Protein AF-0000000082933865 (afdb_homodimer)

Organism: NCBI:txid1450156

Sequence (504 aa):
MKDSITRNKKAYLLISIFIFIIIWQTLSSIVGSLIMPSPVETVKTLVDLAVQPEFWKDIVISIIRGLLGFLLAILIGTPLGFWMGLREEIEAFFYPFLILTQTTPTVSWLILGWLWFGTGDGAAAIFIIWIIVIPFIIVNVMEGTKQLDKQLMEMAKVYKISFKKRILHFYFPQIFPYWLAGCSIGSGLTWKGVAMAELLTARTGIGAAMGVARINLEIAEVIVWSGILVLLGYGSSALIKRLEAAYTKKWRMKDSITRNKKAYLLISIFIFIIIWQTLSSIVGSLIMPSPVETVKTLVDLAVQPEFWKDIVISIIRGLLGFLLAILIGTPLGFWMGLREEIEAFFYPFLILTQTTPTVSWLILGWLWFGTGDGAAAIFIIWIIVIPFIIVNVMEGTKQLDKQLMEMAKVYKISFKKRILHFYFPQIFPYWLAGCSIGSGLTWKGVAMAELLTARTGIGAAMGVARINLEIAEVIVWSGILVLLGYGSSALIKRLEAAYTKKWR

pLDDT: mean 88.25, std 12.57, range [36.59, 98.44]

InterPro domains:
  IPR000515 ABC transporter type 1, transmembrane domain MetI-like [PF00528] (77-231)
  IPR000515 ABC transporter type 1, transmembrane domain MetI-like [PS50928] (59-240)
  IPR000515 ABC transporter type 1, transmembrane domain MetI-like [cd06261] (59-216)
  IPR035906 MetI-like superfamily [G3DSA:1.10.3720.10] (50-247)
  IPR035906 MetI-like superfamily [SSF161098] (53-233)

Secondary structure (DSSP, 8-state):
-HHHHHHHHHHHHHHHHHHHHHHHHHHHHHH-TTTS--HHHHHHHHHHHHTSHHHHHHHHHHHHHHHHHHHHHHHHHHHHHHHHHH-HHHHHHHHHHHHHHHHS-HHHHHHHHHHHH-SSSSHHHHHHHHHHHHHHHHHHHHHHHHHHHHHHHHHHTT----HHHHIIIIIHHHHHHHHHHHHHHHHHHHHHHHHHHHHHH-SSSHHHHHHHHHHTT-HHHHHHHHHHHHHHHHHHHHHHHHHHHHHHHHH-/-HHHHHHHHHHHHHHHHHHHHHHHHHHHHHH-TTTS--HHHHHHHHHHHHTSHHHHHHHHHHHHHHHHHHHHHHHHHHHHHHHHHH-HHHHHHHHHHHHHHHHS-HHHHHHHHHHHH-SSSSHHHHHHHHHHHHHHHHHHHHHHHHHHHHHHHHHHTT----HHHHIIIIIHHHHHHHHHHHHHHHHHHHHHHHHHHHHHH-SSSHHHHHHHHHHTT-HHHHHHHHHHHHHHHHHHHHHHHHHHHHHHHHH-

Foldseek 3Di:
DVVVVVVVVVVVVVVVVVVVLVVLQVVCVVPHCLVGNHPVVLVVVLVVLVVDPQSVVQAVVLVVLLVLLLVLLLVPLQVLLLVVLVDVVSVVVCVVVLVCLAPDDLVVLLVVLCVPPNEADSSSLSPSLNSNLNSLLSNLLSVQNNVQCVVVVVCCVPPVDDPVCCCVVPSCLSSVVSNLVSSLVSLLVSLVSSLVSCLRGYCGHLNNVLNVCVVVSVVSSNVNSVVSSVVSSVVSNVVSVVVVVVSVVVVD/DVVVVVVVVVVVVVVVVVVVLVVLQVVCVVPHCLVRNHPVVLVVVLVVLVVDPQSVVQAVVLVVLLVLLLVLLLVPLQVLLLVVLVDVVSVVVCVVVLVCLAPDDLVVLLVVLCVPPNEADSSSLSPSLNSNLNSLLSNLLSVQNNVQCVVVVVVCVPPVDDPVCCCVVPSCLSSVVSNLVSSLVSLLVSLVSSLVSCLRGYCGHLNNVLNVCVVVSVVSSVVNSVVSSVVSSVVSNVVSVVVVVVSVVVVD

Solvent-accessible surface area (backbone atoms only — not comparable to full-atom values): 23884 Å² total; per-residue (Å²): 116,71,62,58,53,54,54,47,29,53,51,29,34,51,48,31,53,51,49,50,50,50,50,43,40,49,48,12,68,72,67,30,53,70,77,30,43,31,67,66,54,25,52,50,44,43,56,62,41,67,73,36,68,65,48,55,50,18,49,50,48,40,50,52,38,37,49,51,8,47,48,50,14,47,68,53,16,41,59,51,9,39,48,31,26,73,32,66,59,49,29,30,34,47,42,64,59,44,50,46,52,70,50,45,34,62,56,54,51,46,55,51,26,30,69,75,57,34,68,56,81,43,58,25,30,20,51,48,25,19,53,66,26,20,50,43,26,18,51,26,22,17,52,25,33,39,55,44,49,55,50,42,55,61,42,45,76,73,41,92,69,58,70,68,62,42,40,67,68,46,40,47,69,61,21,41,64,28,41,50,52,15,49,44,55,27,48,52,47,25,49,37,37,36,32,46,31,15,44,76,25,28,74,54,19,49,20,16,50,36,42,52,23,56,76,69,57,35,46,31,53,35,52,40,49,38,50,51,42,32,49,51,31,51,51,51,44,52,52,48,50,50,50,50,50,56,48,50,59,68,73,96,115,70,62,59,52,55,55,48,31,52,51,30,34,53,50,31,54,51,49,51,51,50,50,44,39,50,48,13,68,71,68,30,51,69,78,32,43,30,66,65,54,25,52,51,45,43,57,61,41,68,74,36,69,66,49,56,50,19,49,50,49,38,48,51,38,36,49,50,8,46,48,51,14,47,67,54,15,41,60,51,9,39,46,31,24,73,32,66,59,50,28,30,34,48,40,62,60,44,49,48,51,69,51,46,36,62,54,54,49,46,55,49,26,29,69,75,58,34,68,54,81,42,58,25,29,21,50,48,24,19,54,66,27,19,49,42,24,18,52,28,21,15,50,25,35,38,56,42,49,54,52,42,56,61,41,46,78,71,43,92,69,58,70,67,62,41,39,67,68,45,41,47,69,60,22,41,64,27,39,48,50,15,49,44,55,28,47,52,49,26,46,36,37,36,34,46,29,14,43,76,26,26,71,54,20,49,18,16,50,34,44,52,24,57,75,70,56,34,47,29,53,35,52,41,52,41,50,52,43,32,48,52,31,49,51,51,45,52,51,50,50,50,51,50,51,55,49,48,58,67,73,95

Nearest PDB structures (foldseek):
  8wm7-assembly1_B  TM=8.693E-01  e=1.576E-07  Nostoc sp. PCC 7120 = FACHB-418
  8wm8-assembly1_A  TM=8.784E-01  e=2.973E-07  Nostoc sp. PCC 7120 = FACHB-418
  7ahd-assembly1_A  TM=8.610E-01  e=4.274E-07  Lactococcus lactis subsp. lactis
  8w9m-assembly1_B  TM=7.814E-01  e=7.625E-08  Nostoc sp. PCC 7120 = FACHB-418
  7ahd-assembly1_B  TM=8.258E-01  e=2.265E-07  Lactococcus lactis subsp. lactis

Structure (mmCIF, N/CA/C/O backbone):
data_AF-0000000082933865-model_v1
#
loop_
_entity.id
_entity.type
_entity.pdbx_description
1 polymer 'ABC transporter permease subunit'
#
loop_
_atom_site.group_PDB
_atom_site.id
_atom_site.type_symbol
_atom_site.label_atom_id
_atom_site.label_alt_id
_atom_site.label_comp_id
_atom_site.label_asym_id
_atom_site.label_entity_id
_atom_site.label_seq_id
_atom_site.pdbx_PDB_ins_code
_atom_site.Cartn_x
_atom_site.Cartn_y
_atom_site.Cartn_z
_atom_site.occupancy
_atom_site.B_iso_or_equiv
_atom_site.auth_seq_id
_atom_site.auth_comp_id
_atom_site.auth_asym_id
_atom_site.auth_atom_id
_atom_site.pdbx_PDB_model_num
ATOM 1 N N . MET A 1 1 ? -16.25 12.375 35.875 1 36.59 1 MET A N 1
ATOM 2 C CA . MET A 1 1 ? -17.031 12.297 34.656 1 36.59 1 MET A CA 1
ATOM 3 C C . MET A 1 1 ? -16.172 11.805 33.5 1 36.59 1 MET A C 1
ATOM 5 O O . MET A 1 1 ? -16.688 11.219 32.531 1 36.59 1 MET A O 1
ATOM 9 N N . LYS A 1 2 ? -14.828 12.289 33.5 1 48.62 2 LYS A N 1
ATOM 10 C CA . LYS A 1 2 ? -13.844 11.906 32.5 1 48.62 2 LYS A CA 1
ATOM 11 C C . LYS A 1 2 ? -13.484 10.422 32.625 1 48.62 2 LYS A C 1
ATOM 13 O O . LYS A 1 2 ? -13.273 9.75 31.609 1 48.62 2 LYS A O 1
ATOM 18 N N . ASP A 1 3 ? -13.5 9.961 33.781 1 51.06 3 ASP A N 1
ATOM 19 C CA . ASP A 1 3 ? -13.07 8.609 34.094 1 51.06 3 ASP A CA 1
ATOM 20 C C . ASP A 1 3 ? -14.07 7.578 33.594 1 51.06 3 ASP A C 1
ATOM 22 O O . ASP A 1 3 ? -13.68 6.496 33.125 1 51.06 3 ASP A O 1
ATOM 26 N N . SER A 1 4 ? -15.375 7.91 33.75 1 50.78 4 SER A N 1
ATOM 27 C CA . SER A 1 4 ? -16.438 7.039 33.25 1 50.78 4 SER A CA 1
ATOM 28 C C . SER A 1 4 ? -16.422 6.914 31.734 1 50.78 4 SER A C 1
ATOM 30 O O . SER A 1 4 ? -16.734 5.852 31.203 1 50.78 4 SER A O 1
ATOM 32 N N . ILE A 1 5 ? -15.984 7.941 31.141 1 53.88 5 ILE A N 1
ATOM 33 C CA . ILE A 1 5 ? -15.922 7.961 29.688 1 53.88 5 ILE A CA 1
ATOM 34 C C . ILE A 1 5 ? -14.82 7.027 29.203 1 53.88 5 ILE A C 1
ATOM 36 O O . ILE A 1 5 ? -15 6.285 28.234 1 53.88 5 ILE A O 1
ATOM 40 N N . THR A 1 6 ? -13.711 7.133 29.969 1 58.5 6 THR A N 1
ATOM 41 C CA . THR A 1 6 ? -12.586 6.273 29.625 1 58.5 6 THR A CA 1
ATOM 42 C C . THR A 1 6 ? -12.938 4.805 29.844 1 58.5 6 THR A C 1
ATOM 44 O O . THR A 1 6 ? -12.523 3.936 29.078 1 58.5 6 THR A O 1
ATOM 47 N N . ARG A 1 7 ? -13.641 4.59 31.047 1 59.94 7 ARG A N 1
ATOM 48 C CA . ARG A 1 7 ? -14.055 3.234 31.391 1 59.94 7 ARG A CA 1
ATOM 49 C C . ARG A 1 7 ? -15.023 2.674 30.344 1 59.94 7 ARG A C 1
ATOM 51 O O . ARG A 1 7 ? -14.953 1.494 30 1 59.94 7 ARG A O 1
ATOM 58 N N . ASN A 1 8 ? -15.695 3.502 29.781 1 78.88 8 ASN A N 1
ATOM 59 C CA . ASN A 1 8 ? -16.703 3.127 28.797 1 78.88 8 ASN A CA 1
ATOM 60 C C . ASN A 1 8 ? -16.078 2.793 27.438 1 78.88 8 ASN A C 1
ATOM 62 O O . ASN A 1 8 ? -16.484 1.825 26.797 1 78.88 8 ASN A O 1
ATOM 66 N N . LYS A 1 9 ? -14.93 3.328 27.359 1 82.62 9 LYS A N 1
ATOM 67 C CA . LYS A 1 9 ? -14.242 3.059 26.109 1 82.62 9 LYS A CA 1
ATOM 68 C C . LYS A 1 9 ? -13.594 1.679 26.109 1 82.62 9 LYS A C 1
ATOM 70 O O . LYS A 1 9 ? -13.641 0.96 25.109 1 82.62 9 LYS A O 1
ATOM 75 N N . LYS A 1 10 ? -13.086 1.356 27.234 1 86.06 10 LYS A N 1
ATOM 76 C CA . LYS A 1 10 ? -12.461 0.045 27.375 1 86.06 10 LYS A CA 1
ATOM 77 C C . LYS A 1 10 ? -13.492 -1.073 27.266 1 86.06 10 LYS A C 1
ATOM 79 O O . LYS A 1 10 ? -13.219 -2.125 26.672 1 86.06 10 LYS A O 1
ATOM 84 N N . ALA A 1 11 ? -14.57 -0.803 27.797 1 88.94 11 ALA A N 1
ATOM 85 C CA . ALA A 1 11 ? -15.633 -1.799 27.734 1 88.94 11 ALA A CA 1
ATOM 86 C C . ALA A 1 11 ? -16.094 -2.025 26.297 1 88.94 11 ALA A C 1
ATOM 88 O O . ALA A 1 11 ? -16.297 -3.166 25.875 1 88.94 11 ALA A O 1
ATOM 89 N N . TYR A 1 12 ? -16.219 -0.977 25.594 1 88.06 12 TYR A N 1
ATOM 90 C CA . TYR A 1 12 ? -16.641 -1.09 24.203 1 88.06 12 TYR A CA 1
ATOM 91 C C . TYR A 1 12 ? -15.578 -1.805 23.359 1 88.06 12 TYR A C 1
ATOM 93 O O . TYR A 1 12 ? -15.914 -2.57 22.453 1 88.06 12 TYR A O 1
ATOM 101 N N . LEU A 1 13 ? -14.375 -1.559 23.688 1 87.12 13 LEU A N 1
ATOM 102 C CA . LEU A 1 13 ? -13.281 -2.24 23.016 1 87.12 13 LEU A CA 1
ATOM 103 C C . LEU A 1 13 ? -13.32 -3.738 23.281 1 87.12 13 LEU A C 1
ATOM 105 O O . LEU A 1 13 ? -13.195 -4.547 22.359 1 87.12 13 LEU A O 1
ATOM 109 N N . LEU A 1 14 ? -13.5 -4.07 24.531 1 89.19 14 LEU A N 1
ATOM 110 C CA . LEU A 1 14 ? -13.555 -5.477 24.922 1 89.19 14 LEU A CA 1
ATOM 111 C C . LEU A 1 14 ? -14.766 -6.168 24.297 1 89.19 14 LEU A C 1
ATOM 113 O O . LEU A 1 14 ? -14.664 -7.309 23.844 1 89.19 14 LEU A O 1
ATOM 117 N N . ILE A 1 15 ? -15.82 -5.477 24.234 1 90.94 15 ILE A N 1
ATOM 118 C CA . ILE A 1 15 ? -17.031 -6.012 23.625 1 90.94 15 ILE A CA 1
ATOM 119 C C . ILE A 1 15 ? -16.797 -6.246 22.141 1 90.94 15 ILE A C 1
ATOM 121 O O . ILE A 1 15 ? -17.234 -7.254 21.578 1 90.94 15 ILE A O 1
ATOM 125 N N . SER A 1 16 ? -16.125 -5.285 21.562 1 89.5 16 SER A N 1
ATOM 126 C CA . SER A 1 16 ? -15.82 -5.398 20.141 1 89.5 16 SER A CA 1
ATOM 127 C C . SER A 1 16 ? -14.961 -6.629 19.859 1 89.5 16 SER A C 1
ATOM 129 O O . SER A 1 16 ? -15.242 -7.383 18.922 1 89.5 16 SER A O 1
ATOM 131 N N . ILE A 1 17 ? -13.969 -6.832 20.625 1 88.44 17 ILE A N 1
ATOM 132 C CA . ILE A 1 17 ? -13.07 -7.965 20.453 1 88.44 17 ILE A CA 1
ATOM 133 C C . ILE A 1 17 ? -13.836 -9.266 20.641 1 88.44 17 ILE A C 1
ATOM 135 O O . ILE A 1 17 ? -13.672 -10.219 19.859 1 88.44 17 ILE A O 1
ATOM 139 N N . PHE A 1 18 ? -14.648 -9.266 21.641 1 90.62 18 PHE A N 1
ATOM 140 C CA . PHE A 1 18 ? -15.453 -10.438 21.938 1 90.62 18 PHE A CA 1
ATOM 141 C C . PHE A 1 18 ? -16.406 -10.734 20.781 1 90.62 18 PHE A C 1
ATOM 143 O O . PHE A 1 18 ? -16.547 -11.883 20.359 1 90.62 18 PHE A O 1
ATOM 150 N N . ILE A 1 19 ? -17.016 -9.719 20.312 1 90.31 19 ILE A N 1
ATOM 151 C CA . ILE A 1 19 ? -17.953 -9.875 19.203 1 90.31 19 ILE A CA 1
ATOM 152 C C . ILE A 1 19 ? -17.188 -10.367 17.969 1 90.31 19 ILE A C 1
ATOM 154 O O . ILE A 1 19 ? -17.703 -11.211 17.219 1 90.31 19 ILE A O 1
ATOM 158 N N . PHE A 1 20 ? -16.031 -9.859 17.703 1 88.56 20 PHE A N 1
ATOM 159 C CA . PHE A 1 20 ? -15.219 -10.273 16.578 1 88.56 20 PHE A CA 1
ATOM 160 C C . PHE A 1 20 ? -14.898 -11.766 16.641 1 88.56 20 PHE A C 1
ATOM 162 O O . PHE A 1 20 ? -14.992 -12.477 15.648 1 88.56 20 PHE A O 1
ATOM 169 N N . ILE A 1 21 ? -14.57 -12.203 17.859 1 88.94 21 ILE A N 1
ATOM 170 C CA . ILE A 1 21 ? -14.211 -13.602 18.047 1 88.94 21 ILE A CA 1
ATOM 171 C C . ILE A 1 21 ? -15.438 -14.484 17.844 1 88.94 21 ILE A C 1
ATOM 173 O O . ILE A 1 21 ? -15.344 -15.555 17.234 1 88.94 21 ILE A O 1
ATOM 177 N N . ILE A 1 22 ? -16.547 -14.016 18.281 1 90.81 22 ILE A N 1
ATOM 178 C CA . ILE A 1 22 ? -17.781 -14.766 18.125 1 90.81 22 ILE A CA 1
ATOM 179 C C . ILE A 1 22 ? -18.172 -14.844 16.656 1 90.81 22 ILE A C 1
ATOM 181 O O . ILE A 1 22 ? -18.562 -15.906 16.156 1 90.81 22 ILE A O 1
ATOM 185 N N . ILE A 1 23 ? -18.016 -13.766 16.016 1 89.06 23 ILE A N 1
ATOM 186 C CA . ILE A 1 23 ? -18.312 -13.734 14.586 1 89.06 23 ILE A CA 1
ATOM 187 C C . ILE A 1 23 ? -17.359 -14.648 13.828 1 89.06 23 ILE A C 1
ATOM 189 O O . ILE A 1 23 ? -17.781 -15.398 12.945 1 89.06 23 ILE A O 1
ATOM 193 N N . TRP A 1 24 ? -16.141 -14.586 14.203 1 89.44 24 TRP A N 1
ATOM 194 C CA . TRP A 1 24 ? -15.117 -15.43 13.594 1 89.44 24 TRP A CA 1
ATOM 195 C C . TRP A 1 24 ? -15.445 -16.906 13.797 1 89.44 24 TRP A C 1
ATOM 197 O O . TRP A 1 24 ? -15.477 -17.688 12.836 1 89.44 24 TRP A O 1
ATOM 207 N N . GLN A 1 25 ? -15.781 -17.219 14.953 1 91 25 GLN A N 1
ATOM 208 C CA . GLN A 1 25 ? -16.109 -18.594 15.281 1 91 25 GLN A CA 1
ATOM 209 C C . GLN A 1 25 ? -17.375 -19.047 14.555 1 91 25 GLN A C 1
ATOM 211 O O . GLN A 1 25 ? -17.438 -20.172 14.047 1 91 25 GLN A O 1
ATOM 216 N N . THR A 1 26 ? -18.328 -18.219 14.547 1 91.81 26 THR A N 1
ATOM 217 C CA . THR A 1 26 ? -19.594 -18.547 13.891 1 91.81 26 THR A CA 1
ATOM 218 C C . THR A 1 26 ? -19.391 -18.719 12.391 1 91.81 26 THR A C 1
ATOM 220 O O . THR A 1 26 ? -19.906 -19.656 11.789 1 91.81 26 THR A O 1
ATOM 223 N N . LEU A 1 27 ? -18.656 -17.844 11.844 1 88.56 27 LEU A N 1
ATOM 224 C CA . LEU A 1 27 ? -18.375 -17.938 10.414 1 88.56 27 LEU A CA 1
ATOM 225 C C . LEU A 1 27 ? -17.625 -19.219 10.086 1 88.56 27 LEU A C 1
ATOM 227 O O . LEU A 1 27 ? -17.906 -19.875 9.078 1 88.56 27 LEU A O 1
ATOM 231 N N . SER A 1 28 ? -16.641 -19.5 10.883 1 90.44 28 SER A N 1
ATOM 232 C CA . SER A 1 28 ? -15.875 -20.719 10.703 1 90.44 28 SER A CA 1
ATOM 233 C C . SER A 1 28 ? -16.781 -21.953 10.742 1 90.44 28 SER A C 1
ATOM 235 O O . SER A 1 28 ? -16.625 -22.875 9.945 1 90.44 28 SER A O 1
ATOM 237 N N . SER A 1 29 ? -17.781 -21.891 11.633 1 91.12 29 SER A N 1
ATOM 238 C CA . SER A 1 29 ? -18.672 -23.016 11.789 1 91.12 29 SER A CA 1
ATOM 239 C C . SER A 1 29 ? -19.625 -23.141 10.609 1 91.12 29 SER A C 1
ATOM 241 O O . SER A 1 29 ? -20.031 -24.25 10.234 1 91.12 29 SER A O 1
ATOM 243 N N . ILE A 1 30 ? -19.922 -22.078 10 1 90.44 30 ILE A N 1
ATOM 244 C CA . ILE A 1 30 ? -20.906 -22.062 8.922 1 90.44 30 ILE A CA 1
ATOM 245 C C . ILE A 1 30 ? -20.25 -22.469 7.609 1 90.44 30 ILE A C 1
ATOM 247 O O . ILE A 1 30 ? -20.781 -23.297 6.871 1 90.44 30 ILE A O 1
ATOM 251 N N . VAL A 1 31 ? -19.078 -21.984 7.359 1 89.19 31 VAL A N 1
ATOM 252 C CA . VAL A 1 31 ? -18.469 -22.141 6.039 1 89.19 31 VAL A CA 1
ATOM 253 C C . VAL A 1 31 ? -17.469 -23.297 6.066 1 89.19 31 VAL A C 1
ATOM 255 O O . VAL A 1 31 ? -17.062 -23.812 5.016 1 89.19 31 VAL A O 1
ATOM 258 N N . GLY A 1 32 ? -17.031 -23.703 7.234 1 88.94 32 GLY A N 1
ATOM 259 C CA . GLY A 1 32 ? -16.078 -24.797 7.348 1 88.94 32 GLY A CA 1
ATOM 260 C C . GLY A 1 32 ? -14.648 -24.344 7.539 1 88.94 32 GLY A C 1
ATOM 261 O O . GLY A 1 32 ? -14.297 -23.219 7.18 1 88.94 32 GLY A O 1
ATOM 262 N N . SER A 1 33 ? -13.844 -25.188 7.996 1 86.69 33 SER A N 1
ATOM 263 C CA . SER A 1 33 ? -12.477 -24.875 8.383 1 86.69 33 SER A CA 1
ATOM 264 C C . SER A 1 33 ? -11.586 -24.656 7.164 1 86.69 33 SER A C 1
ATOM 266 O O . SER A 1 33 ? -10.57 -23.969 7.246 1 86.69 33 SER A O 1
ATOM 268 N N . LEU A 1 34 ? -12.016 -25.172 6.094 1 85.25 34 LEU A N 1
ATOM 269 C CA . LEU A 1 34 ? -11.219 -25.031 4.879 1 85.25 34 LEU A CA 1
ATOM 270 C C . LEU A 1 34 ? -11.297 -23.609 4.352 1 85.25 34 LEU A C 1
ATOM 272 O O . LEU A 1 34 ? -10.305 -23.078 3.842 1 85.25 34 LEU A O 1
ATOM 276 N N . ILE A 1 35 ? -12.383 -23.078 4.574 1 87.31 35 ILE A N 1
ATOM 277 C CA . ILE A 1 35 ? -12.609 -21.734 4.055 1 87.31 35 ILE A CA 1
ATOM 278 C C . ILE A 1 35 ? -12.234 -20.703 5.113 1 87.31 35 ILE A C 1
ATOM 280 O O . ILE A 1 35 ? -11.594 -19.688 4.809 1 87.31 35 ILE A O 1
ATOM 284 N N . MET A 1 36 ? -12.609 -21.047 6.324 1 91.56 36 MET A N 1
ATOM 285 C CA . MET A 1 36 ? -12.305 -20.156 7.438 1 91.56 36 MET A CA 1
ATOM 286 C C . MET A 1 36 ? -12.023 -20.953 8.711 1 91.56 36 MET A C 1
ATOM 288 O O . MET A 1 36 ? -12.938 -21.297 9.445 1 91.56 36 MET A O 1
ATOM 292 N N . PRO A 1 37 ? -10.758 -21.062 8.914 1 93.38 37 PRO A N 1
ATOM 293 C CA . PRO A 1 37 ? -10.43 -21.781 10.141 1 93.38 37 PRO A CA 1
ATOM 294 C C . PRO A 1 37 ? -10.867 -21.047 11.398 1 93.38 37 PRO A C 1
ATOM 296 O O . PRO A 1 37 ? -10.914 -19.812 11.406 1 93.38 37 PRO A O 1
ATOM 299 N N . SER A 1 38 ? -11.148 -21.844 12.406 1 93.88 38 SER A N 1
ATOM 300 C CA . SER A 1 38 ? -11.57 -21.266 13.688 1 93.88 38 SER A CA 1
ATOM 301 C C . SER A 1 38 ? -10.391 -20.672 14.445 1 93.88 38 SER A C 1
ATOM 303 O O . SER A 1 38 ? -9.234 -20.953 14.117 1 93.88 38 SER A O 1
ATOM 305 N N . PRO A 1 39 ? -10.75 -19.844 15.383 1 94 39 PRO A N 1
ATOM 306 C CA . PRO A 1 39 ? -9.672 -19.328 16.219 1 94 39 PRO A CA 1
ATOM 307 C C . PRO A 1 39 ? -8.867 -20.422 16.906 1 94 39 PRO A C 1
ATOM 309 O O . PRO A 1 39 ? -7.641 -20.344 17 1 94 39 PRO A O 1
ATOM 312 N N . VAL A 1 40 ? -9.531 -21.453 17.297 1 93.38 40 VAL A N 1
ATOM 313 C CA . VAL A 1 40 ? -8.875 -22.562 17.984 1 93.38 40 VAL A CA 1
ATOM 314 C C . VAL A 1 40 ? -7.945 -23.297 17.031 1 93.38 40 VAL A C 1
ATOM 316 O O . VAL A 1 40 ? -6.805 -23.609 17.375 1 93.38 40 VAL A O 1
ATOM 319 N N . GLU A 1 41 ? -8.391 -23.547 15.867 1 95.06 41 GLU A N 1
ATOM 320 C CA . GLU A 1 41 ? -7.566 -24.219 14.859 1 95.06 41 GLU A CA 1
ATOM 321 C C . GLU A 1 41 ? -6.348 -23.359 14.5 1 95.06 41 GLU A C 1
ATOM 323 O O . GLU A 1 41 ? -5.266 -23.906 14.25 1 95.06 41 GLU A O 1
ATOM 328 N N . THR A 1 42 ? -6.555 -22.125 14.43 1 96.12 42 THR A N 1
ATOM 329 C CA . THR A 1 42 ? -5.469 -21.203 14.109 1 96.12 42 THR A CA 1
ATOM 330 C C . THR A 1 42 ? -4.391 -21.25 15.195 1 96.12 42 THR A C 1
ATOM 332 O O . THR A 1 42 ? -3.199 -21.297 14.883 1 96.12 42 THR A O 1
ATOM 335 N N . VAL A 1 43 ? -4.832 -21.266 16.453 1 96.12 43 VAL A N 1
ATOM 336 C CA . VAL A 1 43 ? -3.889 -21.312 17.562 1 96.12 43 VAL A CA 1
ATOM 337 C C . VAL A 1 43 ? -3.158 -22.656 17.562 1 96.12 43 VAL A C 1
ATOM 339 O O . VAL A 1 43 ? -1.954 -22.719 17.828 1 96.12 43 VAL A O 1
ATOM 342 N N . LYS A 1 44 ? -3.859 -23.688 17.297 1 97 44 LYS A N 1
ATOM 343 C CA . LYS A 1 44 ? -3.236 -25.016 17.234 1 97 44 LYS A CA 1
ATOM 344 C C . LYS A 1 44 ? -2.186 -25.062 16.125 1 97 44 LYS A C 1
ATOM 346 O O . LYS A 1 44 ? -1.101 -25.609 16.312 1 97 44 LYS A O 1
ATOM 351 N N . THR A 1 45 ? -2.553 -24.5 14.984 1 97.5 45 THR A N 1
ATOM 352 C CA . THR A 1 45 ? -1.616 -24.453 13.867 1 97.5 45 THR A CA 1
ATOM 353 C C . THR A 1 45 ? -0.38 -23.641 14.234 1 97.5 45 THR A C 1
ATOM 355 O O . THR A 1 45 ? 0.74 -24 13.875 1 97.5 45 THR A O 1
ATOM 358 N N . LEU A 1 46 ? -0.583 -22.547 14.922 1 98 46 LEU A N 1
ATOM 359 C CA . LEU A 1 46 ? 0.537 -21.734 15.383 1 98 46 LEU A CA 1
ATOM 360 C C . LEU A 1 46 ? 1.468 -22.547 16.281 1 98 46 LEU A C 1
ATOM 362 O O . LEU A 1 46 ? 2.689 -22.484 16.125 1 98 46 LEU A O 1
ATOM 366 N N . VAL A 1 47 ? 0.88 -23.297 17.203 1 97.62 47 VAL A N 1
ATOM 367 C CA . VAL A 1 47 ? 1.662 -24.094 18.141 1 97.62 47 VAL A CA 1
ATOM 368 C C . VAL A 1 47 ? 2.426 -25.172 17.375 1 97.62 47 VAL A C 1
ATOM 370 O O . VAL A 1 47 ? 3.605 -25.422 17.641 1 97.62 47 VAL A O 1
ATOM 373 N N . ASP A 1 48 ? 1.777 -25.797 16.438 1 97.69 48 ASP A N 1
ATOM 374 C CA . ASP A 1 48 ? 2.4 -26.844 15.633 1 97.69 48 ASP A CA 1
ATOM 375 C C . ASP A 1 48 ? 3.561 -26.281 14.812 1 97.69 48 ASP A C 1
ATOM 377 O O . ASP A 1 48 ? 4.598 -26.938 14.672 1 97.69 48 ASP A O 1
ATOM 381 N N . LEU A 1 49 ? 3.381 -25.078 14.25 1 97.69 49 LEU A N 1
ATOM 382 C CA . LEU A 1 49 ? 4.414 -24.453 13.438 1 97.69 49 LEU A CA 1
ATOM 383 C C . LEU A 1 49 ? 5.574 -23.969 14.305 1 97.69 49 LEU A C 1
ATOM 385 O O . LEU A 1 49 ? 6.734 -24.047 13.898 1 97.69 49 LEU A O 1
ATOM 389 N N . ALA A 1 50 ? 5.258 -23.531 15.508 1 97.5 50 ALA A N 1
ATOM 390 C CA . ALA A 1 50 ? 6.242 -22.906 16.391 1 97.5 50 ALA A CA 1
ATOM 391 C C . ALA A 1 50 ? 7.293 -23.922 16.844 1 97.5 50 ALA A C 1
ATOM 393 O O . ALA A 1 50 ? 8.391 -23.531 17.25 1 97.5 50 ALA A O 1
ATOM 394 N N . VAL A 1 51 ? 6.977 -25.172 16.766 1 97.12 51 VAL A N 1
ATOM 395 C CA . VAL A 1 51 ? 7.926 -26.188 17.219 1 97.12 51 VAL A CA 1
ATOM 396 C C . VAL A 1 51 ? 8.852 -26.562 16.062 1 97.12 51 VAL A C 1
ATOM 398 O O . VAL A 1 51 ? 9.867 -27.234 16.266 1 97.12 51 VAL A O 1
ATOM 401 N N . GLN A 1 52 ? 8.578 -26.109 14.883 1 97.31 52 GLN A N 1
ATOM 402 C CA . GLN A 1 52 ? 9.391 -26.391 13.703 1 97.31 52 GLN A CA 1
ATOM 403 C C . GLN A 1 52 ? 10.445 -25.312 13.492 1 97.31 52 GLN A C 1
ATOM 405 O O . GLN A 1 52 ? 10.133 -24.125 13.484 1 97.31 52 GLN A O 1
ATOM 410 N N . PRO A 1 53 ? 11.648 -25.734 13.352 1 97.19 53 PRO A N 1
ATOM 411 C CA . PRO A 1 53 ? 12.727 -24.75 13.133 1 97.19 53 PRO A CA 1
ATOM 412 C C . PRO A 1 53 ? 12.516 -23.922 11.883 1 97.19 53 PRO A C 1
ATOM 414 O O . PRO A 1 53 ? 12.93 -22.75 11.828 1 97.19 53 PRO A O 1
ATOM 417 N N . GLU A 1 54 ? 11.898 -24.5 10.922 1 97.12 54 GLU A N 1
ATOM 418 C CA . GLU A 1 54 ? 11.664 -23.812 9.656 1 97.12 54 GLU A CA 1
ATOM 419 C C . GLU A 1 54 ? 10.773 -22.578 9.859 1 97.12 54 GLU A C 1
ATOM 421 O O . GLU A 1 54 ? 10.914 -21.594 9.148 1 97.12 54 GLU A O 1
ATOM 426 N N . PHE A 1 55 ? 9.938 -22.688 10.852 1 98.12 55 PHE A N 1
ATOM 427 C CA . PHE A 1 55 ? 9.039 -21.594 11.18 1 98.12 55 PHE A CA 1
ATOM 428 C C . PHE A 1 55 ? 9.836 -20.344 11.578 1 98.12 55 PHE A C 1
ATOM 430 O O . PHE A 1 55 ? 9.609 -19.266 11.055 1 98.12 55 PHE A O 1
ATOM 437 N N . TRP A 1 56 ? 10.75 -20.484 12.375 1 98.12 56 TRP A N 1
ATOM 438 C CA . TRP A 1 56 ? 11.562 -19.375 12.883 1 98.12 56 TRP A CA 1
ATOM 439 C C . TRP A 1 56 ? 12.555 -18.906 11.828 1 98.12 56 TRP A C 1
ATOM 441 O O . TRP A 1 56 ? 12.867 -17.719 11.742 1 98.12 56 TRP A O 1
ATOM 451 N N . LYS A 1 57 ? 13.047 -19.844 11.062 1 97.81 57 LYS A N 1
ATOM 452 C CA . LYS A 1 57 ? 13.945 -19.484 9.977 1 97.81 57 LYS A CA 1
ATOM 453 C C . LYS A 1 57 ? 13.258 -18.547 8.984 1 97.81 57 LYS A C 1
ATOM 455 O O . LYS A 1 57 ? 13.844 -17.547 8.555 1 97.81 57 LYS A O 1
ATOM 460 N N . ASP A 1 58 ? 12.016 -18.859 8.625 1 98.12 58 ASP A N 1
ATOM 461 C CA . ASP A 1 58 ? 11.25 -18.031 7.691 1 98.12 58 ASP A CA 1
ATOM 462 C C . ASP A 1 58 ? 11.008 -16.641 8.273 1 98.12 58 ASP A C 1
ATOM 464 O O . ASP A 1 58 ? 11.078 -15.648 7.555 1 98.12 58 ASP A O 1
ATOM 468 N N . ILE A 1 59 ? 10.789 -16.578 9.57 1 98.31 59 ILE A N 1
ATOM 469 C CA . ILE A 1 59 ? 10.555 -15.305 10.234 1 98.31 59 ILE A CA 1
ATOM 470 C C . ILE A 1 59 ? 11.828 -14.461 10.203 1 98.31 59 ILE A C 1
ATOM 472 O O . ILE A 1 59 ? 11.797 -13.289 9.82 1 98.31 59 ILE A O 1
ATOM 476 N N . VAL A 1 60 ? 12.906 -15.062 10.492 1 98.06 60 VAL A N 1
ATOM 477 C CA . VAL A 1 60 ? 14.18 -14.359 10.57 1 98.06 60 VAL A CA 1
ATOM 478 C C . VAL A 1 60 ? 14.578 -13.867 9.18 1 98.06 60 VAL A C 1
ATOM 480 O O . VAL A 1 60 ? 15.047 -12.734 9.023 1 98.06 60 VAL A O 1
ATOM 483 N N . ILE A 1 61 ? 14.406 -14.688 8.227 1 97.62 61 ILE A N 1
ATOM 484 C CA . ILE A 1 61 ? 14.758 -14.344 6.852 1 97.62 61 ILE A CA 1
ATOM 485 C C . ILE A 1 61 ? 13.945 -13.133 6.398 1 97.62 61 ILE A C 1
ATOM 487 O O . ILE A 1 61 ? 14.5 -12.188 5.816 1 97.62 61 ILE A O 1
ATOM 491 N N . SER A 1 62 ? 12.672 -13.164 6.637 1 97.88 62 SER A N 1
ATOM 492 C CA . SER A 1 62 ? 11.82 -12.047 6.262 1 97.88 62 SER A CA 1
ATOM 493 C C . SER A 1 62 ? 12.211 -10.781 7.02 1 97.88 62 SER A C 1
ATOM 495 O O . SER A 1 62 ? 12.18 -9.68 6.461 1 97.88 62 SER A O 1
ATOM 497 N N . ILE A 1 63 ? 12.578 -10.938 8.305 1 97.81 63 ILE A N 1
ATOM 498 C CA . ILE A 1 63 ? 13 -9.789 9.102 1 97.81 63 ILE A CA 1
ATOM 499 C C . ILE A 1 63 ? 14.266 -9.18 8.508 1 97.81 63 ILE A C 1
ATOM 501 O O . ILE A 1 63 ? 14.352 -7.957 8.352 1 97.81 63 ILE A O 1
ATOM 505 N N . ILE A 1 64 ? 15.18 -9.977 8.141 1 97.75 64 ILE A N 1
ATOM 506 C CA . ILE A 1 64 ? 16.453 -9.508 7.582 1 97.75 64 ILE A CA 1
ATOM 507 C C . ILE A 1 64 ? 16.188 -8.797 6.258 1 97.75 64 ILE A C 1
ATOM 509 O O . ILE A 1 64 ? 16.703 -7.695 6.031 1 97.75 64 ILE A O 1
ATOM 513 N N . ARG A 1 65 ? 15.445 -9.391 5.406 1 97.88 65 ARG A N 1
ATOM 514 C CA . ARG A 1 65 ? 15.141 -8.789 4.109 1 97.88 65 ARG A CA 1
ATOM 515 C C . ARG A 1 65 ? 14.406 -7.465 4.281 1 97.88 65 ARG A C 1
ATOM 517 O O . ARG A 1 65 ? 14.734 -6.48 3.615 1 97.88 65 ARG A O 1
ATOM 524 N N . GLY A 1 66 ? 13.422 -7.477 5.172 1 97.56 66 GLY A N 1
ATOM 525 C CA . GLY A 1 66 ? 12.688 -6.25 5.453 1 97.56 66 GLY A CA 1
ATOM 526 C C . GLY A 1 66 ? 13.578 -5.133 5.969 1 97.56 66 GLY A C 1
ATOM 527 O O . GLY A 1 66 ? 13.484 -3.994 5.5 1 97.56 66 GLY A O 1
ATOM 528 N N . LEU A 1 67 ? 14.445 -5.461 6.891 1 97.44 67 LEU A N 1
ATOM 529 C CA . LEU A 1 67 ? 15.336 -4.469 7.48 1 97.44 67 LEU A CA 1
ATOM 530 C C . LEU A 1 67 ? 16.344 -3.957 6.453 1 97.44 67 LEU A C 1
ATOM 532 O O . LEU A 1 67 ? 16.656 -2.766 6.422 1 97.44 67 LEU A O 1
ATOM 536 N N . LEU A 1 68 ? 16.828 -4.828 5.652 1 97.88 68 LEU A N 1
ATOM 537 C CA . LEU A 1 68 ? 17.797 -4.426 4.645 1 97.88 68 LEU A CA 1
ATOM 538 C C . LEU A 1 68 ? 17.172 -3.479 3.629 1 97.88 68 LEU A C 1
ATOM 540 O O . LEU A 1 68 ? 17.75 -2.445 3.293 1 97.88 68 LEU A O 1
ATOM 544 N N . GLY A 1 69 ? 16.031 -3.867 3.113 1 98.12 69 GLY A N 1
ATOM 545 C CA . GLY A 1 69 ? 15.344 -2.973 2.203 1 98.12 69 GLY A CA 1
ATOM 546 C C . GLY A 1 69 ? 15.008 -1.63 2.826 1 98.12 69 GLY A C 1
ATOM 547 O O . GLY A 1 69 ? 15.18 -0.585 2.195 1 98.12 69 GLY A O 1
ATOM 548 N N . PHE A 1 70 ? 14.578 -1.685 4.07 1 97.88 70 PHE A N 1
ATOM 549 C CA . PHE A 1 70 ? 14.227 -0.484 4.816 1 97.88 70 PHE A CA 1
ATOM 550 C C . PHE A 1 70 ? 15.445 0.397 5.039 1 97.88 70 PHE A C 1
ATOM 552 O O . PHE A 1 70 ? 15.398 1.608 4.812 1 97.88 70 PHE A O 1
ATOM 559 N N . LEU A 1 71 ? 16.469 -0.18 5.438 1 97.94 71 LEU A N 1
ATOM 560 C CA . LEU A 1 71 ? 17.703 0.556 5.711 1 97.94 71 LEU A CA 1
ATOM 561 C C . LEU A 1 71 ? 18.266 1.166 4.43 1 97.94 71 LEU A C 1
ATOM 563 O O . LEU A 1 71 ? 18.781 2.285 4.445 1 97.94 71 LEU A O 1
ATOM 567 N N . LEU A 1 72 ? 18.203 0.439 3.379 1 98.31 72 LEU A N 1
ATOM 568 C CA . LEU A 1 72 ? 18.641 0.972 2.096 1 98.31 72 LEU A CA 1
ATOM 569 C C . LEU A 1 72 ? 17.812 2.184 1.691 1 98.31 72 LEU A C 1
ATOM 571 O O . LEU A 1 72 ? 18.344 3.16 1.159 1 98.31 72 LEU A O 1
ATOM 575 N N . ALA A 1 73 ? 16.516 2.104 1.924 1 98.44 73 ALA A N 1
ATOM 576 C CA . ALA A 1 73 ? 15.633 3.227 1.626 1 98.44 73 ALA A CA 1
ATOM 577 C C . ALA A 1 73 ? 16.016 4.453 2.451 1 98.44 73 ALA A C 1
ATOM 579 O O . ALA A 1 73 ? 16.016 5.578 1.939 1 98.44 73 ALA A O 1
ATOM 580 N N . ILE A 1 74 ? 16.344 4.199 3.686 1 97.5 74 ILE A N 1
ATOM 581 C CA . ILE A 1 74 ? 16.734 5.285 4.582 1 97.5 74 ILE A CA 1
ATOM 582 C C . ILE A 1 74 ? 18.062 5.875 4.133 1 97.5 74 ILE A C 1
ATOM 584 O O . ILE A 1 74 ? 18.219 7.094 4.043 1 97.5 74 ILE A O 1
ATOM 588 N N . LEU A 1 75 ? 19 5.02 3.875 1 97.94 75 LEU A N 1
ATOM 589 C CA . LEU A 1 75 ? 20.359 5.426 3.547 1 97.94 75 LEU A CA 1
ATOM 590 C C . LEU A 1 75 ? 20.391 6.258 2.268 1 97.94 75 LEU A C 1
ATOM 592 O O . LEU A 1 75 ? 21.156 7.215 2.16 1 97.94 75 LEU A O 1
ATOM 596 N N . ILE A 1 76 ? 19.594 5.93 1.313 1 98.06 76 ILE A N 1
ATOM 597 C CA . ILE A 1 76 ? 19.594 6.617 0.026 1 98.06 76 ILE A CA 1
ATOM 598 C C . ILE A 1 76 ? 18.562 7.734 0.037 1 98.06 76 ILE A C 1
ATOM 600 O O . ILE A 1 76 ? 18.812 8.836 -0.458 1 98.06 76 ILE A O 1
ATOM 604 N N . GLY A 1 77 ? 17.406 7.445 0.61 1 98.06 77 GLY A N 1
ATOM 605 C CA . GLY A 1 77 ? 16.297 8.391 0.592 1 98.06 77 GLY A CA 1
ATOM 606 C C . GLY A 1 77 ? 16.562 9.625 1.436 1 98.06 77 GLY A C 1
ATOM 607 O O . GLY A 1 77 ? 16.109 10.719 1.1 1 98.06 77 GLY A O 1
ATOM 608 N N . THR A 1 78 ? 17.266 9.445 2.52 1 96.88 78 THR A N 1
ATOM 609 C CA . THR A 1 78 ? 17.5 10.547 3.447 1 96.88 78 THR A CA 1
ATOM 610 C C . THR A 1 78 ? 18.375 11.617 2.809 1 96.88 78 THR A C 1
ATOM 612 O O . THR A 1 78 ? 18 12.789 2.744 1 96.88 78 THR A O 1
ATOM 615 N N . PRO A 1 79 ? 19.562 11.281 2.314 1 96.44 79 PRO A N 1
ATOM 616 C CA . PRO A 1 79 ? 20.375 12.32 1.676 1 96.44 79 PRO A CA 1
ATOM 617 C C . PRO A 1 79 ? 19.703 12.93 0.452 1 96.44 79 PRO A C 1
ATOM 619 O O . PRO A 1 79 ? 19.797 14.141 0.231 1 96.44 79 PRO A O 1
ATOM 622 N N . LEU A 1 80 ? 19.047 12.141 -0.357 1 97.38 80 LEU A N 1
ATOM 623 C CA . LEU A 1 80 ? 18.375 12.656 -1.545 1 97.38 80 LEU A CA 1
ATOM 624 C C . LEU A 1 80 ? 17.25 13.617 -1.162 1 97.38 80 LEU A C 1
ATOM 626 O O . LEU A 1 80 ? 17.109 14.68 -1.771 1 97.38 80 LEU A O 1
ATOM 630 N N . GLY A 1 81 ? 16.422 13.18 -0.177 1 96.69 81 GLY A N 1
ATOM 631 C CA . GLY A 1 81 ? 15.375 14.07 0.309 1 96.69 81 GLY A CA 1
ATOM 632 C C . GLY A 1 81 ? 15.914 15.375 0.856 1 96.69 81 GLY A C 1
ATOM 633 O O . GLY A 1 81 ? 15.328 16.438 0.63 1 96.69 81 GLY A O 1
ATOM 634 N N . PHE A 1 82 ? 17 15.281 1.524 1 93.56 82 PHE A N 1
ATOM 635 C CA . PHE A 1 82 ? 17.641 16.469 2.086 1 93.56 82 PHE A CA 1
ATOM 636 C C . PHE A 1 82 ? 18.062 17.422 0.98 1 93.56 82 PHE A C 1
ATOM 638 O O . PHE A 1 82 ? 17.75 18.609 1.029 1 93.56 82 PHE A O 1
ATOM 645 N N . TRP A 1 83 ? 18.703 16.906 0.021 1 93.81 83 TRP A N 1
ATOM 646 C CA . TRP A 1 83 ? 19.219 17.75 -1.058 1 93.81 83 TRP A CA 1
ATOM 647 C C . TRP A 1 83 ? 18.062 18.297 -1.907 1 93.81 83 TRP A C 1
ATOM 649 O O . TRP A 1 83 ? 18.141 19.422 -2.41 1 93.81 83 TRP A O 1
ATOM 659 N N . MET A 1 84 ? 17.031 17.531 -2.098 1 94.69 84 MET A N 1
ATOM 660 C CA . MET A 1 84 ? 15.859 17.984 -2.842 1 94.69 84 MET A CA 1
ATOM 661 C C . MET A 1 84 ? 15.141 19.094 -2.098 1 94.69 84 MET A C 1
ATOM 663 O O . MET A 1 84 ? 14.508 19.953 -2.719 1 94.69 84 MET A O 1
ATOM 667 N N . GLY A 1 85 ? 15.227 19.047 -0.813 1 92.06 85 GLY A N 1
ATOM 668 C CA . GLY A 1 85 ? 14.609 20.094 -0.011 1 92.06 85 GLY A CA 1
ATOM 669 C C . GLY A 1 85 ? 15.422 21.375 0.041 1 92.06 85 GLY A C 1
ATOM 670 O O . GLY A 1 85 ? 14.883 22.453 0.268 1 92.06 85 GLY A O 1
ATOM 671 N N . LEU A 1 86 ? 16.688 21.297 -0.161 1 88.62 86 LEU A N 1
ATOM 672 C CA . LEU A 1 86 ? 17.594 22.438 -0.047 1 88.62 86 LEU A CA 1
ATOM 673 C C . LEU A 1 86 ? 17.625 23.25 -1.34 1 88.62 86 LEU A C 1
ATOM 675 O O . LEU A 1 86 ? 17.766 24.469 -1.31 1 88.62 86 LEU A O 1
ATOM 679 N N . ARG A 1 87 ? 17.594 22.547 -2.447 1 90.56 87 ARG A N 1
ATOM 680 C CA . ARG A 1 87 ? 17.734 23.203 -3.736 1 90.56 87 ARG A CA 1
ATOM 681 C C . ARG A 1 87 ? 16.594 22.859 -4.672 1 90.56 87 ARG A C 1
ATOM 683 O O . ARG A 1 87 ? 16.344 21.672 -4.945 1 90.56 87 ARG A O 1
ATOM 690 N N . GLU A 1 88 ? 16.031 23.766 -5.246 1 90.44 88 GLU A N 1
ATOM 691 C CA . GLU A 1 88 ? 14.898 23.594 -6.145 1 90.44 88 GLU A CA 1
ATOM 692 C C . GLU A 1 88 ? 15.32 22.891 -7.43 1 90.44 88 GLU A C 1
ATOM 694 O O . GLU A 1 88 ? 14.547 22.125 -8.016 1 90.44 88 GLU A O 1
ATOM 699 N N . GLU A 1 89 ? 16.578 23.125 -7.816 1 90.31 89 GLU A N 1
ATOM 700 C CA . GLU A 1 89 ? 17.094 22.5 -9.023 1 90.31 89 GLU A CA 1
ATOM 701 C C . GLU A 1 89 ? 17.188 20.984 -8.852 1 90.31 89 GLU A C 1
ATOM 703 O O . GLU A 1 89 ? 16.875 20.219 -9.766 1 90.31 89 GLU A O 1
ATOM 708 N N . ILE A 1 90 ? 17.594 20.594 -7.691 1 9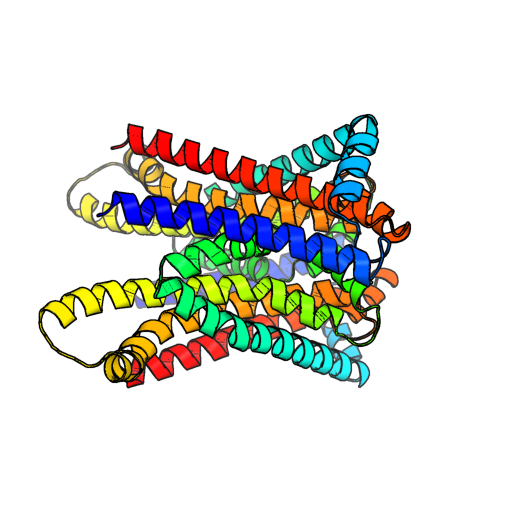3.62 90 ILE A N 1
ATOM 709 C CA . ILE A 1 90 ? 17.734 19.172 -7.414 1 93.62 90 ILE A CA 1
ATOM 710 C C . ILE A 1 90 ? 16.344 18.531 -7.301 1 93.62 90 ILE A C 1
ATOM 712 O O . ILE A 1 90 ? 16.125 17.422 -7.789 1 93.62 90 ILE A O 1
ATOM 716 N N . GLU A 1 91 ? 15.469 19.203 -6.672 1 94.62 91 GLU A N 1
ATOM 717 C CA . GLU A 1 91 ? 14.094 18.734 -6.598 1 94.62 91 GLU A CA 1
ATOM 718 C C . GLU A 1 91 ? 13.508 18.516 -7.992 1 94.62 91 GLU A C 1
ATOM 720 O O . GLU A 1 91 ? 12.938 17.453 -8.273 1 94.62 91 GLU A O 1
ATOM 725 N N . ALA A 1 92 ? 13.711 19.531 -8.828 1 91.56 92 ALA A N 1
ATOM 726 C CA . ALA A 1 92 ? 13.164 19.484 -10.18 1 91.56 92 ALA A CA 1
ATOM 727 C C . ALA A 1 92 ? 13.766 18.312 -10.969 1 91.56 92 ALA A C 1
ATOM 729 O O . ALA A 1 92 ? 13.07 17.656 -11.742 1 91.56 92 ALA A O 1
ATOM 730 N N . PHE A 1 93 ? 14.992 18.078 -10.742 1 91.62 93 PHE A N 1
ATOM 731 C CA . PHE A 1 93 ? 15.703 17.031 -11.461 1 91.62 93 PHE A CA 1
ATOM 732 C C . PHE A 1 93 ? 15.219 15.648 -11.031 1 91.62 93 PHE A C 1
ATOM 734 O O . PHE A 1 93 ? 15.008 14.766 -11.867 1 91.62 93 PHE A O 1
ATOM 741 N N . PHE A 1 94 ? 14.992 15.422 -9.758 1 95 94 PHE A N 1
ATOM 742 C CA . PHE A 1 94 ? 14.688 14.086 -9.25 1 95 94 PHE A CA 1
ATOM 743 C C . PHE A 1 94 ? 13.188 13.891 -9.109 1 95 94 PHE A C 1
ATOM 745 O O . PHE A 1 94 ? 12.727 12.773 -8.836 1 95 94 PHE A O 1
ATOM 752 N N . TYR A 1 95 ? 12.406 14.867 -9.32 1 90.88 95 TYR A N 1
ATOM 753 C CA . TYR A 1 95 ? 10.961 14.836 -9.117 1 90.88 95 TYR A CA 1
ATOM 754 C C . TYR A 1 95 ? 10.305 13.789 -10 1 90.88 95 TYR A C 1
ATOM 756 O O . TYR A 1 95 ? 9.461 13.016 -9.531 1 90.88 95 TYR A O 1
ATOM 764 N N . PRO A 1 96 ? 10.688 13.695 -11.242 1 86.69 96 PRO A N 1
ATOM 765 C CA . PRO A 1 96 ? 10.078 12.656 -12.07 1 86.69 96 PRO A CA 1
ATOM 766 C C . PRO A 1 96 ? 10.32 11.25 -11.531 1 86.69 96 PRO A C 1
ATOM 768 O O . PRO A 1 96 ? 9.445 10.383 -11.625 1 86.69 96 PRO A O 1
ATOM 771 N N . PHE A 1 97 ? 11.445 10.984 -11.008 1 89.69 97 PHE A N 1
ATOM 772 C CA . PHE A 1 97 ? 11.766 9.68 -10.43 1 89.69 97 PHE A CA 1
ATOM 773 C C . PHE A 1 97 ? 10.93 9.414 -9.188 1 89.69 97 PHE A C 1
ATOM 775 O O . PHE A 1 97 ? 10.477 8.289 -8.961 1 89.69 97 PHE A O 1
ATOM 782 N N . LEU A 1 98 ? 10.773 10.461 -8.461 1 92.06 98 LEU A N 1
ATOM 783 C CA . LEU A 1 98 ? 9.961 10.359 -7.254 1 92.06 98 LEU A CA 1
ATOM 784 C C . LEU A 1 98 ? 8.516 10.016 -7.602 1 92.06 98 LEU A C 1
ATOM 786 O O . LEU A 1 98 ? 7.93 9.102 -7.012 1 92.06 98 LEU A O 1
ATOM 790 N N . ILE A 1 99 ? 8.047 10.625 -8.594 1 87.06 99 ILE A N 1
ATOM 791 C CA . ILE A 1 99 ? 6.664 10.414 -9 1 87.06 99 ILE A CA 1
ATOM 792 C C . ILE A 1 99 ? 6.508 9.016 -9.594 1 87.06 99 ILE A C 1
ATOM 794 O O . ILE A 1 99 ? 5.504 8.336 -9.352 1 87.06 99 ILE A O 1
ATOM 798 N N . LEU A 1 100 ? 7.453 8.609 -10.336 1 86.44 100 LEU A N 1
ATOM 799 C CA . LEU A 1 100 ? 7.422 7.277 -10.93 1 86.44 100 LEU A CA 1
ATOM 800 C C . LEU A 1 100 ? 7.355 6.203 -9.844 1 86.44 100 LEU A C 1
ATOM 802 O O . LEU A 1 100 ? 6.578 5.254 -9.953 1 86.44 100 LEU A O 1
ATOM 806 N N . THR A 1 101 ? 8.203 6.336 -8.867 1 90.56 101 THR A N 1
ATOM 807 C CA . THR A 1 101 ? 8.242 5.34 -7.809 1 90.56 101 THR A CA 1
ATOM 808 C C . THR A 1 101 ? 6.938 5.34 -7.016 1 90.56 101 THR A C 1
ATOM 810 O O . THR A 1 101 ? 6.488 4.289 -6.555 1 90.56 101 THR A O 1
ATOM 813 N N . GLN A 1 102 ? 6.32 6.422 -6.93 1 89.25 102 GLN A N 1
ATOM 814 C CA . GLN A 1 102 ? 5.109 6.551 -6.129 1 89.25 102 GLN A CA 1
ATOM 815 C C . GLN A 1 102 ? 3.889 6.039 -6.891 1 89.25 102 GLN A C 1
ATOM 817 O O . GLN A 1 102 ? 2.947 5.523 -6.289 1 89.25 102 GLN A O 1
ATOM 822 N N . THR A 1 103 ? 3.998 6.176 -8.211 1 87.19 103 THR A N 1
ATOM 823 C CA . THR A 1 103 ? 2.779 5.934 -8.977 1 87.19 103 THR A CA 1
ATOM 824 C C . THR A 1 103 ? 2.779 4.527 -9.562 1 87.19 103 THR A C 1
ATOM 826 O O . THR A 1 103 ? 1.719 3.967 -9.844 1 87.19 103 THR A O 1
ATOM 829 N N . THR A 1 104 ? 3.914 4.023 -9.781 1 91.69 104 THR A N 1
ATOM 830 C CA . THR A 1 104 ? 4 2.688 -10.359 1 91.69 104 THR A CA 1
ATOM 831 C C . THR A 1 104 ? 3.484 1.637 -9.383 1 91.69 104 THR A C 1
ATOM 833 O O . THR A 1 104 ? 3.912 1.593 -8.227 1 91.69 104 THR A O 1
ATOM 836 N N . PRO A 1 105 ? 2.6 0.834 -9.875 1 92.31 105 PRO A N 1
ATOM 837 C CA . PRO A 1 105 ? 2.08 -0.223 -9.008 1 92.31 105 PRO A CA 1
ATOM 838 C C . PRO A 1 105 ? 3.166 -1.19 -8.539 1 92.31 105 PRO A C 1
ATOM 840 O O . PRO A 1 105 ? 4.082 -1.511 -9.305 1 92.31 105 PRO A O 1
ATOM 843 N N . THR A 1 106 ? 2.988 -1.648 -7.383 1 92.38 106 THR A N 1
ATOM 844 C CA . THR A 1 106 ? 3.957 -2.551 -6.77 1 92.38 106 THR A CA 1
ATOM 845 C C . THR A 1 106 ? 4.117 -3.82 -7.605 1 92.38 106 THR A C 1
ATOM 847 O O . THR A 1 106 ? 5.215 -4.367 -7.707 1 92.38 106 THR A O 1
ATOM 850 N N . VAL A 1 107 ? 3.059 -4.27 -8.18 1 93.75 107 VAL A N 1
ATOM 851 C CA . VAL A 1 107 ? 3.082 -5.488 -8.984 1 93.75 107 VAL A CA 1
ATOM 852 C C . VAL A 1 107 ? 4.078 -5.332 -10.125 1 93.75 107 VAL A C 1
ATOM 854 O O . VAL A 1 107 ? 4.773 -6.289 -10.492 1 93.75 107 VAL A O 1
ATOM 857 N N . SER A 1 108 ? 4.082 -4.152 -10.695 1 94.56 108 SER A N 1
ATOM 858 C CA . SER A 1 108 ? 5.027 -3.887 -11.773 1 94.56 108 SER A CA 1
ATOM 859 C C . SER A 1 108 ? 6.469 -4.066 -11.305 1 94.56 108 SER A C 1
ATOM 861 O O . SER A 1 108 ? 7.27 -4.719 -11.977 1 94.56 108 SER A O 1
ATOM 863 N N . TRP A 1 109 ? 6.746 -3.561 -10.188 1 94.69 109 TRP A N 1
ATOM 864 C CA . TRP A 1 109 ? 8.086 -3.693 -9.617 1 94.69 109 TRP A CA 1
ATOM 865 C C . TRP A 1 109 ? 8.375 -5.145 -9.25 1 94.69 109 TRP A C 1
ATOM 867 O O . TRP A 1 109 ? 9.516 -5.598 -9.359 1 94.69 109 TRP A O 1
ATOM 877 N N . LEU A 1 110 ? 7.367 -5.801 -8.836 1 94.81 110 LEU A N 1
ATOM 878 C CA . LEU A 1 110 ? 7.512 -7.203 -8.453 1 94.81 110 LEU A CA 1
ATOM 879 C C . LEU A 1 110 ? 7.914 -8.055 -9.648 1 94.81 110 LEU A C 1
ATOM 881 O O . LEU A 1 110 ? 8.836 -8.867 -9.555 1 94.81 110 LEU A O 1
ATOM 885 N N . ILE A 1 111 ? 7.211 -7.852 -10.703 1 93.56 111 ILE A N 1
ATOM 886 C CA . ILE A 1 111 ? 7.488 -8.633 -11.906 1 93.56 111 ILE A CA 1
ATOM 887 C C . ILE A 1 111 ? 8.883 -8.297 -12.422 1 93.56 111 ILE A C 1
ATOM 889 O O . ILE A 1 111 ? 9.664 -9.203 -12.742 1 93.56 111 ILE A O 1
ATOM 893 N N . LEU A 1 112 ? 9.211 -7.051 -12.461 1 93.06 112 LEU A N 1
ATOM 894 C CA . LEU A 1 112 ? 10.539 -6.629 -12.914 1 93.06 112 LEU A CA 1
ATOM 895 C C . LEU A 1 112 ? 11.617 -7.133 -11.961 1 93.06 112 LEU A C 1
ATOM 897 O O . LEU A 1 112 ? 12.68 -7.586 -12.406 1 93.06 112 LEU A O 1
ATOM 901 N N . GLY A 1 113 ? 11.352 -7.039 -10.68 1 93.38 113 GLY A N 1
ATOM 902 C CA . GLY A 1 113 ? 12.289 -7.547 -9.695 1 93.38 113 GLY A CA 1
ATOM 903 C C . GLY A 1 113 ? 12.547 -9.039 -9.836 1 93.38 113 GLY A C 1
ATOM 904 O O . GLY A 1 113 ? 13.695 -9.484 -9.734 1 93.38 113 GLY A O 1
ATOM 905 N N . TRP A 1 114 ? 11.398 -9.703 -9.992 1 92.44 114 TRP A N 1
ATOM 906 C CA . TRP A 1 114 ? 11.516 -11.141 -10.227 1 92.44 114 TRP A CA 1
ATOM 907 C C . TRP A 1 114 ? 12.398 -11.43 -11.43 1 92.44 114 TRP A C 1
ATOM 909 O O . TRP A 1 114 ? 13.258 -12.32 -11.383 1 92.44 114 TRP A O 1
ATOM 919 N N . LEU A 1 115 ? 12.273 -10.672 -12.438 1 90.12 115 LEU A N 1
ATOM 920 C CA . LEU A 1 115 ? 13.031 -10.875 -13.664 1 90.12 115 LEU A CA 1
ATOM 921 C C . LEU A 1 115 ? 14.492 -10.492 -13.477 1 90.12 115 LEU A C 1
ATOM 923 O O . LEU A 1 115 ? 15.391 -11.172 -13.984 1 90.12 115 LEU A O 1
ATOM 927 N N . TRP A 1 116 ? 14.766 -9.438 -12.773 1 90.88 116 TRP A N 1
ATOM 928 C CA . TRP A 1 116 ? 16.109 -8.875 -12.648 1 90.88 116 TRP A CA 1
ATOM 929 C C . TRP A 1 116 ? 16.953 -9.68 -11.664 1 90.88 116 TRP A C 1
ATOM 931 O O . TRP A 1 116 ? 18.156 -9.844 -11.852 1 90.88 116 TRP A O 1
ATOM 941 N N . PHE A 1 117 ? 16.328 -10.219 -10.672 1 92.62 117 PHE A N 1
ATOM 942 C CA . PHE A 1 117 ? 17.109 -10.789 -9.578 1 92.62 117 PHE A CA 1
ATOM 943 C C . PHE A 1 117 ? 16.859 -12.289 -9.461 1 92.62 117 PHE A C 1
ATOM 945 O O . PHE A 1 117 ? 17.609 -12.992 -8.781 1 92.62 117 PHE A O 1
ATOM 952 N N . GLY A 1 118 ? 15.859 -12.742 -10.148 1 87.69 118 GLY A N 1
ATOM 953 C CA . GLY A 1 118 ? 15.531 -14.156 -10.062 1 87.69 118 GLY A CA 1
ATOM 954 C C . GLY A 1 118 ? 14.82 -14.531 -8.781 1 87.69 118 GLY A C 1
ATOM 955 O O . GLY A 1 118 ? 14.258 -13.664 -8.102 1 87.69 118 GLY A O 1
ATOM 956 N N . THR A 1 119 ? 14.727 -15.859 -8.664 1 84.75 119 THR A N 1
ATOM 957 C CA . THR A 1 119 ? 14.055 -16.375 -7.484 1 84.75 119 THR A CA 1
ATOM 958 C C . THR A 1 119 ? 15.062 -17 -6.516 1 84.75 119 THR A C 1
ATOM 960 O O . THR A 1 119 ? 16.156 -17.391 -6.922 1 84.75 119 THR A O 1
ATOM 963 N N . GLY A 1 120 ? 14.914 -16.797 -5.168 1 75.88 120 GLY A N 1
ATOM 964 C CA . GLY A 1 120 ? 15.695 -17.641 -4.281 1 75.88 120 GLY A CA 1
ATOM 965 C C . GLY A 1 120 ? 16.484 -16.859 -3.248 1 75.88 120 GLY A C 1
ATOM 966 O O . GLY A 1 120 ? 16.469 -17.188 -2.062 1 75.88 120 GLY A O 1
ATOM 967 N N . ASP A 1 121 ? 17.188 -15.844 -3.68 1 79.75 121 ASP A N 1
ATOM 968 C CA . ASP A 1 121 ? 18.141 -15.281 -2.736 1 79.75 121 ASP A CA 1
ATOM 969 C C . ASP A 1 121 ? 17.562 -14.07 -2.008 1 79.75 121 ASP A C 1
ATOM 971 O O . ASP A 1 121 ? 18.203 -13.5 -1.125 1 79.75 121 ASP A O 1
ATOM 975 N N . GLY A 1 122 ? 16.484 -13.734 -2.303 1 90.88 122 GLY A N 1
ATOM 976 C CA . GLY A 1 122 ? 15.82 -12.68 -1.554 1 90.88 122 GLY A CA 1
ATOM 977 C C . GLY A 1 122 ? 16.156 -11.289 -2.064 1 90.88 122 GLY A C 1
ATOM 978 O O . GLY A 1 122 ? 15.602 -10.297 -1.575 1 90.88 122 GLY A O 1
ATOM 979 N N . ALA A 1 123 ? 17 -11.18 -3.08 1 95 123 ALA A N 1
ATOM 980 C CA . ALA A 1 123 ? 17.406 -9.883 -3.615 1 95 123 ALA A CA 1
ATOM 981 C C . ALA A 1 123 ? 16.219 -9.117 -4.176 1 95 123 ALA A C 1
ATOM 983 O O . ALA A 1 123 ? 16.094 -7.906 -3.984 1 95 123 ALA A O 1
ATOM 984 N N . ALA A 1 124 ? 15.344 -9.852 -4.816 1 95.88 124 ALA A N 1
ATOM 985 C CA . ALA A 1 124 ? 14.141 -9.219 -5.359 1 95.88 124 ALA A CA 1
ATOM 986 C C . ALA A 1 124 ? 13.289 -8.617 -4.25 1 95.88 124 ALA A C 1
ATOM 988 O O . ALA A 1 124 ? 12.773 -7.5 -4.391 1 95.88 124 ALA A O 1
ATOM 989 N N . ALA A 1 125 ? 13.219 -9.32 -3.172 1 96.81 125 ALA A N 1
ATOM 990 C CA . ALA A 1 125 ? 12.422 -8.828 -2.049 1 96.81 125 ALA A CA 1
ATOM 991 C C . ALA A 1 125 ? 13.023 -7.562 -1.455 1 96.81 125 ALA A C 1
ATOM 993 O O . ALA A 1 125 ? 12.305 -6.605 -1.157 1 96.81 125 ALA A O 1
ATOM 994 N N . ILE A 1 126 ? 14.266 -7.488 -1.281 1 97.62 126 ILE A N 1
ATOM 995 C CA . ILE A 1 126 ? 14.961 -6.328 -0.74 1 97.62 126 ILE A CA 1
ATOM 996 C C . ILE A 1 126 ? 14.75 -5.125 -1.657 1 97.62 126 ILE A C 1
ATOM 998 O O . ILE A 1 126 ? 14.453 -4.023 -1.189 1 97.62 126 ILE A O 1
ATOM 1002 N N . PHE A 1 127 ? 14.891 -5.379 -2.934 1 97.5 127 PHE A N 1
ATOM 1003 C CA . PHE A 1 127 ? 14.688 -4.336 -3.93 1 97.5 127 PHE A CA 1
ATOM 1004 C C . PHE A 1 127 ? 13.273 -3.77 -3.842 1 97.5 127 PHE A C 1
ATOM 1006 O O . PHE A 1 127 ? 13.086 -2.553 -3.867 1 97.5 127 PHE A O 1
ATOM 1013 N N . ILE A 1 128 ? 12.297 -4.613 -3.727 1 96.56 128 ILE A N 1
ATOM 1014 C CA . ILE A 1 128 ? 10.898 -4.207 -3.709 1 96.56 128 ILE A CA 1
ATOM 1015 C C . ILE A 1 128 ? 10.625 -3.357 -2.473 1 96.56 128 ILE A C 1
ATOM 1017 O O . ILE A 1 128 ? 9.984 -2.307 -2.562 1 96.56 128 ILE A O 1
ATOM 1021 N N . ILE A 1 129 ? 11.086 -3.789 -1.311 1 97.31 129 ILE A N 1
ATOM 1022 C CA . ILE A 1 129 ? 10.891 -3.021 -0.084 1 97.31 129 ILE A CA 1
ATOM 1023 C C . ILE A 1 129 ? 11.547 -1.648 -0.226 1 97.31 129 ILE A C 1
ATOM 1025 O O . ILE A 1 129 ? 10.945 -0.629 0.12 1 97.31 129 ILE A O 1
ATOM 1029 N N . TRP A 1 130 ? 12.719 -1.678 -0.805 1 97.88 130 TRP A N 1
ATOM 1030 C CA . TRP A 1 130 ? 13.453 -0.432 -1.006 1 97.88 130 TRP A CA 1
ATOM 1031 C C . TRP A 1 130 ? 12.656 0.53 -1.885 1 97.88 130 TRP A C 1
ATOM 1033 O O . TRP A 1 130 ? 12.469 1.694 -1.527 1 97.88 130 TRP A O 1
ATOM 1043 N N . ILE A 1 131 ? 12.188 0.043 -2.975 1 96.69 131 ILE A N 1
ATOM 1044 C CA . ILE A 1 131 ? 11.578 0.904 -3.982 1 96.69 131 ILE A CA 1
ATOM 1045 C C . ILE A 1 131 ? 10.242 1.433 -3.469 1 96.69 131 ILE A C 1
ATOM 1047 O O . ILE A 1 131 ? 9.828 2.543 -3.814 1 96.69 131 ILE A O 1
ATOM 1051 N N . ILE A 1 132 ? 9.57 0.689 -2.635 1 94.69 132 ILE A N 1
ATOM 1052 C CA . ILE A 1 132 ? 8.25 1.116 -2.166 1 94.69 132 ILE A CA 1
ATOM 1053 C C . ILE A 1 132 ? 8.414 2.096 -1.007 1 94.69 132 ILE A C 1
ATOM 1055 O O . ILE A 1 132 ? 7.578 2.984 -0.817 1 94.69 132 ILE A O 1
ATOM 1059 N N . VAL A 1 133 ? 9.445 2.016 -0.26 1 97.06 133 VAL A N 1
ATOM 1060 C CA . VAL A 1 133 ? 9.617 2.791 0.965 1 97.06 133 VAL A CA 1
ATOM 1061 C C . VAL A 1 133 ? 10.336 4.102 0.653 1 97.06 133 VAL A C 1
ATOM 1063 O O . VAL A 1 133 ? 10.047 5.133 1.26 1 97.06 133 VAL A O 1
ATOM 1066 N N . ILE A 1 134 ? 11.219 4.121 -0.284 1 98 134 ILE A N 1
ATOM 1067 C CA . ILE A 1 134 ? 12.172 5.207 -0.497 1 98 134 ILE A CA 1
ATOM 1068 C C . ILE A 1 134 ? 11.422 6.504 -0.781 1 98 134 ILE A C 1
ATOM 1070 O O . ILE A 1 134 ? 11.812 7.57 -0.307 1 98 134 ILE A O 1
ATOM 1074 N N . PRO A 1 135 ? 10.359 6.523 -1.58 1 96.69 135 PRO A N 1
ATOM 1075 C CA . PRO A 1 135 ? 9.711 7.809 -1.853 1 96.69 135 PRO A CA 1
ATOM 1076 C C . PRO A 1 135 ? 9.148 8.469 -0.593 1 96.69 135 PRO A C 1
ATOM 1078 O O . PRO A 1 135 ? 9.125 9.695 -0.495 1 96.69 135 PRO A O 1
ATOM 1081 N N . PHE A 1 136 ? 8.789 7.695 0.358 1 95.56 136 PHE A N 1
ATOM 1082 C CA . PHE A 1 136 ? 8.211 8.25 1.58 1 95.56 136 PHE A CA 1
ATOM 1083 C C . PHE A 1 136 ? 9.297 8.867 2.451 1 95.56 136 PHE A C 1
ATOM 1085 O O . PHE A 1 136 ? 9.07 9.891 3.104 1 95.56 136 PHE A O 1
ATOM 1092 N N . ILE A 1 137 ? 10.414 8.234 2.426 1 97.44 137 ILE A N 1
ATOM 1093 C CA . ILE A 1 137 ? 11.547 8.828 3.129 1 97.44 137 ILE A CA 1
ATOM 1094 C C . ILE A 1 137 ? 11.93 10.148 2.461 1 97.44 137 ILE A C 1
ATOM 1096 O O . ILE A 1 137 ? 12.102 11.164 3.135 1 97.44 137 ILE A O 1
ATOM 1100 N N . ILE A 1 138 ? 12.023 10.156 1.149 1 97.81 138 ILE A N 1
ATOM 1101 C CA . ILE A 1 138 ? 12.43 11.328 0.378 1 97.81 138 ILE A CA 1
ATOM 1102 C C . ILE A 1 138 ? 11.453 12.477 0.625 1 97.81 138 ILE A C 1
ATOM 1104 O O . ILE A 1 138 ? 11.867 13.586 0.958 1 97.81 138 ILE A O 1
ATOM 1108 N N . VAL A 1 139 ? 10.219 12.211 0.511 1 96.44 139 VAL A N 1
ATOM 1109 C CA . VAL A 1 139 ? 9.203 13.25 0.588 1 96.44 139 VAL A CA 1
ATOM 1110 C C . VAL A 1 139 ? 9.195 13.859 1.985 1 96.44 139 VAL A C 1
ATOM 1112 O O . VAL A 1 139 ? 9.148 15.086 2.131 1 96.44 139 VAL A O 1
ATOM 1115 N N . ASN A 1 140 ? 9.242 13.008 3.021 1 95.88 140 ASN A N 1
ATOM 1116 C CA . ASN A 1 140 ? 9.18 13.523 4.387 1 95.88 140 ASN A CA 1
ATOM 1117 C C . ASN A 1 140 ? 10.43 14.328 4.742 1 95.88 140 ASN A C 1
ATOM 1119 O O . ASN A 1 140 ? 10.328 15.406 5.328 1 95.88 140 ASN A O 1
ATOM 1123 N N . VAL A 1 141 ? 11.531 13.828 4.359 1 95.69 141 VAL A N 1
ATOM 1124 C CA . VAL A 1 141 ? 12.773 14.547 4.633 1 95.69 141 VAL A CA 1
ATOM 1125 C C . VAL A 1 141 ? 12.805 15.844 3.832 1 95.69 141 VAL A C 1
ATOM 1127 O O . VAL A 1 141 ? 13.227 16.891 4.344 1 95.69 141 VAL A O 1
ATOM 1130 N N . MET A 1 142 ? 12.422 15.789 2.572 1 95.88 142 MET A N 1
ATOM 1131 C CA . MET A 1 142 ? 12.367 16.984 1.724 1 95.88 142 MET A CA 1
ATOM 1132 C C . MET A 1 142 ? 11.469 18.047 2.338 1 95.88 142 MET A C 1
ATOM 1134 O O . MET A 1 142 ? 11.844 19.219 2.416 1 95.88 142 MET A O 1
ATOM 1138 N N . GLU A 1 143 ? 10.289 17.625 2.793 1 93.38 143 GLU A N 1
ATOM 1139 C CA . GLU A 1 143 ? 9.352 18.547 3.416 1 93.38 143 GLU A CA 1
ATOM 1140 C C . GLU A 1 143 ? 9.93 19.141 4.691 1 93.38 143 GLU A C 1
ATOM 1142 O O . GLU A 1 143 ? 9.781 20.344 4.941 1 93.38 143 GLU A O 1
ATOM 1147 N N . GLY A 1 144 ? 10.477 18.312 5.484 1 91.25 144 GLY A N 1
ATOM 1148 C CA . GLY A 1 144 ? 11.125 18.812 6.68 1 91.25 144 GLY A CA 1
ATOM 1149 C C . GLY A 1 144 ? 12.227 19.828 6.387 1 91.25 144 GLY A C 1
ATOM 1150 O O . GLY A 1 144 ? 12.352 20.828 7.078 1 91.25 144 GLY A O 1
ATOM 1151 N N . THR A 1 145 ? 13 19.578 5.406 1 90.75 145 THR A N 1
ATOM 1152 C CA . THR A 1 145 ? 14.086 20.469 5.012 1 90.75 145 THR A CA 1
ATOM 1153 C C . THR A 1 145 ? 13.547 21.797 4.504 1 90.75 145 THR A C 1
ATOM 1155 O O . THR A 1 145 ? 14.086 22.859 4.832 1 90.75 145 THR A O 1
ATOM 1158 N N . LYS A 1 146 ? 12.539 21.719 3.713 1 90.38 146 LYS A N 1
ATOM 1159 C CA . LYS A 1 146 ? 11.93 22.922 3.182 1 90.38 146 LYS A CA 1
ATOM 1160 C C . LYS A 1 146 ? 11.367 23.797 4.301 1 90.38 146 LYS A C 1
ATOM 1162 O O . LYS A 1 146 ? 11.438 25.016 4.242 1 90.38 146 LYS A O 1
ATOM 1167 N N . GLN A 1 147 ? 10.812 23.156 5.215 1 85.69 147 GLN A N 1
ATOM 1168 C CA . GLN A 1 147 ? 10.258 23.891 6.344 1 85.69 147 GLN A CA 1
ATOM 1169 C C . GLN A 1 147 ? 11.352 24.594 7.133 1 85.69 147 GLN A C 1
ATOM 1171 O O . GLN A 1 147 ? 11.156 25.703 7.633 1 85.69 147 GLN A O 1
ATOM 1176 N N . LEU A 1 148 ? 12.383 24 7.238 1 77.56 148 LEU A N 1
ATOM 1177 C CA . LEU A 1 148 ? 13.516 24.562 7.969 1 77.56 148 LEU A CA 1
ATOM 1178 C C . LEU A 1 148 ? 14.148 25.719 7.195 1 77.56 148 LEU A C 1
ATOM 1180 O O . LEU A 1 148 ? 14.562 26.703 7.789 1 77.56 148 LEU A O 1
ATOM 1184 N N . ASP A 1 149 ? 14.375 25.531 5.969 1 72.19 149 ASP A N 1
ATOM 1185 C CA . ASP A 1 149 ? 14.953 26.578 5.137 1 72.19 149 ASP A CA 1
ATOM 1186 C C . ASP A 1 149 ? 14.133 27.875 5.234 1 72.19 149 ASP A C 1
ATOM 1188 O O . ASP A 1 149 ? 14.695 28.969 5.336 1 72.19 149 ASP A O 1
ATOM 1192 N N . LYS A 1 150 ? 13.008 27.672 5.277 1 72.5 150 LYS A N 1
ATOM 1193 C CA . LYS A 1 150 ? 12.133 28.828 5.406 1 72.5 150 LYS A CA 1
ATOM 1194 C C . LYS A 1 150 ? 12.328 29.516 6.758 1 72.5 150 LYS A C 1
ATOM 1196 O O . LYS A 1 150 ? 12.391 30.75 6.828 1 72.5 150 LYS A O 1
ATOM 1201 N N . GLN A 1 151 ? 12.484 28.703 7.727 1 68.94 151 GLN A N 1
ATOM 1202 C CA . GLN A 1 151 ? 12.664 29.25 9.07 1 68.94 151 GLN A CA 1
ATOM 1203 C C . GLN A 1 151 ? 14.031 29.922 9.219 1 68.94 151 GLN A C 1
ATOM 1205 O O . GLN A 1 151 ? 14.148 30.984 9.828 1 68.94 151 GLN A O 1
ATOM 1210 N N . LEU A 1 152 ? 14.992 29.203 8.695 1 65.62 152 LEU A N 1
ATOM 1211 C CA . LEU A 1 152 ? 16.359 29.719 8.812 1 65.62 152 LEU A CA 1
ATOM 1212 C C . LEU A 1 152 ? 16.547 30.953 7.949 1 65.62 152 LEU A C 1
ATOM 1214 O O . LEU A 1 152 ? 17.266 31.891 8.328 1 65.62 152 LEU A O 1
ATOM 1218 N N . MET A 1 153 ? 16.062 30.828 6.781 1 62.94 153 MET A N 1
ATOM 1219 C CA . MET A 1 153 ? 16.125 32.031 5.934 1 62.94 153 MET A CA 1
ATOM 1220 C C . MET A 1 153 ? 15.5 33.219 6.633 1 62.94 153 MET A C 1
ATOM 1222 O O . MET A 1 153 ? 16 34.344 6.516 1 62.94 153 MET A O 1
ATOM 1226 N N . GLU A 1 154 ? 14.547 32.844 7.375 1 61.75 154 GLU A N 1
ATOM 1227 C CA . GLU A 1 154 ? 13.914 33.938 8.133 1 61.75 154 GLU A CA 1
ATOM 1228 C C . GLU A 1 154 ? 14.812 34.406 9.266 1 61.75 154 GLU A C 1
ATOM 1230 O O . GLU A 1 154 ? 14.859 35.594 9.562 1 61.75 154 GLU A O 1
ATOM 1235 N N . MET A 1 155 ? 15.523 33.438 9.797 1 59.72 155 MET A N 1
ATOM 1236 C CA . MET A 1 155 ? 16.422 33.781 10.898 1 59.72 155 MET A CA 1
ATOM 1237 C C . MET A 1 155 ? 17.734 34.375 10.359 1 59.72 155 MET A C 1
ATOM 1239 O O . MET A 1 155 ? 18.328 35.219 11.008 1 59.72 155 MET A O 1
ATOM 1243 N N . ALA A 1 156 ? 18.297 33.719 9.352 1 58.41 156 ALA A N 1
ATOM 1244 C CA . ALA A 1 156 ? 19.562 34.125 8.773 1 58.41 156 ALA A CA 1
ATOM 1245 C C . ALA A 1 156 ? 19.5 35.594 8.359 1 58.41 156 ALA A C 1
ATOM 1247 O O . ALA A 1 156 ? 20.531 36.281 8.344 1 58.41 156 ALA A O 1
ATOM 1248 N N . LYS A 1 157 ? 18.359 35.938 7.91 1 54.69 157 LYS A N 1
ATOM 1249 C CA . LYS A 1 157 ? 18.234 37.375 7.676 1 54.69 157 LYS A CA 1
ATOM 1250 C C . LYS A 1 157 ? 18.656 38.188 8.906 1 54.69 157 LYS A C 1
ATOM 1252 O O . LYS A 1 157 ? 19.078 39.344 8.797 1 54.69 157 LYS A O 1
ATOM 1257 N N . VAL A 1 158 ? 18.656 37.438 10.039 1 55.62 158 VAL A N 1
ATOM 1258 C CA . VAL A 1 158 ? 18.969 38.156 11.273 1 55.62 158 VAL A CA 1
ATOM 1259 C C . VAL A 1 158 ? 20.359 37.781 11.766 1 55.62 158 VAL A C 1
ATOM 1261 O O . VAL A 1 158 ? 21.094 38.625 12.273 1 55.62 158 VAL A O 1
ATOM 1264 N N . TYR A 1 159 ? 20.656 36.469 11.656 1 58 159 TYR A N 1
ATOM 1265 C CA . TYR A 1 159 ? 21.906 36.031 12.281 1 58 159 TYR A CA 1
ATOM 1266 C C . TYR A 1 159 ? 22.859 35.469 11.242 1 58 159 TYR A C 1
ATOM 1268 O O . TYR A 1 159 ? 22.438 34.844 10.273 1 58 159 TYR A O 1
ATOM 1276 N N . LYS A 1 160 ? 24.031 35.969 11.023 1 59.22 160 LYS A N 1
ATOM 1277 C CA . LYS A 1 160 ? 25.094 35.531 10.133 1 59.22 160 LYS A CA 1
ATOM 1278 C C . LYS A 1 160 ? 25.562 34.125 10.508 1 59.22 160 LYS A C 1
ATOM 1280 O O . LYS A 1 160 ? 26.562 33.969 11.219 1 59.22 160 LYS A O 1
ATOM 1285 N N . ILE A 1 161 ? 24.844 33.125 10.688 1 58.59 161 ILE A N 1
ATOM 1286 C CA . ILE A 1 161 ? 25.297 31.797 11.109 1 58.59 161 ILE A CA 1
ATOM 1287 C C . ILE A 1 161 ? 25.734 30.984 9.898 1 58.59 161 ILE A C 1
ATOM 1289 O O . ILE A 1 161 ? 25.109 31.078 8.828 1 58.59 161 ILE A O 1
ATOM 1293 N N . SER A 1 162 ? 26.984 30.406 9.93 1 61.66 162 SER A N 1
ATOM 1294 C CA . SER A 1 162 ? 27.578 29.594 8.867 1 61.66 162 SER A CA 1
ATOM 1295 C C . SER A 1 162 ? 26.688 28.422 8.484 1 61.66 162 SER A C 1
ATOM 1297 O O . SER A 1 162 ? 25.906 27.938 9.305 1 61.66 162 SER A O 1
ATOM 1299 N N . PHE A 1 163 ? 26.734 27.984 7.223 1 60.69 163 PHE A N 1
ATOM 1300 C CA . PHE A 1 163 ? 25.859 26.984 6.621 1 60.69 163 PHE A CA 1
ATOM 1301 C C . PHE A 1 163 ? 26 25.641 7.332 1 60.69 163 PHE A C 1
ATOM 1303 O O . PHE A 1 163 ? 25 24.969 7.602 1 60.69 163 PHE A O 1
ATOM 1310 N N . LYS A 1 164 ? 27.219 25.234 7.562 1 60.66 164 LYS A N 1
ATOM 1311 C CA . LYS A 1 164 ? 27.469 23.938 8.188 1 60.66 164 LYS A CA 1
ATOM 1312 C C . LYS A 1 164 ? 26.922 23.906 9.617 1 60.66 164 LYS A C 1
ATOM 1314 O O . LYS A 1 164 ? 26.344 22.891 10.039 1 60.66 164 LYS A O 1
ATOM 1319 N N . LYS A 1 165 ? 27.219 24.922 10.398 1 59.59 165 LYS A N 1
ATOM 1320 C CA . LYS A 1 165 ? 26.719 25 11.773 1 59.59 165 LYS A CA 1
ATOM 1321 C C . LYS A 1 165 ? 25.203 25.047 11.805 1 59.59 165 LYS A C 1
ATOM 1323 O O . LYS A 1 165 ? 24.578 24.5 12.711 1 59.59 165 LYS A O 1
ATOM 1328 N N . ARG A 1 166 ? 24.719 25.578 10.766 1 59.94 166 ARG A N 1
ATOM 1329 C CA . ARG A 1 166 ? 23.266 25.688 10.617 1 59.94 166 ARG A CA 1
ATOM 1330 C C . ARG A 1 166 ? 22.641 24.328 10.367 1 59.94 166 ARG A C 1
ATOM 1332 O O . ARG A 1 166 ? 21.609 24 10.945 1 59.94 166 ARG A O 1
ATOM 1339 N N . ILE A 1 167 ? 23.328 23.562 9.594 1 60.66 167 ILE A N 1
ATOM 1340 C CA . ILE A 1 167 ? 22.781 22.266 9.188 1 60.66 167 ILE A CA 1
ATOM 1341 C C . ILE A 1 167 ? 22.734 21.312 10.383 1 60.66 167 ILE A C 1
ATOM 1343 O O . ILE A 1 167 ? 21.719 20.672 10.641 1 60.66 167 ILE A O 1
ATOM 1347 N N . LEU A 1 168 ? 23.875 21.172 11 1 60.62 168 LEU A N 1
ATOM 1348 C CA . LEU A 1 168 ? 23.984 20.172 12.055 1 60.62 168 LEU A CA 1
ATOM 1349 C C . LEU A 1 168 ? 23.234 20.609 13.305 1 60.62 168 LEU A C 1
ATOM 1351 O O . LEU A 1 168 ? 22.656 19.766 14.008 1 60.62 168 LEU A O 1
ATOM 1355 N N . HIS A 1 169 ? 23.219 21.922 13.531 1 60.25 169 HIS A N 1
ATOM 1356 C CA . HIS A 1 169 ? 22.656 22.359 14.797 1 60.25 169 HIS A CA 1
ATOM 1357 C C . HIS A 1 169 ? 21.188 22.719 14.641 1 60.25 169 HIS A C 1
ATOM 1359 O O . HIS A 1 169 ? 20.406 22.625 15.602 1 60.25 169 HIS A O 1
ATOM 1365 N N . PHE A 1 170 ? 20.891 22.984 13.469 1 60.62 170 PHE A N 1
ATOM 1366 C CA . PHE A 1 170 ? 19.516 23.453 13.336 1 60.62 170 PHE A CA 1
ATOM 1367 C C . PHE A 1 170 ? 18.719 22.531 12.438 1 60.62 170 PHE A C 1
ATOM 1369 O O . PHE A 1 170 ? 17.578 22.156 12.773 1 60.62 170 PHE A O 1
ATOM 1376 N N . TYR A 1 171 ? 19.328 22.016 11.445 1 63.62 171 TYR A N 1
ATOM 1377 C CA . TYR A 1 171 ? 18.578 21.281 10.438 1 63.62 171 TYR A CA 1
ATOM 1378 C C . TYR A 1 171 ? 18.219 19.891 10.945 1 63.62 171 TYR A C 1
ATOM 1380 O O . TYR A 1 171 ? 17.062 19.469 10.867 1 63.62 171 TYR A O 1
ATOM 1388 N N . PHE A 1 172 ? 19.234 19.25 11.555 1 71.12 172 PHE A N 1
ATOM 1389 C CA . PHE A 1 172 ? 19.031 17.844 11.859 1 71.12 172 PHE A CA 1
ATOM 1390 C C . PHE A 1 172 ? 17.953 17.672 12.922 1 71.12 172 PHE A C 1
ATOM 1392 O O . PHE A 1 172 ? 17.016 16.891 12.75 1 71.12 172 PHE A O 1
ATOM 1399 N N . PRO A 1 173 ? 18.078 18.484 13.984 1 73.69 173 PRO A N 1
ATOM 1400 C CA . PRO A 1 173 ? 17.016 18.312 14.992 1 73.69 173 PRO A CA 1
ATOM 1401 C C . PRO A 1 173 ? 15.633 18.672 14.461 1 73.69 173 PRO A C 1
ATOM 1403 O O . PRO A 1 173 ? 14.641 18.047 14.852 1 73.69 173 PRO A O 1
ATOM 1406 N N . GLN A 1 174 ? 15.602 19.562 13.531 1 78.75 174 GLN A N 1
ATOM 1407 C CA . GLN A 1 174 ? 14.305 20.016 13.047 1 78.75 174 GLN A CA 1
ATOM 1408 C C . GLN A 1 174 ? 13.758 19.094 11.969 1 78.75 174 GLN A C 1
ATOM 1410 O O . GLN A 1 174 ? 12.547 18.984 11.789 1 78.75 174 GLN A O 1
ATOM 1415 N N . ILE A 1 175 ? 14.641 18.391 11.336 1 88.06 175 ILE A N 1
ATOM 1416 C CA . ILE A 1 175 ? 14.242 17.484 10.266 1 88.06 175 ILE A CA 1
ATOM 1417 C C . ILE A 1 175 ? 13.883 16.125 10.859 1 88.06 175 ILE A C 1
ATOM 1419 O O . ILE A 1 175 ? 13.172 15.336 10.227 1 88.06 175 ILE A O 1
ATOM 1423 N N . PHE A 1 176 ? 14.273 15.93 12.078 1 89 176 PHE A N 1
ATOM 1424 C CA . PHE A 1 176 ? 14.203 14.609 12.703 1 89 176 PHE A CA 1
ATOM 1425 C C . PHE A 1 176 ? 12.758 14.148 12.82 1 89 176 PHE A C 1
ATOM 1427 O O . PHE A 1 176 ? 12.438 13 12.484 1 89 176 PHE A O 1
ATOM 1434 N N . PRO A 1 177 ? 11.82 15.023 13.25 1 87.12 177 PRO A N 1
ATOM 1435 C CA . PRO A 1 177 ? 10.422 14.578 13.32 1 87.12 177 PRO A CA 1
ATOM 1436 C C . PRO A 1 177 ? 9.867 14.172 11.953 1 87.12 177 PRO A C 1
ATOM 1438 O O . PRO A 1 177 ? 9.078 13.227 11.859 1 87.12 177 PRO A O 1
ATOM 1441 N N . TYR A 1 178 ? 10.312 14.836 10.93 1 90.69 178 TYR A N 1
ATOM 1442 C CA . TYR A 1 178 ? 9.891 14.508 9.57 1 90.69 178 TYR A CA 1
ATOM 1443 C C . TYR A 1 178 ? 10.5 13.188 9.125 1 90.69 178 TYR A C 1
ATOM 1445 O O . TYR A 1 178 ? 9.82 12.359 8.508 1 90.69 178 TYR A O 1
ATOM 1453 N N . TRP A 1 179 ? 11.727 13.07 9.445 1 93.81 179 TRP A N 1
ATOM 1454 C CA . TRP A 1 179 ? 12.43 11.828 9.133 1 93.81 179 TRP A CA 1
ATOM 1455 C C . TRP A 1 179 ? 11.766 10.641 9.836 1 93.81 179 TRP A C 1
ATOM 1457 O O . TRP A 1 179 ? 11.531 9.602 9.211 1 93.81 179 TRP A O 1
ATOM 1467 N N . LEU A 1 180 ? 11.406 10.805 11.086 1 93.12 180 LEU A N 1
ATOM 1468 C CA . LEU A 1 180 ? 10.758 9.75 11.844 1 93.12 180 LEU A CA 1
ATOM 1469 C C . LEU A 1 180 ? 9.383 9.43 11.266 1 93.12 180 LEU A C 1
ATOM 1471 O O . LEU A 1 180 ? 8.961 8.266 11.258 1 93.12 180 LEU A O 1
ATOM 1475 N N . ALA A 1 181 ? 8.688 10.461 10.852 1 91 181 ALA A N 1
ATOM 1476 C CA . ALA A 1 181 ? 7.391 10.242 10.211 1 91 181 ALA A CA 1
ATOM 1477 C C . ALA A 1 181 ? 7.535 9.398 8.945 1 91 181 ALA A C 1
ATOM 1479 O O . ALA A 1 181 ? 6.738 8.492 8.703 1 91 181 ALA A O 1
ATOM 1480 N N . GLY A 1 182 ? 8.555 9.727 8.156 1 94.19 182 GLY A N 1
ATOM 1481 C CA . GLY A 1 182 ? 8.852 8.922 6.98 1 94.19 182 GLY A CA 1
ATOM 1482 C C . GLY A 1 182 ? 9.195 7.484 7.312 1 94.19 182 GLY A C 1
ATOM 1483 O O . GLY A 1 182 ? 8.734 6.559 6.641 1 94.19 182 GLY A O 1
ATOM 1484 N N . CYS A 1 183 ? 9.938 7.336 8.383 1 95.06 183 CYS A N 1
ATOM 1485 C CA . CYS A 1 183 ? 10.305 6 8.828 1 95.06 183 CYS A CA 1
ATOM 1486 C C . CYS A 1 183 ? 9.094 5.23 9.336 1 95.06 183 CYS A C 1
ATOM 1488 O O . CYS A 1 183 ? 8.977 4.023 9.109 1 95.06 183 CYS A O 1
ATOM 1490 N N . SER A 1 184 ? 8.211 5.91 9.977 1 92.62 184 SER A N 1
ATOM 1491 C CA . SER A 1 184 ? 6.992 5.277 10.484 1 92.62 184 SER A CA 1
ATOM 1492 C C . SER A 1 184 ? 6.121 4.762 9.352 1 92.62 184 SER A C 1
ATOM 1494 O O . SER A 1 184 ? 5.688 3.605 9.367 1 92.62 184 SER A O 1
ATOM 1496 N N . ILE A 1 185 ? 5.93 5.547 8.375 1 90.38 185 ILE A N 1
ATOM 1497 C CA . ILE A 1 185 ? 5.152 5.145 7.207 1 90.38 185 ILE A CA 1
ATOM 1498 C C . ILE A 1 185 ? 5.852 3.99 6.492 1 90.38 185 ILE A C 1
ATOM 1500 O O . ILE A 1 185 ? 5.223 2.98 6.168 1 90.38 185 ILE A O 1
ATOM 1504 N N . GLY A 1 186 ? 7.113 4.168 6.293 1 94.31 186 GLY A N 1
ATOM 1505 C CA . GLY A 1 186 ? 7.902 3.156 5.609 1 94.31 186 GLY A CA 1
ATOM 1506 C C . GLY A 1 186 ? 7.902 1.817 6.324 1 94.31 186 GLY A C 1
ATOM 1507 O O . GLY A 1 186 ? 7.875 0.766 5.68 1 94.31 186 GLY A O 1
ATOM 1508 N N . SER A 1 187 ? 7.98 1.891 7.633 1 92.56 187 SER A N 1
ATOM 1509 C CA . SER A 1 187 ? 7.992 0.654 8.406 1 92.56 187 SER A CA 1
ATOM 1510 C C . SER A 1 187 ? 6.703 -0.135 8.211 1 92.56 187 SER A C 1
ATOM 1512 O O . SER A 1 187 ? 6.73 -1.363 8.109 1 92.56 187 SER A O 1
ATOM 1514 N N . GLY A 1 188 ? 5.59 0.544 8.234 1 86.94 188 GLY A N 1
ATOM 1515 C CA . GLY A 1 188 ? 4.324 -0.119 7.965 1 86.94 188 GLY A CA 1
ATOM 1516 C C . GLY A 1 188 ? 4.273 -0.76 6.59 1 86.94 188 GLY A C 1
ATOM 1517 O O . GLY A 1 188 ? 3.781 -1.881 6.441 1 86.94 188 GLY A O 1
ATOM 1518 N N . LEU A 1 189 ? 4.801 -0.147 5.633 1 91.25 189 LEU A N 1
ATOM 1519 C CA . LEU A 1 189 ? 4.797 -0.625 4.254 1 91.25 189 LEU A CA 1
ATOM 1520 C C . LEU A 1 189 ? 5.762 -1.794 4.082 1 91.25 189 LEU A C 1
ATOM 1522 O O . LEU A 1 189 ? 5.551 -2.656 3.227 1 91.25 189 LEU A O 1
ATOM 1526 N N . THR A 1 190 ? 6.773 -1.785 4.895 1 96.19 190 THR A N 1
ATOM 1527 C CA . THR A 1 190 ? 7.836 -2.777 4.773 1 96.19 190 THR A CA 1
ATOM 1528 C C . THR A 1 190 ? 7.281 -4.188 4.934 1 96.19 190 THR A C 1
ATOM 1530 O O . THR A 1 190 ? 7.508 -5.051 4.086 1 96.19 190 THR A O 1
ATOM 1533 N N . TRP A 1 191 ? 6.512 -4.41 5.891 1 94.38 191 TRP A N 1
ATOM 1534 C CA . TRP A 1 191 ? 6.047 -5.762 6.191 1 94.38 191 TRP A CA 1
ATOM 1535 C C . TRP A 1 191 ? 4.965 -6.195 5.207 1 94.38 191 TRP A C 1
ATOM 1537 O O . TRP A 1 191 ? 4.875 -7.375 4.855 1 94.38 191 TRP A O 1
ATOM 1547 N N . LYS A 1 192 ? 4.176 -5.27 4.754 1 91.62 192 LYS A N 1
ATOM 1548 C CA . LYS A 1 192 ? 3.221 -5.566 3.691 1 91.62 192 LYS A CA 1
ATOM 1549 C C . LYS A 1 192 ? 3.938 -5.898 2.387 1 91.62 192 LYS A C 1
ATOM 1551 O O . LYS A 1 192 ? 3.559 -6.84 1.687 1 91.62 192 LYS A O 1
ATOM 1556 N N . GLY A 1 193 ? 5.004 -5.18 2.145 1 94 193 GLY A N 1
ATOM 1557 C CA . GLY A 1 193 ? 5.785 -5.387 0.937 1 94 193 GLY A CA 1
ATOM 1558 C C . GLY A 1 193 ? 6.578 -6.68 0.956 1 94 193 GLY A C 1
ATOM 1559 O O . GLY 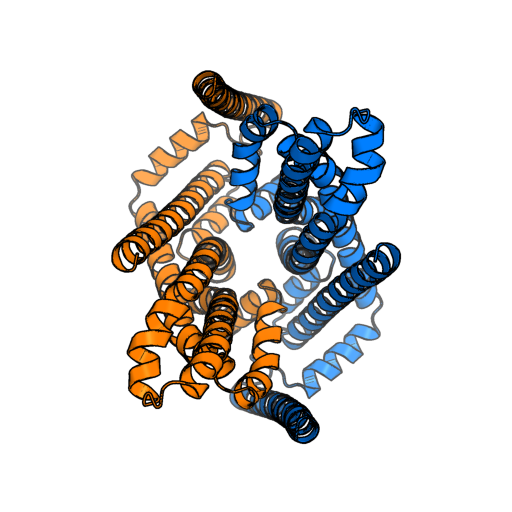A 1 193 ? 6.707 -7.352 -0.07 1 94 193 GLY A O 1
ATOM 1560 N N . VAL A 1 194 ? 7.09 -7.027 2.119 1 95.44 194 VAL A N 1
ATOM 1561 C CA . VAL A 1 194 ? 7.906 -8.234 2.24 1 95.44 194 VAL A CA 1
ATOM 1562 C C . VAL A 1 194 ? 7.062 -9.461 1.907 1 95.44 194 VAL A C 1
ATOM 1564 O O . VAL A 1 194 ? 7.504 -10.344 1.164 1 95.44 194 VAL A O 1
ATOM 1567 N N . ALA A 1 195 ? 5.883 -9.477 2.471 1 95.56 195 ALA A N 1
ATOM 1568 C CA . ALA A 1 195 ? 5 -10.617 2.242 1 95.56 195 ALA A CA 1
ATOM 1569 C C . ALA A 1 195 ? 4.695 -10.781 0.756 1 95.56 195 ALA A C 1
ATOM 1571 O O . ALA A 1 195 ? 4.777 -11.891 0.218 1 95.56 195 ALA A O 1
ATOM 1572 N N . MET A 1 196 ? 4.438 -9.75 0.142 1 93.5 196 MET A N 1
ATOM 1573 C CA . MET A 1 196 ? 4.09 -9.789 -1.276 1 93.5 196 MET A CA 1
ATOM 1574 C C . MET A 1 196 ? 5.301 -10.172 -2.121 1 93.5 196 MET A C 1
ATOM 1576 O O . MET A 1 196 ? 5.191 -10.992 -3.031 1 93.5 196 MET A O 1
ATOM 1580 N N . ALA A 1 197 ? 6.387 -9.555 -1.836 1 95.62 197 ALA A N 1
ATOM 1581 C CA . ALA A 1 197 ? 7.609 -9.82 -2.586 1 95.62 197 ALA A CA 1
ATOM 1582 C C . ALA A 1 197 ? 8.023 -11.281 -2.465 1 95.62 197 ALA A C 1
ATOM 1584 O O . ALA A 1 197 ? 8.383 -11.914 -3.461 1 95.62 197 ALA A O 1
ATOM 1585 N N . GLU A 1 198 ? 7.941 -11.781 -1.295 1 96.31 198 GLU A N 1
ATOM 1586 C CA . GLU A 1 198 ? 8.383 -13.156 -1.064 1 96.31 198 GLU A CA 1
ATOM 1587 C C . GLU A 1 198 ? 7.406 -14.156 -1.677 1 96.31 198 GLU A C 1
ATOM 1589 O O . GLU A 1 198 ? 7.812 -15.234 -2.117 1 96.31 198 GLU A O 1
ATOM 1594 N N . LEU A 1 199 ? 6.168 -13.805 -1.664 1 94.25 199 LEU A N 1
ATOM 1595 C CA . LEU A 1 199 ? 5.152 -14.672 -2.25 1 94.25 199 LEU A CA 1
ATOM 1596 C C . LEU A 1 199 ? 5.441 -14.93 -3.727 1 94.25 199 LEU A C 1
ATOM 1598 O O . LEU A 1 199 ? 5.246 -16.047 -4.215 1 94.25 199 LEU A O 1
ATOM 1602 N N . LEU A 1 200 ? 5.98 -13.938 -4.379 1 91.81 200 LEU A N 1
ATOM 1603 C CA . LEU A 1 200 ? 6.066 -14.039 -5.832 1 91.81 200 LEU A CA 1
ATOM 1604 C C . LEU A 1 200 ? 7.5 -14.297 -6.273 1 91.81 200 LEU A C 1
ATOM 1606 O O . LEU A 1 200 ? 7.734 -14.75 -7.398 1 91.81 200 LEU A O 1
ATOM 1610 N N . THR A 1 201 ? 8.445 -13.969 -5.402 1 92 201 THR A N 1
ATOM 1611 C CA . THR A 1 201 ? 9.805 -13.953 -5.938 1 92 201 THR A CA 1
ATOM 1612 C C . THR A 1 201 ? 10.742 -14.789 -5.066 1 92 201 THR A C 1
ATOM 1614 O O . THR A 1 201 ? 11.938 -14.891 -5.352 1 92 201 THR A O 1
ATOM 1617 N N . ALA A 1 202 ? 10.266 -15.375 -4.012 1 94.19 202 ALA A N 1
ATOM 1618 C CA . ALA A 1 202 ? 11.195 -16.062 -3.111 1 94.19 202 ALA A CA 1
ATOM 1619 C C . ALA A 1 202 ? 10.719 -17.484 -2.812 1 94.19 202 ALA A C 1
ATOM 1621 O O . ALA A 1 202 ? 9.562 -17.812 -3.055 1 94.19 202 ALA A O 1
ATOM 1622 N N . ARG A 1 203 ? 11.688 -18.25 -2.285 1 94.44 203 ARG A N 1
ATOM 1623 C CA . ARG A 1 203 ? 11.383 -19.625 -1.896 1 94.44 203 ARG A CA 1
ATOM 1624 C C . ARG A 1 203 ? 11.336 -19.766 -0.379 1 94.44 203 ARG A C 1
ATOM 1626 O O . ARG A 1 203 ? 10.891 -20.781 0.139 1 94.44 203 ARG A O 1
ATOM 1633 N N . THR A 1 204 ? 11.836 -18.734 0.241 1 96.12 204 THR A N 1
ATOM 1634 C CA . THR A 1 204 ? 11.852 -18.734 1.699 1 96.12 204 THR A CA 1
ATOM 1635 C C . THR A 1 204 ? 11.25 -17.438 2.244 1 96.12 204 THR A C 1
ATOM 1637 O O . THR A 1 204 ? 11.031 -16.484 1.493 1 96.12 204 THR A O 1
ATOM 1640 N N . GLY A 1 205 ? 10.969 -17.484 3.555 1 97.62 205 GLY A N 1
ATOM 1641 C CA . GLY A 1 205 ? 10.367 -16.312 4.188 1 97.62 205 GLY A CA 1
ATOM 1642 C C . GLY A 1 205 ? 8.891 -16.484 4.461 1 97.62 205 GLY A C 1
ATOM 1643 O O . GLY A 1 205 ? 8.266 -17.438 3.982 1 97.62 205 GLY A O 1
ATOM 1644 N N . ILE A 1 206 ? 8.375 -15.617 5.137 1 98 206 ILE A N 1
ATOM 1645 C CA . ILE A 1 206 ? 6.98 -15.656 5.559 1 98 206 ILE A CA 1
ATOM 1646 C C . ILE A 1 206 ? 6.07 -15.672 4.332 1 98 206 ILE A C 1
ATOM 1648 O O . ILE A 1 206 ? 5.156 -16.5 4.242 1 98 206 ILE A O 1
ATOM 1652 N N . GLY A 1 207 ? 6.363 -14.781 3.395 1 97.19 207 GLY A N 1
ATOM 1653 C CA . GLY A 1 207 ? 5.551 -14.719 2.191 1 97.19 207 GLY A CA 1
ATOM 1654 C C . GLY A 1 207 ? 5.598 -15.992 1.372 1 97.19 207 GLY A C 1
ATOM 1655 O O . GLY A 1 207 ? 4.578 -16.422 0.835 1 97.19 207 GLY A O 1
ATOM 1656 N N . ALA A 1 208 ? 6.73 -16.562 1.259 1 96.81 208 ALA A N 1
ATOM 1657 C CA . ALA A 1 208 ? 6.871 -17.828 0.548 1 96.81 208 ALA A CA 1
ATOM 1658 C C . ALA A 1 208 ? 6.094 -18.938 1.246 1 96.81 208 ALA A C 1
ATOM 1660 O O . ALA A 1 208 ? 5.438 -19.75 0.59 1 96.81 208 ALA A O 1
ATOM 1661 N N . ALA A 1 209 ? 6.203 -18.906 2.535 1 97.69 209 ALA A N 1
ATOM 1662 C CA . ALA A 1 209 ? 5.469 -19.906 3.309 1 97.69 209 ALA A CA 1
ATOM 1663 C C . ALA A 1 209 ? 3.963 -19.734 3.127 1 97.69 209 ALA A C 1
ATOM 1665 O O . ALA A 1 209 ? 3.227 -20.719 3.062 1 97.69 209 ALA A O 1
ATOM 1666 N N . MET A 1 210 ? 3.523 -18.562 3.041 1 97.31 210 MET A N 1
ATOM 1667 C CA . MET A 1 210 ? 2.113 -18.297 2.771 1 97.31 210 MET A CA 1
ATOM 1668 C C . MET A 1 210 ? 1.706 -18.844 1.41 1 97.31 210 MET A C 1
ATOM 1670 O O . MET A 1 210 ? 0.597 -19.359 1.25 1 97.31 210 MET A O 1
ATOM 1674 N N . GLY A 1 211 ? 2.598 -18.688 0.484 1 95.19 211 GLY A N 1
ATOM 1675 C CA . GLY A 1 211 ? 2.334 -19.234 -0.837 1 95.19 211 GLY A CA 1
ATOM 1676 C C . GLY A 1 211 ? 2.15 -20.75 -0.833 1 95.19 211 GLY A C 1
ATOM 1677 O O . GLY A 1 211 ? 1.236 -21.266 -1.475 1 95.19 211 GLY A O 1
ATOM 1678 N N . VAL A 1 212 ? 2.996 -21.406 -0.15 1 96.19 212 VAL A N 1
ATOM 1679 C CA . VAL A 1 212 ? 2.908 -22.859 -0.037 1 96.19 212 VAL A CA 1
ATOM 1680 C C . VAL A 1 212 ? 1.625 -23.234 0.695 1 96.19 212 VAL A C 1
ATOM 1682 O O . VAL A 1 212 ? 0.915 -24.156 0.274 1 96.19 212 VAL A O 1
ATOM 1685 N N . ALA A 1 213 ? 1.368 -22.516 1.744 1 96.62 213 ALA A N 1
ATOM 1686 C CA . ALA A 1 213 ? 0.152 -22.766 2.508 1 96.62 213 ALA A CA 1
ATOM 1687 C C . ALA A 1 213 ? -1.091 -22.578 1.644 1 96.62 213 ALA A C 1
ATOM 1689 O O . ALA A 1 213 ? -2.059 -23.344 1.761 1 96.62 213 ALA A O 1
ATOM 1690 N N . ARG A 1 214 ? -1.062 -21.578 0.834 1 93 214 ARG A N 1
ATOM 1691 C CA . ARG A 1 214 ? -2.168 -21.312 -0.08 1 93 214 ARG A CA 1
ATOM 1692 C C . ARG A 1 214 ? -2.373 -22.469 -1.049 1 93 214 ARG A C 1
ATOM 1694 O O . ARG A 1 214 ? -3.496 -22.938 -1.232 1 93 214 ARG A O 1
ATOM 1701 N N . ILE A 1 215 ? -1.281 -22.938 -1.621 1 92.38 215 ILE A N 1
ATOM 1702 C CA . ILE A 1 215 ? -1.324 -24.016 -2.588 1 92.38 215 ILE A CA 1
ATOM 1703 C C . ILE A 1 215 ? -1.853 -25.281 -1.917 1 92.38 215 ILE A C 1
ATOM 1705 O O . ILE A 1 215 ? -2.619 -26.047 -2.52 1 92.38 215 ILE A O 1
ATOM 1709 N N . ASN A 1 216 ? -1.472 -25.469 -0.709 1 94.75 216 ASN A N 1
ATOM 1710 C CA . ASN A 1 216 ? -1.887 -26.656 0.044 1 94.75 216 ASN A CA 1
ATOM 1711 C C . ASN A 1 216 ? -3.242 -26.438 0.711 1 94.75 216 ASN A C 1
ATOM 1713 O O . ASN A 1 216 ? -3.725 -27.312 1.435 1 94.75 216 ASN A O 1
ATOM 1717 N N . LEU A 1 217 ? -3.809 -25.234 0.555 1 93.56 217 LEU A N 1
ATOM 1718 C CA . LEU A 1 217 ? -5.102 -24.859 1.113 1 93.56 217 LEU A CA 1
ATOM 1719 C C . LEU A 1 217 ? -5.078 -24.938 2.637 1 93.56 217 LEU A C 1
ATOM 1721 O O . LEU A 1 217 ? -6.047 -25.391 3.254 1 93.56 217 LEU A O 1
ATOM 1725 N N . GLU A 1 218 ? -3.953 -24.672 3.18 1 95.75 218 GLU A N 1
ATOM 1726 C CA . GLU A 1 218 ? -3.801 -24.578 4.629 1 95.75 218 GLU A CA 1
ATOM 1727 C C . GLU A 1 218 ? -4.051 -23.141 5.105 1 95.75 218 GLU A C 1
ATOM 1729 O O . GLU A 1 218 ? -3.111 -22.438 5.484 1 95.75 218 GLU A O 1
ATOM 1734 N N . ILE A 1 219 ? -5.262 -22.844 5.273 1 95.12 219 ILE A N 1
ATOM 1735 C CA . ILE A 1 219 ? -5.684 -21.469 5.504 1 95.12 219 ILE A CA 1
ATOM 1736 C C . ILE A 1 219 ? -5.316 -21.047 6.926 1 95.12 219 ILE A C 1
ATOM 1738 O O . ILE A 1 219 ? -4.973 -19.891 7.168 1 95.12 219 ILE A O 1
ATOM 1742 N N . ALA A 1 220 ? -5.379 -21.969 7.809 1 96.69 220 ALA A N 1
ATOM 1743 C CA . ALA A 1 220 ? -4.969 -21.656 9.172 1 96.69 220 ALA A CA 1
ATOM 1744 C C . ALA A 1 220 ? -3.527 -21.156 9.219 1 96.69 220 ALA A C 1
ATOM 1746 O O . ALA A 1 220 ? -3.209 -20.219 9.945 1 96.69 220 ALA A O 1
ATOM 1747 N N . GLU A 1 221 ? -2.729 -21.781 8.438 1 97.44 221 GLU A N 1
ATOM 1748 C CA . GLU A 1 221 ? -1.327 -21.375 8.375 1 97.44 221 GLU A CA 1
ATOM 1749 C C . GLU A 1 221 ? -1.184 -19.984 7.777 1 97.44 221 GLU A C 1
ATOM 1751 O O . GLU A 1 221 ? -0.346 -19.203 8.219 1 97.44 221 GLU A O 1
ATOM 1756 N N . VAL A 1 222 ? -1.963 -19.703 6.777 1 97.06 222 VAL A N 1
ATOM 1757 C CA . VAL A 1 222 ? -1.96 -18.375 6.176 1 97.06 222 VAL A CA 1
ATOM 1758 C C . VAL A 1 222 ? -2.305 -17.328 7.23 1 97.06 222 VAL A C 1
ATOM 1760 O O . VAL A 1 222 ? -1.656 -16.281 7.312 1 97.06 222 VAL A O 1
ATOM 1763 N N . ILE A 1 223 ? -3.289 -17.594 8.047 1 96.62 223 ILE A N 1
ATOM 1764 C CA . ILE A 1 223 ? -3.725 -16.672 9.086 1 96.62 223 ILE A CA 1
ATOM 1765 C C . ILE A 1 223 ? -2.627 -16.516 10.133 1 96.62 223 ILE A C 1
ATOM 1767 O O . ILE A 1 223 ? -2.381 -15.422 10.633 1 96.62 223 ILE A O 1
ATOM 1771 N N . VAL A 1 224 ? -1.989 -17.578 10.445 1 97.75 224 VAL A N 1
ATOM 1772 C CA . VAL A 1 224 ? -0.89 -17.531 11.406 1 97.75 224 VAL A CA 1
ATOM 1773 C C . VAL A 1 224 ? 0.21 -16.609 10.891 1 97.75 224 VAL A C 1
ATOM 1775 O O . VAL A 1 224 ? 0.664 -15.711 11.609 1 97.75 224 VAL A O 1
ATOM 1778 N N . TRP A 1 225 ? 0.659 -16.812 9.641 1 98.12 225 TRP A N 1
ATOM 1779 C CA . TRP A 1 225 ? 1.7 -15.984 9.047 1 98.12 225 TRP A CA 1
ATOM 1780 C C . TRP A 1 225 ? 1.263 -14.523 8.984 1 98.12 225 TRP A C 1
ATOM 1782 O O . TRP A 1 225 ? 2.07 -13.617 9.195 1 98.12 225 TRP A O 1
ATOM 1792 N N . SER A 1 226 ? -0.008 -14.312 8.703 1 96.94 226 SER A N 1
ATOM 1793 C CA . SER A 1 226 ? -0.557 -12.961 8.703 1 96.94 226 SER A CA 1
ATOM 1794 C C . SER A 1 226 ? -0.424 -12.312 10.078 1 96.94 226 SER A C 1
ATOM 1796 O O . SER A 1 226 ? -0.069 -11.141 10.18 1 96.94 226 SER A O 1
ATOM 1798 N N . GLY A 1 227 ? -0.749 -13.078 11.078 1 96.44 227 GLY A N 1
ATOM 1799 C CA . GLY A 1 227 ? -0.596 -12.586 12.438 1 96.44 227 GLY A CA 1
ATOM 1800 C C . GLY A 1 227 ? 0.828 -12.18 12.766 1 96.44 227 GLY A C 1
ATOM 1801 O O . GLY A 1 227 ? 1.051 -11.164 13.422 1 96.44 227 GLY A O 1
ATOM 1802 N N . ILE A 1 228 ? 1.768 -12.953 12.32 1 97.38 228 ILE A N 1
ATOM 1803 C CA . ILE A 1 228 ? 3.176 -12.656 12.555 1 97.38 228 ILE A CA 1
ATOM 1804 C C . ILE A 1 228 ? 3.541 -11.336 11.875 1 97.38 228 ILE A C 1
ATOM 1806 O O . ILE A 1 228 ? 4.238 -10.5 12.453 1 97.38 228 ILE A O 1
ATOM 1810 N N . LEU A 1 229 ? 3.066 -11.156 10.695 1 96.44 229 LEU A N 1
ATOM 1811 C CA . LEU A 1 229 ? 3.35 -9.922 9.969 1 96.44 229 LEU A CA 1
ATOM 1812 C C . LEU A 1 229 ? 2.73 -8.719 10.672 1 96.44 229 LEU A C 1
ATOM 1814 O O . LEU A 1 229 ? 3.336 -7.645 10.727 1 96.44 229 LEU A O 1
ATOM 1818 N N . VAL A 1 230 ? 1.558 -8.898 11.164 1 94.19 230 VAL A N 1
ATOM 1819 C CA . VAL A 1 230 ? 0.892 -7.84 11.914 1 94.19 230 VAL A CA 1
ATOM 1820 C C . VAL A 1 230 ? 1.705 -7.496 13.156 1 94.19 230 VAL A C 1
ATOM 1822 O O . VAL A 1 230 ? 1.908 -6.32 13.469 1 94.19 230 VAL A O 1
ATOM 1825 N N . LEU A 1 231 ? 2.188 -8.477 13.812 1 94.81 231 LEU A N 1
ATOM 1826 C CA . LEU A 1 231 ? 3.002 -8.273 15.008 1 94.81 231 LEU A CA 1
ATOM 1827 C C . LEU A 1 231 ? 4.301 -7.547 14.664 1 94.81 231 LEU A C 1
ATOM 1829 O O . LEU A 1 231 ? 4.742 -6.668 15.406 1 94.81 231 LEU A O 1
ATOM 1833 N N . LEU A 1 232 ? 4.898 -7.938 13.602 1 94.75 232 LEU A N 1
ATOM 1834 C CA . LEU A 1 232 ? 6.109 -7.258 13.148 1 94.75 232 LEU A CA 1
ATOM 1835 C C . LEU A 1 232 ? 5.816 -5.797 12.82 1 94.75 232 LEU A C 1
ATOM 1837 O O . LEU A 1 232 ? 6.617 -4.914 13.133 1 94.75 232 LEU A O 1
ATOM 1841 N N . GLY A 1 233 ? 4.723 -5.629 12.148 1 91.56 233 GLY A N 1
ATOM 1842 C CA . GLY A 1 233 ? 4.312 -4.266 11.844 1 91.56 233 GLY A CA 1
ATOM 1843 C C . GLY A 1 233 ? 4.09 -3.418 13.078 1 91.56 233 GLY A C 1
ATOM 1844 O O . GLY A 1 233 ? 4.613 -2.309 13.18 1 91.56 233 GLY A O 1
ATOM 1845 N N . TYR A 1 234 ? 3.369 -3.916 13.992 1 88.88 234 TYR A N 1
ATOM 1846 C CA . TYR A 1 234 ? 3.107 -3.211 15.242 1 88.88 234 TYR A CA 1
ATOM 1847 C C . TYR A 1 234 ? 4.395 -3 16.031 1 88.88 234 TYR A C 1
ATOM 1849 O O . TYR A 1 234 ? 4.621 -1.926 16.594 1 88.88 234 TYR A O 1
ATOM 1857 N N . GLY A 1 235 ? 5.141 -4.043 16.125 1 92.31 235 GLY A N 1
ATOM 1858 C CA . GLY A 1 235 ? 6.402 -3.947 16.844 1 92.31 235 GLY A CA 1
ATOM 1859 C C . GLY A 1 235 ? 7.324 -2.877 16.281 1 92.31 235 GLY A C 1
ATOM 1860 O O . GLY A 1 235 ? 7.902 -2.094 17.047 1 92.31 235 GLY A O 1
ATOM 1861 N N . SER A 1 236 ? 7.465 -2.844 15 1 92.62 236 SER A N 1
ATOM 1862 C CA . SER A 1 236 ? 8.336 -1.849 14.375 1 92.62 236 SER A CA 1
ATOM 1863 C C . SER A 1 236 ? 7.785 -0.439 14.57 1 92.62 236 SER A C 1
ATOM 1865 O O . SER A 1 236 ? 8.547 0.5 14.812 1 92.62 236 SER A O 1
ATOM 1867 N N . SER A 1 237 ? 6.496 -0.309 14.422 1 86.94 237 SER A N 1
ATOM 1868 C CA . SER A 1 237 ? 5.863 0.989 14.633 1 86.94 237 SER A CA 1
ATOM 1869 C C . SER A 1 237 ? 6.055 1.467 16.078 1 86.94 237 SER A C 1
ATOM 1871 O O . SER A 1 237 ? 6.312 2.648 16.312 1 86.94 237 SER A O 1
ATOM 1873 N N . ALA A 1 238 ? 5.859 0.602 17.031 1 89.19 238 ALA A N 1
ATOM 1874 C CA . ALA A 1 238 ? 6.043 0.931 18.438 1 89.19 238 ALA A CA 1
ATOM 1875 C C . ALA A 1 238 ? 7.48 1.356 18.719 1 89.19 238 ALA A C 1
ATOM 1877 O O . ALA A 1 238 ? 7.719 2.279 19.5 1 89.19 238 ALA A O 1
ATOM 1878 N N . LEU A 1 239 ? 8.352 0.682 18.078 1 91.62 239 LEU A N 1
ATOM 1879 C CA . LEU A 1 239 ? 9.766 1.012 18.25 1 91.62 239 LEU A CA 1
ATOM 1880 C C . LEU A 1 239 ? 10.062 2.412 17.719 1 91.62 239 LEU A C 1
ATOM 1882 O O . LEU A 1 239 ? 10.773 3.186 18.375 1 91.62 239 LEU A O 1
ATOM 1886 N N . ILE A 1 240 ? 9.562 2.764 16.625 1 90.56 240 ILE A N 1
ATOM 1887 C CA . ILE A 1 240 ? 9.789 4.074 16.016 1 90.56 240 ILE A CA 1
ATOM 1888 C C . ILE A 1 240 ? 9.133 5.156 16.875 1 90.56 240 ILE A C 1
ATOM 1890 O O . ILE A 1 240 ? 9.719 6.223 17.094 1 90.56 240 ILE A O 1
ATOM 1894 N N . LYS A 1 241 ? 7.984 4.895 17.359 1 86.19 241 LYS A N 1
ATOM 1895 C CA . LYS A 1 241 ? 7.301 5.848 18.219 1 86.19 241 LYS A CA 1
ATOM 1896 C C . LYS A 1 241 ? 8.094 6.082 19.516 1 86.19 241 LYS A C 1
ATOM 1898 O O . LYS A 1 241 ? 8.141 7.203 20.016 1 86.19 241 LYS A O 1
ATOM 1903 N N . ARG A 1 242 ? 8.602 5.074 20.047 1 89.44 242 ARG A N 1
ATOM 1904 C CA . ARG A 1 242 ? 9.43 5.195 21.234 1 89.44 242 ARG A CA 1
ATOM 1905 C C . ARG A 1 242 ? 10.664 6.047 20.969 1 89.44 242 ARG A C 1
ATOM 1907 O O . ARG A 1 242 ? 11.094 6.816 21.844 1 89.44 242 ARG A O 1
ATOM 1914 N N . LEU A 1 243 ? 11.211 5.836 19.797 1 86.62 243 LEU A N 1
ATOM 1915 C CA . LEU A 1 243 ? 12.359 6.637 19.406 1 86.62 243 LEU A CA 1
ATOM 1916 C C . LEU A 1 243 ? 11.977 8.102 19.266 1 86.62 243 LEU A C 1
ATOM 1918 O O . LEU A 1 243 ? 12.742 8.992 19.641 1 86.62 243 LEU A O 1
ATOM 1922 N N . GLU A 1 244 ? 10.852 8.305 18.688 1 83.88 244 GLU A N 1
ATOM 1923 C CA . GLU A 1 244 ? 10.336 9.664 18.562 1 83.88 244 GLU A CA 1
ATOM 1924 C C . GLU A 1 244 ? 10.125 10.312 19.922 1 83.88 244 GLU A C 1
ATOM 1926 O O . GLU A 1 244 ? 10.492 11.477 20.125 1 83.88 244 GLU A O 1
ATOM 1931 N N . ALA A 1 245 ? 9.609 9.602 20.828 1 84.69 245 ALA A N 1
ATOM 1932 C CA . ALA A 1 245 ? 9.336 10.102 22.172 1 84.69 245 ALA A CA 1
ATOM 1933 C C . ALA A 1 245 ? 10.641 10.406 22.906 1 84.69 245 ALA A C 1
ATOM 1935 O O . ALA A 1 245 ? 10.734 11.414 23.609 1 84.69 245 ALA A O 1
ATOM 1936 N N . ALA A 1 246 ? 11.523 9.57 22.75 1 84.25 246 ALA A N 1
ATOM 1937 C CA . ALA A 1 246 ? 12.812 9.742 23.422 1 84.25 246 ALA A CA 1
ATOM 1938 C C . ALA A 1 246 ? 13.539 10.984 22.891 1 84.25 246 ALA A C 1
ATOM 1940 O O . ALA A 1 246 ? 14.18 11.703 23.656 1 84.25 246 ALA A O 1
ATOM 1941 N N . TYR A 1 247 ? 13.398 11.172 21.625 1 80.38 247 TYR A N 1
ATOM 1942 C CA . TYR A 1 247 ? 14.055 12.32 21 1 80.38 247 TYR A CA 1
ATOM 1943 C C . TYR A 1 247 ? 13.359 13.617 21.406 1 80.38 247 TYR A C 1
ATOM 1945 O O . TYR A 1 247 ? 14.023 14.625 21.688 1 80.38 247 TYR A O 1
ATOM 1953 N N . THR A 1 248 ? 12.055 13.594 21.297 1 74.5 248 THR A N 1
ATOM 1954 C CA . THR A 1 248 ? 11.297 14.789 21.656 1 74.5 248 THR A CA 1
ATOM 1955 C C . THR A 1 248 ? 11.531 15.164 23.109 1 74.5 248 THR A C 1
ATOM 1957 O O . THR A 1 248 ? 11.555 16.344 23.453 1 74.5 248 THR A O 1
ATOM 1960 N N . LYS A 1 249 ? 11.656 14.234 23.922 1 73.19 249 LYS A N 1
ATOM 1961 C CA . LYS A 1 249 ? 11.922 14.5 25.344 1 73.19 249 LYS A CA 1
ATOM 1962 C C . LYS A 1 249 ? 13.289 15.141 25.531 1 73.19 249 LYS A C 1
ATOM 1964 O O . LYS A 1 249 ? 13.461 16 26.406 1 73.19 249 LYS A O 1
ATOM 1969 N N . LYS A 1 250 ? 14.164 14.82 24.672 1 64.69 250 LYS A N 1
ATOM 1970 C CA . LYS A 1 250 ? 15.516 15.344 24.797 1 64.69 250 LYS A CA 1
ATOM 1971 C C . LYS A 1 250 ? 15.609 16.781 24.281 1 64.69 250 LYS A C 1
ATOM 1973 O O . LYS A 1 250 ? 16.406 17.578 24.781 1 64.69 250 LYS A O 1
ATOM 1978 N N . TRP A 1 251 ? 14.805 16.984 23.234 1 57.34 251 TRP A N 1
ATOM 1979 C CA . TRP A 1 251 ? 14.922 18.328 22.656 1 57.34 251 TRP A CA 1
ATOM 1980 C C . TRP A 1 251 ? 13.812 19.234 23.156 1 57.34 251 TRP A C 1
ATOM 1982 O O . TRP A 1 251 ? 13.812 20.438 22.875 1 57.34 251 TRP A O 1
ATOM 1992 N N . ARG A 1 252 ? 12.867 18.812 23.875 1 50.25 252 ARG A N 1
ATOM 1993 C CA . ARG A 1 252 ? 12.016 19.719 24.625 1 50.25 252 ARG A CA 1
ATOM 1994 C C . ARG A 1 252 ? 12.664 20.125 25.953 1 50.25 252 ARG A C 1
ATOM 1996 O O . ARG A 1 252 ? 13.383 19.328 26.562 1 50.25 252 ARG A O 1
ATOM 2003 N N . MET B 1 1 ? 13.25 37.906 -11.57 1 36.75 1 MET B N 1
ATOM 2004 C CA . MET B 1 1 ? 14.109 36.969 -10.828 1 36.75 1 MET B CA 1
ATOM 2005 C C . MET B 1 1 ? 13.375 35.688 -10.555 1 36.75 1 MET B C 1
ATOM 2007 O O . MET B 1 1 ? 14.008 34.625 -10.422 1 36.75 1 MET B O 1
ATOM 2011 N N . LYS B 1 2 ? 12 35.812 -10.258 1 48.94 2 LYS B N 1
ATOM 2012 C CA . LYS B 1 2 ? 11.117 34.688 -9.992 1 48.94 2 LYS B CA 1
ATOM 2013 C C . LYS B 1 2 ? 10.914 33.844 -11.25 1 48.94 2 LYS B C 1
ATOM 2015 O O . LYS B 1 2 ? 10.82 32.625 -11.172 1 48.94 2 LYS B O 1
ATOM 2020 N N . ASP B 1 3 ? 10.898 34.5 -12.344 1 50.94 3 ASP B N 1
ATOM 2021 C CA . ASP B 1 3 ? 10.609 33.875 -13.633 1 50.94 3 ASP B CA 1
ATOM 2022 C C . ASP B 1 3 ? 11.742 32.938 -14.07 1 50.94 3 ASP B C 1
ATOM 2024 O O . ASP B 1 3 ? 11.5 31.906 -14.68 1 50.94 3 ASP B O 1
ATOM 2028 N N . SER B 1 4 ? 12.984 33.406 -13.828 1 50.69 4 SER B N 1
ATOM 2029 C CA . SER B 1 4 ? 14.18 32.625 -14.164 1 50.69 4 SER B CA 1
ATOM 2030 C C . SER B 1 4 ? 14.258 31.359 -13.344 1 50.69 4 SER B C 1
ATOM 2032 O O . SER B 1 4 ? 14.719 30.328 -13.836 1 50.69 4 SER B O 1
ATOM 2034 N N . ILE B 1 5 ? 13.742 31.453 -12.188 1 53.38 5 ILE B N 1
ATOM 2035 C CA . ILE B 1 5 ? 13.766 30.297 -11.289 1 53.38 5 ILE B CA 1
ATOM 2036 C C . ILE B 1 5 ? 12.805 29.219 -11.797 1 53.38 5 ILE B C 1
ATOM 2038 O O . ILE B 1 5 ? 13.133 28.031 -11.781 1 53.38 5 ILE B O 1
ATOM 2042 N N . THR B 1 6 ? 11.648 29.781 -12.227 1 58.09 6 THR B N 1
ATOM 2043 C CA . THR B 1 6 ? 10.648 28.859 -12.75 1 58.09 6 THR B CA 1
ATOM 2044 C C . THR B 1 6 ? 11.148 28.203 -14.031 1 58.09 6 THR B C 1
ATOM 2046 O O . THR B 1 6 ? 10.883 27.016 -14.273 1 58.09 6 THR B O 1
ATOM 2049 N N . ARG B 1 7 ? 11.812 29.078 -14.891 1 60.59 7 ARG B N 1
ATOM 2050 C CA . ARG B 1 7 ? 12.359 28.594 -16.156 1 60.59 7 ARG B CA 1
ATOM 2051 C C . ARG B 1 7 ? 13.445 27.547 -15.914 1 60.59 7 ARG B C 1
ATOM 2053 O O . ARG B 1 7 ? 13.523 26.562 -16.641 1 60.59 7 ARG B O 1
ATOM 2060 N N . ASN B 1 8 ? 14.055 27.672 -14.875 1 78.94 8 ASN B N 1
ATOM 2061 C CA . ASN B 1 8 ? 15.164 26.797 -14.516 1 78.94 8 ASN B CA 1
ATOM 2062 C C . ASN B 1 8 ? 14.656 25.453 -13.992 1 78.94 8 ASN B C 1
ATOM 2064 O O . ASN B 1 8 ? 15.203 24.406 -14.344 1 78.94 8 ASN B O 1
ATOM 2068 N N . LYS B 1 9 ? 13.461 25.594 -13.586 1 82.5 9 LYS B N 1
ATOM 2069 C CA . LYS B 1 9 ? 12.883 24.359 -13.062 1 82.5 9 LYS B CA 1
ATOM 2070 C C . LYS B 1 9 ? 12.391 23.453 -14.195 1 82.5 9 LYS B C 1
ATOM 2072 O O . LYS B 1 9 ? 12.57 22.234 -14.156 1 82.5 9 LYS B O 1
ATOM 2077 N N . LYS B 1 10 ? 11.852 24.078 -15.156 1 86.19 10 LYS B N 1
ATOM 2078 C CA . LYS B 1 10 ? 11.367 23.328 -16.312 1 86.19 10 LYS B CA 1
ATOM 2079 C C . LYS B 1 10 ? 12.523 22.688 -17.078 1 86.19 10 LYS B C 1
ATOM 2081 O O . LYS B 1 10 ? 12.398 21.562 -17.562 1 86.19 10 LYS B O 1
ATOM 2086 N N . ALA B 1 11 ? 13.531 23.406 -17.125 1 88.88 11 ALA B N 1
ATOM 2087 C CA . ALA B 1 11 ? 14.703 22.875 -17.828 1 88.88 11 ALA B CA 1
ATOM 2088 C C . ALA B 1 11 ? 15.266 21.656 -17.094 1 88.88 11 ALA B C 1
ATOM 2090 O O . ALA B 1 11 ? 15.617 20.656 -17.734 1 88.88 11 ALA B O 1
ATOM 2091 N N . TYR B 1 12 ? 15.328 21.734 -15.828 1 88.12 12 TYR B N 1
ATOM 2092 C CA . TYR B 1 12 ? 15.836 20.625 -15.047 1 88.12 12 TYR B CA 1
ATOM 2093 C C . TYR B 1 12 ? 14.914 19.406 -15.164 1 88.12 12 TYR B C 1
ATOM 2095 O O . TYR B 1 12 ? 15.383 18.266 -15.195 1 88.12 12 TYR B O 1
ATOM 2103 N N . LEU B 1 13 ? 13.672 19.672 -15.242 1 87 13 LEU B N 1
ATOM 2104 C CA . LEU B 1 13 ? 12.695 18.609 -15.422 1 87 13 LEU B CA 1
ATOM 2105 C C . LEU B 1 13 ? 12.883 17.938 -16.781 1 87 13 LEU B C 1
ATOM 2107 O O . LEU B 1 13 ? 12.898 16.703 -16.859 1 87 13 LEU B O 1
ATOM 2111 N N . LEU B 1 14 ? 13.023 18.734 -17.781 1 89.12 14 LEU B N 1
ATOM 2112 C CA . LEU B 1 14 ? 13.203 18.203 -19.125 1 89.12 14 LEU B CA 1
ATOM 2113 C C . LEU B 1 14 ? 14.516 17.438 -19.234 1 89.12 14 LEU B C 1
ATOM 2115 O O . LEU B 1 14 ? 14.57 16.375 -19.875 1 89.12 14 LEU B O 1
ATOM 2119 N N . ILE B 1 15 ? 15.5 17.922 -18.594 1 90.94 15 ILE B N 1
ATOM 2120 C CA . ILE B 1 15 ? 16.797 17.25 -18.59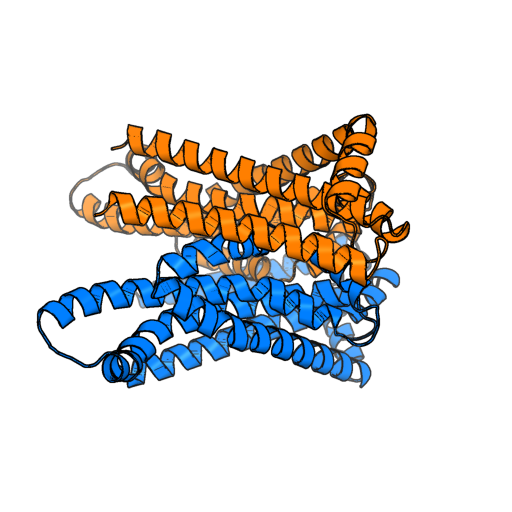4 1 90.94 15 ILE B CA 1
ATOM 2121 C C . ILE B 1 15 ? 16.672 15.906 -17.875 1 90.94 15 ILE B C 1
ATOM 2123 O O . ILE B 1 15 ? 17.25 14.906 -18.328 1 90.94 15 ILE B O 1
ATOM 2127 N N . SER B 1 16 ? 15.938 15.953 -16.812 1 89.31 16 SER B N 1
ATOM 2128 C CA . SER B 1 16 ? 15.734 14.719 -16.047 1 89.31 16 SER B CA 1
ATOM 2129 C C . SER B 1 16 ? 15.039 13.664 -16.891 1 89.31 16 SER B C 1
ATOM 2131 O O . SER B 1 16 ? 15.445 12.5 -16.891 1 89.31 16 SER B O 1
ATOM 2133 N N . ILE B 1 17 ? 14.031 14.039 -17.562 1 88.31 17 ILE B N 1
ATOM 2134 C CA . ILE B 1 17 ? 13.266 13.117 -18.406 1 88.31 17 ILE B CA 1
ATOM 2135 C C . ILE B 1 17 ? 14.164 12.57 -19.516 1 88.31 17 ILE B C 1
ATOM 2137 O O . ILE B 1 17 ? 14.148 11.375 -19.797 1 88.31 17 ILE B O 1
ATOM 2141 N N . PHE B 1 18 ? 14.906 13.469 -20.078 1 90.62 18 PHE B N 1
ATOM 2142 C CA . PHE B 1 18 ? 15.82 13.078 -21.156 1 90.62 18 PHE B CA 1
ATOM 2143 C C . PHE B 1 18 ? 16.875 12.094 -20.625 1 90.62 18 PHE B C 1
ATOM 2145 O O . PHE B 1 18 ? 17.156 11.086 -21.281 1 90.62 18 PHE B O 1
ATOM 2152 N N . ILE B 1 19 ? 17.391 12.398 -19.516 1 90.19 19 ILE B N 1
ATOM 2153 C CA . ILE B 1 19 ? 18.391 11.531 -18.922 1 90.19 19 ILE B CA 1
ATOM 2154 C C . ILE B 1 19 ? 17.766 10.172 -18.594 1 90.19 19 ILE B C 1
ATOM 2156 O O . ILE B 1 19 ? 18.406 9.133 -18.781 1 90.19 19 ILE B O 1
ATOM 2160 N N . PHE B 1 20 ? 16.578 10.156 -18.094 1 88.44 20 PHE B N 1
ATOM 2161 C CA . PHE B 1 20 ? 15.875 8.914 -17.766 1 88.44 20 PHE B CA 1
ATOM 2162 C C . PHE B 1 20 ? 15.719 8.047 -19.016 1 88.44 20 PHE B C 1
ATOM 2164 O O . PHE B 1 20 ? 15.945 6.836 -18.953 1 88.44 20 PHE B O 1
ATOM 2171 N N . ILE B 1 21 ? 15.383 8.711 -20.109 1 88.94 21 ILE B N 1
ATOM 2172 C CA . ILE B 1 21 ? 15.164 7.973 -21.359 1 88.94 21 ILE B CA 1
ATOM 2173 C C . ILE B 1 21 ? 16.484 7.414 -21.859 1 88.94 21 ILE B C 1
ATOM 2175 O O . ILE B 1 21 ? 16.547 6.277 -22.344 1 88.94 21 ILE B O 1
ATOM 2179 N N . ILE B 1 22 ? 17.516 8.18 -21.703 1 90.69 22 ILE B N 1
ATOM 2180 C CA . ILE B 1 22 ? 18.844 7.75 -22.141 1 90.69 22 ILE B CA 1
ATOM 2181 C C . ILE B 1 22 ? 19.312 6.578 -21.281 1 90.69 22 ILE B C 1
ATOM 2183 O O . ILE B 1 22 ? 19.844 5.598 -21.797 1 90.69 22 ILE B O 1
ATOM 2187 N N . ILE B 1 23 ? 19.078 6.691 -20.047 1 88.88 23 ILE B N 1
ATOM 2188 C CA . ILE B 1 23 ? 19.453 5.617 -19.141 1 88.88 23 ILE B CA 1
ATOM 2189 C C . ILE B 1 23 ? 18.656 4.359 -19.453 1 88.88 23 ILE B C 1
ATOM 2191 O O . ILE B 1 23 ? 19.203 3.256 -19.484 1 88.88 23 ILE B O 1
ATOM 2195 N N . TRP B 1 24 ? 17.406 4.551 -19.688 1 89.31 24 TRP B N 1
ATOM 2196 C CA . TRP B 1 24 ? 16.516 3.447 -20.047 1 89.31 24 TRP B CA 1
ATOM 2197 C C . TRP B 1 24 ? 17 2.758 -21.328 1 89.31 24 TRP B C 1
ATOM 2199 O O . TRP B 1 24 ? 17.156 1.535 -21.344 1 89.31 24 TRP B O 1
ATOM 2209 N N . GLN B 1 25 ? 17.297 3.527 -22.25 1 90.94 25 GLN B N 1
ATOM 2210 C CA . GLN B 1 25 ? 17.766 2.992 -23.531 1 90.94 25 GLN B CA 1
ATOM 2211 C C . GLN B 1 25 ? 19.109 2.283 -23.375 1 90.94 25 GLN B C 1
ATOM 2213 O O . GLN B 1 25 ? 19.312 1.216 -23.953 1 90.94 25 GLN B O 1
ATOM 2218 N N . THR B 1 26 ? 19.969 2.898 -22.688 1 91.75 26 THR B N 1
ATOM 2219 C CA . THR B 1 26 ? 21.297 2.324 -22.484 1 91.75 26 THR B CA 1
ATOM 2220 C C . THR B 1 26 ? 21.203 1.012 -21.703 1 91.75 26 THR B C 1
ATOM 2222 O O . THR B 1 26 ? 21.859 0.028 -22.062 1 91.75 26 THR B O 1
ATOM 2225 N N . LEU B 1 27 ? 20.391 1.015 -20.719 1 88.5 27 LEU B N 1
ATOM 2226 C CA . LEU B 1 27 ? 20.219 -0.204 -19.938 1 88.5 27 LEU B CA 1
ATOM 2227 C C . LEU B 1 27 ? 19.641 -1.319 -20.781 1 88.5 27 LEU B C 1
ATOM 2229 O O . LEU B 1 27 ? 20.047 -2.477 -20.672 1 88.5 27 LEU B O 1
ATOM 2233 N N . SER B 1 28 ? 18.641 -0.967 -21.531 1 90.31 28 SER B N 1
ATOM 2234 C CA . SER B 1 28 ? 18.031 -1.938 -22.438 1 90.31 28 SER B CA 1
ATOM 2235 C C . SER B 1 28 ? 19.062 -2.539 -23.375 1 90.31 28 SER B C 1
ATOM 2237 O O . SER B 1 28 ? 19.047 -3.742 -23.641 1 90.31 28 SER B O 1
ATOM 2239 N N . SER B 1 29 ? 19.984 -1.678 -23.828 1 91.06 29 SER B N 1
ATOM 2240 C CA . SER B 1 29 ? 21 -2.133 -24.781 1 91.06 29 SER B CA 1
ATOM 2241 C C . SER B 1 29 ? 22.031 -3.033 -24.109 1 91.06 29 SER B C 1
ATOM 2243 O O . SER B 1 29 ? 22.562 -3.949 -24.734 1 91.06 29 SER B O 1
ATOM 2245 N N . ILE B 1 30 ? 22.234 -2.857 -22.859 1 90.38 30 ILE B N 1
ATOM 2246 C CA . ILE B 1 30 ? 23.281 -3.586 -22.141 1 90.38 30 ILE B CA 1
ATOM 2247 C C . ILE B 1 30 ? 22.734 -4.945 -21.703 1 90.38 30 ILE B C 1
ATOM 2249 O O . ILE B 1 30 ? 23.406 -5.969 -21.875 1 90.38 30 ILE B O 1
ATOM 2253 N N . VAL B 1 31 ? 21.516 -4.98 -21.219 1 89 31 VAL B N 1
ATOM 2254 C CA . VAL B 1 31 ? 21.016 -6.188 -20.578 1 89 31 VAL B CA 1
ATOM 2255 C C . VAL B 1 31 ? 20.156 -6.973 -21.562 1 89 31 VAL B C 1
ATOM 2257 O O . VAL B 1 31 ? 19.875 -8.156 -21.344 1 89 31 VAL B O 1
ATOM 2260 N N . GLY B 1 32 ? 19.688 -6.332 -22.609 1 88.75 32 GLY B N 1
ATOM 2261 C CA . GLY B 1 32 ? 18.859 -7.012 -23.594 1 88.75 32 GLY B CA 1
ATOM 2262 C C . GLY B 1 32 ? 17.375 -6.75 -23.422 1 88.75 32 GLY B C 1
ATOM 2263 O O . GLY B 1 32 ? 16.938 -6.398 -22.328 1 88.75 32 GLY B O 1
ATOM 2264 N N . SER B 1 33 ? 16.656 -6.988 -24.406 1 86.5 33 SER B N 1
ATOM 2265 C CA . SER B 1 33 ? 15.234 -6.652 -24.484 1 86.5 33 SER B CA 1
ATOM 2266 C C . SER B 1 33 ? 14.406 -7.586 -23.609 1 86.5 33 SER B C 1
ATOM 2268 O O . SER B 1 33 ? 13.312 -7.219 -23.172 1 86.5 33 SER B O 1
ATOM 2270 N N . LEU B 1 34 ? 14.945 -8.695 -23.344 1 85.25 34 LEU B N 1
ATOM 2271 C CA . LEU B 1 34 ? 14.211 -9.656 -22.516 1 85.25 34 LEU B CA 1
ATOM 2272 C C . LEU B 1 34 ? 14.156 -9.203 -21.062 1 85.25 34 LEU B C 1
ATOM 2274 O O . LEU B 1 34 ? 13.141 -9.398 -20.391 1 85.25 34 LEU B O 1
ATOM 2278 N N . ILE B 1 35 ? 15.172 -8.594 -20.734 1 87.25 35 ILE B N 1
ATOM 2279 C CA . ILE B 1 35 ? 15.273 -8.164 -19.344 1 87.25 35 ILE B CA 1
ATOM 2280 C C . ILE B 1 35 ? 14.727 -6.746 -19.203 1 87.25 35 ILE B C 1
ATOM 2282 O O . ILE B 1 35 ? 13.992 -6.453 -18.25 1 87.25 35 ILE B O 1
ATOM 2286 N N . MET B 1 36 ? 15.07 -5.957 -20.188 1 91.62 36 MET B N 1
ATOM 2287 C CA . MET B 1 36 ? 14.609 -4.574 -20.172 1 91.62 36 MET B CA 1
ATOM 2288 C C . MET B 1 36 ? 14.344 -4.078 -21.594 1 91.62 36 MET B C 1
ATOM 2290 O O . MET B 1 36 ? 15.25 -3.576 -22.25 1 91.62 36 MET B O 1
ATOM 2294 N N . PRO B 1 37 ? 13.094 -4.117 -21.891 1 93.44 37 PRO B N 1
ATOM 2295 C CA . PRO B 1 37 ? 12.773 -3.621 -23.219 1 93.44 37 PRO B CA 1
ATOM 2296 C C . PRO B 1 37 ? 13.055 -2.129 -23.375 1 93.44 37 PRO B C 1
ATOM 2298 O O . PRO B 1 37 ? 12.969 -1.374 -22.406 1 93.44 37 PRO B O 1
ATOM 2301 N N . SER B 1 38 ? 13.367 -1.776 -24.609 1 93.75 38 SER B N 1
ATOM 2302 C CA . SER B 1 38 ? 13.648 -0.376 -24.906 1 93.75 38 SER B CA 1
ATOM 2303 C C . SER B 1 38 ? 12.367 0.446 -24.969 1 93.75 38 SER B C 1
ATOM 2305 O O . SER B 1 38 ? 11.273 -0.111 -25.047 1 93.75 38 SER B O 1
ATOM 2307 N N . PRO B 1 39 ? 12.586 1.736 -24.859 1 93.94 39 PRO B N 1
ATOM 2308 C CA . PRO B 1 39 ? 11.406 2.594 -25.016 1 93.94 39 PRO B CA 1
ATOM 2309 C C . PRO B 1 39 ? 10.695 2.385 -26.344 1 93.94 39 PRO B C 1
ATOM 2311 O O . PRO B 1 39 ? 9.461 2.359 -26.391 1 93.94 39 PRO B O 1
ATOM 2314 N N . VAL B 1 40 ? 11.445 2.15 -27.359 1 93.31 40 VAL B N 1
ATOM 2315 C CA . VAL B 1 40 ? 10.875 1.964 -28.688 1 93.31 40 VAL B CA 1
ATOM 2316 C C . VAL B 1 40 ? 10.086 0.655 -28.734 1 93.31 40 VAL B C 1
ATOM 2318 O O . VAL B 1 40 ? 8.969 0.612 -29.266 1 93.31 40 VAL B O 1
ATOM 2321 N N . GLU B 1 41 ? 10.625 -0.375 -28.203 1 95.06 41 GLU B N 1
ATOM 2322 C CA . GLU B 1 41 ? 9.938 -1.665 -28.156 1 95.06 41 GLU B CA 1
ATOM 2323 C C . GLU B 1 41 ? 8.656 -1.579 -27.344 1 95.06 41 GLU B C 1
ATOM 2325 O O . GLU B 1 41 ? 7.656 -2.219 -27.672 1 95.06 41 GLU B O 1
ATOM 2330 N N . THR B 1 42 ? 8.727 -0.869 -26.312 1 96.06 42 THR B N 1
ATOM 2331 C CA . THR B 1 42 ? 7.566 -0.69 -25.453 1 96.06 42 THR B CA 1
ATOM 2332 C C . THR B 1 42 ? 6.441 0.019 -26.203 1 96.06 42 THR B C 1
ATOM 2334 O O . THR B 1 42 ? 5.281 -0.391 -26.125 1 96.06 42 THR B O 1
ATOM 2337 N N . VAL B 1 43 ? 6.816 1.067 -26.953 1 96.12 43 VAL B N 1
ATOM 2338 C CA . VAL B 1 43 ? 5.82 1.815 -27.719 1 96.12 43 VAL B CA 1
ATOM 2339 C C . VAL B 1 43 ? 5.246 0.933 -28.812 1 96.12 43 VAL B C 1
ATOM 2341 O O . VAL B 1 43 ? 4.039 0.966 -29.078 1 96.12 43 VAL B O 1
ATOM 2344 N N . LYS B 1 44 ? 6.066 0.174 -29.438 1 96.94 44 LYS B N 1
ATOM 2345 C CA . LYS B 1 44 ? 5.602 -0.747 -30.469 1 96.94 44 LYS B CA 1
ATOM 2346 C C . LYS B 1 44 ? 4.629 -1.771 -29.891 1 96.94 44 LYS B C 1
ATOM 2348 O O . LYS B 1 44 ? 3.602 -2.074 -30.516 1 96.94 44 LYS B O 1
ATOM 2353 N N . THR B 1 45 ? 4.992 -2.293 -28.75 1 97.5 45 THR B N 1
ATOM 2354 C CA . THR B 1 45 ? 4.121 -3.256 -28.078 1 97.5 45 THR B CA 1
ATOM 2355 C C . THR B 1 45 ? 2.783 -2.615 -27.719 1 97.5 45 THR B C 1
ATOM 2357 O O . THR B 1 45 ? 1.732 -3.246 -27.859 1 97.5 45 THR B O 1
ATOM 2360 N N . LEU B 1 46 ? 2.832 -1.397 -27.266 1 98 46 LEU B N 1
ATOM 2361 C CA . LEU B 1 46 ? 1.604 -0.67 -26.969 1 98 46 LEU B CA 1
ATOM 2362 C C . LEU B 1 46 ? 0.72 -0.555 -28.203 1 98 46 LEU B C 1
ATOM 2364 O O . LEU B 1 46 ? -0.49 -0.782 -28.125 1 98 46 LEU B O 1
ATOM 2368 N N . VAL B 1 47 ? 1.337 -0.198 -29.312 1 97.62 47 VAL B N 1
ATOM 2369 C CA . VAL B 1 47 ? 0.597 -0.022 -30.562 1 97.62 47 VAL B CA 1
ATOM 2370 C C . VAL B 1 47 ? 0.001 -1.356 -31 1 97.62 47 VAL B C 1
ATOM 2372 O O . VAL B 1 47 ? -1.155 -1.418 -31.422 1 97.62 47 VAL B O 1
ATOM 2375 N N . ASP B 1 48 ? 0.765 -2.404 -30.875 1 97.69 48 ASP B N 1
ATOM 2376 C CA . ASP B 1 48 ? 0.307 -3.738 -31.25 1 97.69 48 ASP B CA 1
ATOM 2377 C C . ASP B 1 48 ? -0.862 -4.184 -30.375 1 97.69 48 ASP B C 1
ATOM 2379 O O . ASP B 1 48 ? -1.812 -4.797 -30.875 1 97.69 48 ASP B O 1
ATOM 2383 N N . LEU B 1 49 ? -0.783 -3.895 -29.078 1 97.69 49 LEU B N 1
ATOM 2384 C CA . LEU B 1 49 ? -1.833 -4.277 -28.141 1 97.69 49 LEU B CA 1
ATOM 2385 C C . LEU B 1 49 ? -3.084 -3.432 -28.359 1 97.69 49 LEU B C 1
ATOM 2387 O O . LEU B 1 49 ? -4.203 -3.928 -28.219 1 97.69 49 LEU B O 1
ATOM 2391 N N . ALA B 1 50 ? -2.883 -2.176 -28.719 1 97.44 50 ALA B N 1
ATOM 2392 C CA . ALA B 1 50 ? -3.977 -1.211 -28.812 1 97.44 50 ALA B CA 1
ATOM 2393 C C . ALA B 1 50 ? -4.93 -1.577 -29.953 1 97.44 50 ALA B C 1
ATOM 2395 O O . ALA B 1 50 ? -6.09 -1.154 -29.953 1 97.44 50 ALA B O 1
ATOM 2396 N N . VAL B 1 51 ? -4.477 -2.348 -30.875 1 97.06 51 VAL B N 1
ATOM 2397 C CA . VAL B 1 51 ? -5.328 -2.715 -32 1 97.06 51 VAL B CA 1
ATOM 2398 C C . VAL B 1 51 ? -6.133 -3.963 -31.656 1 97.06 51 VAL B C 1
ATOM 2400 O O . VAL B 1 51 ? -7.082 -4.316 -32.375 1 97.06 51 VAL B O 1
ATOM 2403 N N . GLN B 1 52 ? -5.859 -4.59 -30.562 1 97.25 52 GLN B N 1
ATOM 2404 C CA . GLN B 1 52 ? -6.57 -5.785 -30.125 1 97.25 52 GLN B CA 1
ATOM 2405 C C . GLN B 1 52 ? -7.73 -5.43 -29.203 1 97.25 52 GLN B C 1
ATOM 2407 O O . GLN B 1 52 ? -7.555 -4.684 -28.234 1 97.25 52 GLN B O 1
ATOM 2412 N N . PRO B 1 53 ? -8.867 -5.922 -29.516 1 97.12 53 PRO B N 1
ATOM 2413 C CA . PRO B 1 53 ? -10.031 -5.641 -28.672 1 97.12 53 PRO B CA 1
ATOM 2414 C C . PRO B 1 53 ? -9.844 -6.105 -27.234 1 97.12 53 PRO B C 1
ATOM 2416 O O . PRO B 1 53 ? -10.391 -5.496 -26.297 1 97.12 53 PRO B O 1
ATOM 2419 N N . GLU B 1 54 ? -9.109 -7.148 -27.078 1 97 54 GLU B N 1
ATOM 2420 C CA . GLU B 1 54 ? -8.883 -7.707 -25.734 1 97 54 GLU B CA 1
ATOM 2421 C C . GLU B 1 54 ? -8.148 -6.711 -24.844 1 97 54 GLU B C 1
ATOM 2423 O O . GLU B 1 54 ? -8.359 -6.691 -23.625 1 97 54 GLU B O 1
ATOM 2428 N N . PHE B 1 55 ? -7.367 -5.902 -25.5 1 98.06 55 PHE B N 1
ATOM 2429 C CA . PHE B 1 55 ? -6.625 -4.875 -24.781 1 98.06 55 PHE B CA 1
ATOM 2430 C C . PHE B 1 55 ? -7.574 -3.906 -24.078 1 98.06 55 PHE B C 1
ATOM 2432 O O . PHE B 1 55 ? -7.438 -3.645 -22.891 1 98.06 55 PHE B O 1
ATOM 2439 N N . TRP B 1 56 ? -8.508 -3.457 -24.719 1 98.12 56 TRP B N 1
ATOM 2440 C CA . TRP B 1 56 ? -9.461 -2.484 -24.203 1 98.12 56 TRP B CA 1
ATOM 2441 C C . TRP B 1 56 ? -10.438 -3.146 -23.234 1 98.12 56 TRP B C 1
ATOM 2443 O O . TRP B 1 56 ? -10.875 -2.529 -22.266 1 98.12 56 TRP B O 1
ATOM 2453 N N . LYS B 1 57 ? -10.773 -4.367 -23.547 1 97.81 57 LYS B N 1
ATOM 2454 C CA . LYS B 1 57 ? -11.648 -5.109 -22.641 1 97.81 57 LYS B CA 1
ATOM 2455 C C . LYS B 1 57 ? -11.008 -5.25 -21.266 1 97.81 57 LYS B C 1
ATOM 2457 O O . LYS B 1 57 ? -11.68 -5.062 -20.234 1 97.81 57 LYS B O 1
ATOM 2462 N N . ASP B 1 58 ? -9.734 -5.598 -21.234 1 98.06 58 ASP B N 1
ATOM 2463 C CA . ASP B 1 58 ? -9.016 -5.746 -19.969 1 98.06 58 ASP B CA 1
ATOM 2464 C C . ASP B 1 58 ? -8.953 -4.422 -19.203 1 98.06 58 ASP B C 1
ATOM 2466 O O . ASP B 1 58 ? -9.102 -4.398 -17.984 1 98.06 58 ASP B O 1
ATOM 2470 N N . ILE B 1 59 ? -8.82 -3.332 -19.938 1 98.25 59 ILE B N 1
ATOM 2471 C CA . ILE B 1 59 ? -8.766 -2.014 -19.312 1 98.25 59 ILE B CA 1
ATOM 2472 C C . ILE B 1 59 ? -10.117 -1.678 -18.703 1 98.25 59 ILE B C 1
ATOM 2474 O O . ILE B 1 59 ? -10.195 -1.269 -17.531 1 98.25 59 ILE B O 1
ATOM 2478 N N . VAL B 1 60 ? -11.141 -1.923 -19.406 1 98.06 60 VAL B N 1
ATOM 2479 C CA . VAL B 1 60 ? -12.484 -1.579 -18.969 1 98.06 60 VAL B CA 1
ATOM 2480 C C . VAL B 1 60 ? -12.859 -2.432 -17.75 1 98.06 60 VAL B C 1
ATOM 2482 O O . VAL B 1 60 ? -13.445 -1.928 -16.781 1 98.06 60 VAL B O 1
ATOM 2485 N N . ILE B 1 61 ? -12.547 -3.668 -17.812 1 97.62 61 ILE B N 1
ATOM 2486 C CA . ILE B 1 61 ? -12.867 -4.586 -16.734 1 97.62 61 ILE B CA 1
ATOM 2487 C C . ILE B 1 61 ? -12.172 -4.133 -15.445 1 97.62 61 ILE B C 1
ATOM 2489 O O . ILE B 1 61 ? -12.789 -4.09 -14.383 1 97.62 61 ILE B O 1
ATOM 2493 N N . SER B 1 62 ? -10.906 -3.822 -15.555 1 97.88 62 SER B N 1
ATOM 2494 C CA . SER B 1 62 ? -10.164 -3.348 -14.391 1 97.88 62 SER B CA 1
ATOM 2495 C C . SER B 1 62 ? -10.734 -2.031 -13.867 1 97.88 62 SER B C 1
ATOM 2497 O O . SER B 1 62 ? -10.805 -1.813 -12.656 1 97.88 62 SER B O 1
ATOM 2499 N N . ILE B 1 63 ? -11.156 -1.154 -14.805 1 97.81 63 ILE B N 1
ATOM 2500 C CA . ILE B 1 63 ? -11.742 0.12 -14.398 1 97.81 63 ILE B CA 1
ATOM 2501 C C . ILE B 1 63 ? -13.031 -0.127 -13.625 1 97.81 63 ILE B C 1
ATOM 2503 O O . ILE B 1 63 ? -13.25 0.47 -12.57 1 97.81 63 ILE B O 1
ATOM 2507 N N . ILE B 1 64 ? -13.844 -0.989 -14.078 1 97.75 64 ILE B N 1
ATOM 2508 C CA . ILE B 1 64 ? -15.125 -1.295 -13.445 1 97.75 64 ILE B CA 1
ATOM 2509 C C . ILE B 1 64 ? -14.883 -1.889 -12.062 1 97.75 64 ILE B C 1
ATOM 2511 O O . ILE B 1 64 ? -15.5 -1.463 -11.078 1 97.75 64 ILE B O 1
ATOM 2515 N N . ARG B 1 65 ? -14.023 -2.838 -11.977 1 97.88 65 ARG B N 1
ATOM 2516 C CA . ARG B 1 65 ? -13.719 -3.471 -10.695 1 97.88 65 ARG B CA 1
ATOM 2517 C C . ARG B 1 65 ? -13.148 -2.459 -9.703 1 97.88 65 ARG B C 1
ATOM 2519 O O . ARG B 1 65 ? -13.547 -2.43 -8.539 1 97.88 65 ARG B O 1
ATOM 2526 N N . GLY B 1 66 ? -12.211 -1.659 -10.195 1 97.56 66 GLY B N 1
ATOM 2527 C CA . GLY B 1 66 ? -11.641 -0.618 -9.359 1 97.56 66 GLY B CA 1
ATOM 2528 C C . GLY B 1 66 ? -12.68 0.36 -8.836 1 97.56 66 GLY B C 1
ATOM 2529 O O . GLY B 1 66 ? -12.688 0.679 -7.645 1 97.56 66 GLY B O 1
ATOM 2530 N N . LEU B 1 67 ? -13.547 0.803 -9.711 1 97.44 67 LEU B N 1
ATOM 2531 C CA . LEU B 1 67 ? -14.578 1.768 -9.336 1 97.44 67 LEU B CA 1
ATOM 2532 C C . LEU B 1 67 ? -15.578 1.147 -8.359 1 97.44 67 LEU B C 1
ATOM 2534 O O . LEU B 1 67 ? -16.016 1.806 -7.418 1 97.44 67 LEU B O 1
ATOM 2538 N N . LEU B 1 68 ? -15.914 -0.067 -8.602 1 97.88 68 LEU B N 1
ATOM 2539 C CA . LEU B 1 68 ? -16.875 -0.734 -7.723 1 97.88 68 LEU B CA 1
ATOM 2540 C C . LEU B 1 68 ? -16.297 -0.901 -6.32 1 97.88 68 LEU B C 1
ATOM 2542 O O . LEU B 1 68 ? -16.969 -0.613 -5.332 1 97.88 68 LEU B O 1
ATOM 2546 N N . GLY B 1 69 ? -15.102 -1.425 -6.246 1 98.06 69 GLY B N 1
ATOM 2547 C CA . GLY B 1 69 ? -14.461 -1.53 -4.941 1 98.06 69 GLY B CA 1
ATOM 2548 C C . GLY B 1 69 ? -14.32 -0.194 -4.238 1 98.06 69 GLY B C 1
ATOM 2549 O O . GLY B 1 69 ? -14.57 -0.088 -3.039 1 98.06 69 GLY B O 1
ATOM 2550 N N . PHE B 1 70 ? -13.953 0.812 -5.02 1 97.88 70 PHE B N 1
ATOM 2551 C CA . PHE B 1 70 ? -13.773 2.164 -4.5 1 97.88 70 PHE B CA 1
ATOM 2552 C C . PHE B 1 70 ? -15.094 2.732 -4.008 1 97.88 70 PHE B C 1
ATOM 2554 O O . PHE B 1 70 ? -15.172 3.289 -2.91 1 97.88 70 PHE B O 1
ATOM 2561 N N . LEU B 1 71 ? -16.078 2.59 -4.762 1 97.94 71 LEU B N 1
ATOM 2562 C CA . LEU B 1 71 ? -17.406 3.109 -4.414 1 97.94 71 LEU B CA 1
ATOM 2563 C C . LEU B 1 71 ? -17.953 2.398 -3.184 1 97.94 71 LEU B C 1
ATOM 2565 O O . LEU B 1 71 ? -18.594 3.025 -2.334 1 97.94 71 LEU B O 1
ATOM 2569 N N . LEU B 1 72 ? -17.75 1.135 -3.119 1 98.31 72 LEU B N 1
ATOM 2570 C CA . LEU B 1 72 ? -18.172 0.389 -1.942 1 98.31 72 LEU B CA 1
ATOM 2571 C C . LEU B 1 72 ? -17.469 0.89 -0.69 1 98.31 72 LEU B C 1
ATOM 2573 O O . LEU B 1 72 ? -18.078 0.989 0.377 1 98.31 72 LEU B O 1
ATOM 2577 N N . ALA B 1 73 ? -16.188 1.17 -0.817 1 98.44 73 ALA B N 1
ATOM 2578 C CA . ALA B 1 73 ? -15.422 1.71 0.304 1 98.44 73 ALA B CA 1
ATOM 2579 C C . ALA B 1 73 ? -15.984 3.057 0.751 1 98.44 73 ALA B C 1
ATOM 2581 O O . ALA B 1 73 ? -16.094 3.326 1.951 1 98.44 73 ALA B O 1
ATOM 2582 N N . ILE B 1 74 ? -16.344 3.848 -0.225 1 97.44 74 ILE B N 1
ATOM 2583 C CA . ILE B 1 74 ? -16.906 5.164 0.069 1 97.44 74 ILE B CA 1
ATOM 2584 C C . ILE B 1 74 ? -18.266 5.012 0.729 1 97.44 74 ILE B C 1
ATOM 2586 O O . ILE B 1 74 ? -18.547 5.652 1.745 1 97.44 74 ILE B O 1
ATOM 2590 N N . LEU B 1 75 ? -19.078 4.188 0.162 1 97.94 75 LEU B N 1
ATOM 2591 C CA . LEU B 1 75 ? -20.469 4.016 0.607 1 97.94 75 LEU B CA 1
ATOM 2592 C C . LEU B 1 75 ? -20.516 3.502 2.043 1 97.94 75 LEU B C 1
ATOM 2594 O O . LEU B 1 75 ? -21.375 3.91 2.822 1 97.94 75 LEU B O 1
ATOM 2598 N N . ILE B 1 76 ? -19.625 2.639 2.406 1 98.06 76 ILE B N 1
ATOM 2599 C CA . ILE B 1 76 ? -19.641 2.033 3.732 1 98.06 76 ILE B CA 1
ATOM 2600 C C . ILE B 1 76 ? -18.734 2.83 4.672 1 98.06 76 ILE B C 1
ATOM 2602 O O . ILE B 1 76 ? -19.094 3.072 5.828 1 98.06 76 ILE B O 1
ATOM 2606 N N . GLY B 1 77 ? -17.594 3.23 4.156 1 98.06 77 GLY B N 1
ATOM 2607 C CA . GLY B 1 77 ? -16.609 3.908 4.977 1 98.06 77 GLY B CA 1
ATOM 2608 C C . GLY B 1 77 ? -17.047 5.289 5.426 1 98.06 77 GLY B C 1
ATOM 2609 O O . GLY B 1 77 ? -16.703 5.73 6.52 1 98.06 77 GLY B O 1
ATOM 2610 N N . THR B 1 78 ? -17.797 5.965 4.59 1 96.94 78 THR B N 1
ATOM 2611 C CA . THR B 1 78 ? -18.203 7.336 4.887 1 96.94 78 THR B CA 1
ATOM 2612 C C . THR B 1 78 ? -19.156 7.371 6.074 1 96.94 78 THR B C 1
ATOM 2614 O O . THR B 1 78 ? -18.906 8.062 7.062 1 96.94 78 THR B O 1
ATOM 2617 N N . PRO B 1 79 ? -20.266 6.637 6.035 1 96.44 79 PRO B N 1
ATOM 2618 C CA . PRO B 1 79 ? -21.141 6.664 7.203 1 96.44 79 PRO B CA 1
ATOM 2619 C C . PRO B 1 79 ? -20.469 6.137 8.469 1 96.44 79 PRO B C 1
ATOM 2621 O O . PRO B 1 79 ? -20.688 6.68 9.555 1 96.44 79 PRO B O 1
ATOM 2624 N N . LEU B 1 80 ? -19.703 5.102 8.383 1 97.44 80 LEU B N 1
ATOM 2625 C CA . LEU B 1 80 ? -19.016 4.543 9.547 1 97.44 80 LEU B CA 1
ATOM 2626 C C . LEU B 1 80 ? -18.047 5.551 10.141 1 97.44 80 LEU B C 1
ATOM 2628 O O . LEU B 1 80 ? -17.984 5.723 11.367 1 97.44 80 LEU B O 1
ATOM 2632 N N . GLY B 1 81 ? -17.234 6.164 9.234 1 96.69 81 GLY B N 1
ATOM 2633 C CA . GLY B 1 81 ? -16.312 7.195 9.703 1 96.69 81 GLY B CA 1
ATOM 2634 C C . GLY B 1 81 ? -17.031 8.359 10.375 1 96.69 81 GLY B C 1
ATOM 2635 O O . GLY B 1 81 ? -16.547 8.883 11.383 1 96.69 81 GLY B O 1
ATOM 2636 N N . PHE B 1 82 ? -18.125 8.703 9.82 1 93.56 82 PHE B N 1
ATOM 2637 C CA . PHE B 1 82 ? -18.922 9.789 10.383 1 93.56 82 PHE B CA 1
ATOM 2638 C C . PHE B 1 82 ? -19.391 9.445 11.789 1 93.56 82 PHE B C 1
ATOM 2640 O O . PHE B 1 82 ? -19.219 10.234 12.719 1 93.56 82 PHE B O 1
ATOM 2647 N N . TRP B 1 83 ? -19.906 8.297 11.938 1 93.75 83 TRP B N 1
ATOM 2648 C CA . TRP B 1 83 ? -20.453 7.895 13.227 1 93.75 83 TRP B CA 1
ATOM 2649 C C . TRP B 1 83 ? -19.328 7.676 14.234 1 93.75 83 TRP B C 1
ATOM 2651 O O . TRP B 1 83 ? -19.484 7.945 15.43 1 93.75 83 TRP B O 1
ATOM 2661 N N . MET B 1 84 ? -18.203 7.184 13.812 1 94.69 84 MET B N 1
ATOM 2662 C CA . MET B 1 84 ? -17.047 6.992 14.688 1 94.69 84 MET B CA 1
ATOM 2663 C C . MET B 1 84 ? -16.5 8.336 15.164 1 94.69 84 MET B C 1
ATOM 2665 O O . MET B 1 84 ? -15.938 8.43 16.25 1 94.69 84 MET B O 1
ATOM 2669 N N . GLY B 1 85 ? -16.656 9.312 14.328 1 92 85 GLY B N 1
ATOM 2670 C CA . GLY B 1 85 ? -16.203 10.648 14.703 1 92 85 GLY B CA 1
ATOM 2671 C C . GLY B 1 85 ? -17.156 11.359 15.633 1 92 85 GLY B C 1
ATOM 2672 O O . GLY B 1 85 ? -16.75 12.25 16.391 1 92 85 GLY B O 1
ATOM 2673 N N . LEU B 1 86 ? -18.391 11.023 15.625 1 88.5 86 LEU B N 1
ATOM 2674 C CA . LEU B 1 86 ? -19.438 11.695 16.406 1 88.5 86 LEU B CA 1
ATOM 2675 C C . LEU B 1 86 ? -19.484 11.148 17.828 1 88.5 86 LEU B C 1
ATOM 2677 O O . LEU B 1 86 ? -19.766 11.891 18.766 1 88.5 86 LEU B O 1
ATOM 2681 N N . ARG B 1 87 ? -19.312 9.844 17.938 1 90.56 87 ARG B N 1
ATOM 2682 C CA . ARG B 1 87 ? -19.453 9.203 19.234 1 90.56 87 ARG B CA 1
ATOM 2683 C C . ARG B 1 87 ? -18.219 8.391 19.594 1 90.56 87 ARG B C 1
ATOM 2685 O O . ARG B 1 87 ? -17.828 7.492 18.844 1 90.56 87 ARG B O 1
ATOM 2692 N N . GLU B 1 88 ? -17.75 8.539 20.703 1 90.44 88 GLU B N 1
ATOM 2693 C CA . GLU B 1 88 ? -16.562 7.852 21.172 1 90.44 88 GLU B CA 1
ATOM 2694 C C . GLU B 1 88 ? -16.828 6.363 21.375 1 90.44 88 GLU B C 1
ATOM 2696 O O . GLU B 1 88 ? -15.93 5.535 21.172 1 90.44 88 GLU B O 1
ATOM 2701 N N . GLU B 1 89 ? -18.062 6.062 21.75 1 90.38 89 GLU B N 1
ATOM 2702 C CA . GLU B 1 89 ? -18.438 4.664 21.953 1 90.38 89 GLU B CA 1
ATOM 2703 C C . GLU B 1 89 ? -18.375 3.881 20.641 1 90.38 89 GLU B C 1
ATOM 2705 O O . GLU B 1 89 ? -17.922 2.736 20.609 1 90.38 89 GLU B O 1
ATOM 2710 N N . ILE B 1 90 ? -18.797 4.523 19.609 1 93.56 90 ILE B N 1
ATOM 2711 C CA . ILE B 1 90 ? -18.781 3.871 18.297 1 93.56 90 ILE B CA 1
ATOM 2712 C C . ILE B 1 90 ? -17.344 3.734 17.812 1 93.56 90 ILE B C 1
ATOM 2714 O O . ILE B 1 90 ? -16.969 2.705 17.234 1 93.56 90 ILE B O 1
ATOM 2718 N N . GLU B 1 91 ? -16.594 4.738 18 1 94.69 91 GLU B N 1
ATOM 2719 C CA . GLU B 1 91 ? -15.172 4.664 17.656 1 94.69 91 GLU B CA 1
ATOM 2720 C C . GLU B 1 91 ? -14.484 3.5 18.359 1 94.69 91 GLU B C 1
ATOM 2722 O O . GLU B 1 91 ? -13.789 2.705 17.734 1 94.69 91 GLU B O 1
ATOM 2727 N N . ALA B 1 92 ? -14.758 3.422 19.672 1 91.62 92 ALA B N 1
ATOM 2728 C CA . ALA B 1 92 ? -14.125 2.381 20.469 1 91.62 92 ALA B CA 1
ATOM 2729 C C . ALA B 1 92 ? -14.555 0.992 20.016 1 91.62 92 ALA B C 1
ATOM 2731 O O . ALA B 1 92 ? -13.742 0.061 19.984 1 91.62 92 ALA B O 1
ATOM 2732 N N . PHE B 1 93 ? -15.75 0.887 19.609 1 91.69 93 PHE B N 1
ATOM 2733 C CA . PHE B 1 93 ? -16.297 -0.394 19.188 1 91.69 93 PHE B CA 1
ATOM 2734 C C . PHE B 1 93 ? -15.688 -0.823 17.859 1 91.69 93 PHE B C 1
ATOM 2736 O O . PHE B 1 93 ? -15.336 -1.989 17.672 1 91.69 93 PHE B O 1
ATOM 2743 N N . PHE B 1 94 ? -15.508 0.079 16.922 1 95 94 PHE B N 1
ATOM 2744 C CA . PHE B 1 94 ? -15.094 -0.291 15.57 1 95 94 PHE B CA 1
ATOM 2745 C C . PHE B 1 94 ? -13.586 -0.127 15.406 1 95 94 PHE B C 1
ATOM 2747 O O . PHE B 1 94 ? -13.016 -0.526 14.391 1 95 94 PHE B O 1
ATOM 2754 N N . TYR B 1 95 ? -12.906 0.384 16.359 1 90.88 95 TYR B N 1
ATOM 2755 C CA . TYR B 1 95 ? -11.484 0.698 16.281 1 90.88 95 TYR B CA 1
ATOM 2756 C C . TYR B 1 95 ? -10.664 -0.558 16.031 1 90.88 95 TYR B C 1
ATOM 2758 O O . TYR B 1 95 ? -9.758 -0.554 15.18 1 90.88 95 TYR B O 1
ATOM 2766 N N . PRO B 1 96 ? -10.961 -1.641 16.672 1 86.88 96 PRO B N 1
ATOM 2767 C CA . PRO B 1 96 ? -10.188 -2.85 16.391 1 86.88 96 PRO B CA 1
ATOM 2768 C C . PRO B 1 96 ? -10.297 -3.295 14.938 1 86.88 96 PRO B C 1
ATOM 2770 O O . PRO B 1 96 ? -9.328 -3.787 14.359 1 86.88 96 PRO B O 1
ATOM 2773 N N . PHE B 1 97 ? -11.422 -3.178 14.352 1 89.88 97 PHE B N 1
ATOM 2774 C CA . PHE B 1 97 ? -11.625 -3.541 12.953 1 89.88 97 PHE B CA 1
ATOM 2775 C C . PHE B 1 97 ? -10.828 -2.617 12.031 1 89.88 97 PHE B C 1
ATOM 2777 O O . PHE B 1 97 ? -10.273 -3.062 11.031 1 89.88 97 PHE B O 1
ATOM 2784 N N . LEU B 1 98 ? -10.844 -1.392 12.422 1 92.12 98 LEU B N 1
ATOM 2785 C CA . LEU B 1 98 ? -10.094 -0.405 11.648 1 92.12 98 LEU B CA 1
ATOM 2786 C C . LEU B 1 98 ? -8.602 -0.721 11.672 1 92.12 98 LEU B C 1
ATOM 2788 O O . LEU B 1 98 ? -7.953 -0.73 10.625 1 92.12 98 LEU B O 1
ATOM 2792 N N . ILE B 1 99 ? -8.148 -1.09 12.781 1 87.12 99 ILE B N 1
ATOM 2793 C CA . ILE B 1 99 ? -6.727 -1.385 12.938 1 87.12 99 ILE B CA 1
ATOM 2794 C C . ILE B 1 99 ? -6.383 -2.676 12.203 1 87.12 99 ILE B C 1
ATOM 2796 O O . ILE B 1 99 ? -5.328 -2.775 11.57 1 87.12 99 ILE B O 1
ATOM 2800 N N . LEU B 1 100 ? -7.234 -3.611 12.281 1 86.75 100 LEU B N 1
ATOM 2801 C CA . LEU B 1 100 ? -7.02 -4.879 11.586 1 86.75 100 LEU B CA 1
ATOM 2802 C C . LEU B 1 100 ? -6.895 -4.66 10.086 1 86.75 100 LEU B C 1
ATOM 2804 O O . LEU B 1 100 ? -6.012 -5.23 9.438 1 86.75 100 LEU B O 1
ATOM 2808 N N . THR B 1 101 ? -7.797 -3.9 9.547 1 90.69 101 THR B N 1
ATOM 2809 C CA . THR B 1 101 ? -7.789 -3.662 8.109 1 90.69 101 THR B CA 1
ATOM 2810 C C . THR B 1 101 ? -6.539 -2.891 7.695 1 90.69 101 THR B C 1
ATOM 2812 O O . THR B 1 101 ? -5.996 -3.107 6.609 1 90.69 101 THR B O 1
ATOM 2815 N N . GLN B 1 102 ? -6.047 -2.102 8.531 1 89.38 102 GLN B N 1
ATOM 2816 C CA . GLN B 1 102 ? -4.902 -1.255 8.219 1 89.38 102 GLN B CA 1
ATOM 2817 C C . GLN B 1 102 ? -3.594 -2.029 8.352 1 89.38 102 GLN B C 1
ATOM 2819 O O . GLN B 1 102 ? -2.631 -1.761 7.629 1 89.38 102 GLN B O 1
ATOM 2824 N N . THR B 1 103 ? -3.646 -2.998 9.25 1 87.38 103 THR B N 1
ATOM 2825 C CA . THR B 1 103 ? -2.369 -3.615 9.594 1 87.38 103 THR B CA 1
ATOM 2826 C C . THR B 1 103 ? -2.18 -4.926 8.836 1 87.38 103 THR B C 1
ATOM 2828 O O . THR B 1 103 ? -1.048 -5.367 8.625 1 87.38 103 THR B O 1
ATOM 2831 N N . THR B 1 104 ? -3.23 -5.535 8.5 1 92 104 THR B N 1
ATOM 2832 C CA . THR B 1 104 ? -3.137 -6.809 7.793 1 92 104 THR B CA 1
ATOM 2833 C C . THR B 1 104 ? -2.559 -6.609 6.391 1 92 104 THR B C 1
ATOM 2835 O O . THR B 1 104 ? -3.041 -5.77 5.629 1 92 104 THR B O 1
ATOM 2838 N N . PRO B 1 105 ? -1.564 -7.387 6.102 1 92.5 105 PRO B N 1
ATOM 2839 C CA . PRO B 1 105 ? -0.982 -7.273 4.762 1 92.5 105 PRO B CA 1
ATOM 2840 C C . PRO B 1 105 ? -1.979 -7.609 3.654 1 92.5 105 PRO B C 1
ATOM 2842 O O . PRO B 1 105 ? -2.807 -8.508 3.814 1 92.5 105 PRO B O 1
ATOM 2845 N N . THR B 1 106 ? -1.82 -6.953 2.605 1 92.5 106 THR B N 1
ATOM 2846 C CA . THR B 1 106 ? -2.715 -7.121 1.465 1 92.5 106 THR B CA 1
ATOM 2847 C C . THR B 1 106 ? -2.686 -8.562 0.962 1 92.5 106 THR B C 1
ATOM 2849 O O . THR B 1 106 ? -3.711 -9.094 0.534 1 92.5 106 THR B O 1
ATOM 2852 N N . VAL B 1 107 ? -1.546 -9.164 1.015 1 93.81 107 VAL B N 1
ATOM 2853 C CA . VAL B 1 107 ? -1.389 -10.531 0.538 1 93.81 107 VAL B CA 1
ATOM 2854 C C . VAL B 1 107 ? -2.334 -11.461 1.302 1 93.81 107 VAL B C 1
ATOM 2856 O O . VAL B 1 107 ? -2.893 -12.398 0.729 1 93.81 107 VAL B O 1
ATOM 2859 N N . SER B 1 108 ? -2.441 -11.203 2.584 1 94.62 108 SER B N 1
ATOM 2860 C CA . SER B 1 108 ? -3.348 -12 3.4 1 94.62 108 SER B CA 1
ATOM 2861 C C . SER B 1 108 ? -4.781 -11.906 2.895 1 94.62 108 SER B C 1
ATOM 2863 O O . SER B 1 108 ? -5.465 -12.922 2.74 1 94.62 108 SER B O 1
ATOM 2865 N N . TRP B 1 109 ? -5.184 -10.742 2.594 1 94.75 109 TRP B N 1
ATOM 2866 C CA . TRP B 1 109 ? -6.527 -10.523 2.064 1 94.75 109 TRP B CA 1
ATOM 2867 C C . TRP B 1 109 ? -6.672 -11.141 0.679 1 94.75 109 TRP B C 1
ATOM 2869 O O . TRP B 1 109 ? -7.75 -11.625 0.319 1 94.75 109 TRP B O 1
ATOM 2879 N N . LEU B 1 110 ? -5.621 -11.086 -0.036 1 94.88 110 LEU B N 1
ATOM 2880 C CA . LEU B 1 110 ? -5.633 -11.641 -1.386 1 94.88 110 LEU B CA 1
ATOM 2881 C C . LEU B 1 110 ? -5.863 -13.148 -1.356 1 94.88 110 LEU B C 1
ATOM 2883 O O . LEU B 1 110 ? -6.691 -13.664 -2.109 1 94.88 110 LEU B O 1
ATOM 2887 N N . ILE B 1 111 ? -5.125 -13.781 -0.513 1 93.69 111 ILE B N 1
ATOM 2888 C CA . ILE B 1 111 ? -5.246 -15.234 -0.415 1 93.69 111 ILE B CA 1
ATOM 2889 C C . ILE B 1 111 ? -6.641 -15.602 0.088 1 93.69 111 ILE B C 1
ATOM 2891 O O . ILE B 1 111 ? -7.297 -16.484 -0.474 1 93.69 111 ILE B O 1
ATOM 2895 N N . LEU B 1 112 ? -7.105 -14.922 1.084 1 93.25 112 LEU B N 1
ATOM 2896 C CA . LEU B 1 112 ? -8.438 -15.172 1.617 1 93.25 112 LEU B CA 1
ATOM 2897 C C . LEU B 1 112 ? -9.508 -14.844 0.582 1 93.25 112 LEU B C 1
ATOM 2899 O O . LEU B 1 112 ? -10.484 -15.586 0.431 1 93.25 112 LEU B O 1
ATOM 2903 N N . GLY B 1 113 ? -9.328 -13.734 -0.103 1 93.44 113 GLY B N 1
ATOM 2904 C CA . GLY B 1 113 ? -10.258 -13.367 -1.157 1 93.44 113 GLY B CA 1
ATOM 2905 C C . GLY B 1 113 ? -10.344 -14.398 -2.268 1 93.44 113 GLY B C 1
ATOM 2906 O O . GLY B 1 113 ? -11.43 -14.711 -2.748 1 93.44 113 GLY B O 1
ATOM 2907 N N . TRP B 1 114 ? -9.117 -14.789 -2.637 1 92.56 114 TRP B N 1
ATOM 2908 C CA . TRP B 1 114 ? -9.055 -15.852 -3.639 1 92.56 114 TRP B CA 1
ATOM 2909 C C . TRP B 1 114 ? -9.836 -17.078 -3.184 1 92.56 114 TRP B C 1
ATOM 2911 O O . TRP B 1 114 ? -10.594 -17.672 -3.965 1 92.56 114 TRP B O 1
ATOM 2921 N N . LEU B 1 115 ? -9.742 -17.406 -1.967 1 90.44 115 LEU B N 1
ATOM 2922 C CA . LEU B 1 115 ? -10.406 -18.594 -1.427 1 90.44 115 LEU B CA 1
ATOM 2923 C C . LEU B 1 115 ? -11.906 -18.375 -1.32 1 90.44 115 LEU B C 1
ATOM 2925 O O . LEU B 1 115 ? -12.695 -19.281 -1.598 1 90.44 115 LEU B O 1
ATOM 2929 N N . TRP B 1 116 ? -12.344 -17.203 -0.923 1 91.06 116 TRP B N 1
ATOM 2930 C CA . TRP B 1 116 ? -13.742 -16.922 -0.632 1 91.06 116 TRP B CA 1
ATOM 2931 C C . TRP B 1 116 ? -14.531 -16.719 -1.919 1 91.06 116 TRP B C 1
ATOM 2933 O O . TRP B 1 116 ? -15.703 -17.109 -2.002 1 91.06 116 TRP B O 1
ATOM 2943 N N . PHE B 1 117 ? -13.914 -16.188 -2.916 1 92.75 117 PHE B N 1
ATOM 2944 C CA . PHE B 1 117 ? -14.68 -15.75 -4.074 1 92.75 117 PHE B CA 1
ATOM 2945 C C . PHE B 1 117 ? -14.273 -16.531 -5.32 1 92.75 117 PHE B C 1
ATOM 2947 O O . PHE B 1 117 ? -14.977 -16.516 -6.332 1 92.75 117 PHE B O 1
ATOM 2954 N N . GLY B 1 118 ? -13.188 -17.234 -5.199 1 87.81 118 GLY B N 1
ATOM 2955 C CA . GLY B 1 118 ? -12.711 -17.984 -6.352 1 87.81 118 GLY B CA 1
ATOM 2956 C C . GLY B 1 118 ? -12.023 -17.109 -7.383 1 87.81 118 GLY B C 1
ATOM 2957 O O . GLY B 1 118 ? -11.594 -16 -7.074 1 87.81 118 GLY B O 1
ATOM 2958 N N . THR B 1 119 ? -11.781 -17.812 -8.5 1 84.88 119 THR B N 1
ATOM 2959 C CA . THR B 1 119 ? -11.109 -17.109 -9.594 1 84.88 119 THR B CA 1
ATOM 2960 C C . THR B 1 119 ? -12.086 -16.812 -10.727 1 84.88 119 THR B C 1
ATOM 2962 O O . THR B 1 119 ? -13.094 -17.516 -10.875 1 84.88 119 THR B O 1
ATOM 2965 N N . GLY B 1 120 ? -12.039 -15.617 -11.359 1 76.12 120 GLY B N 1
ATOM 2966 C CA . GLY B 1 120 ? -12.758 -15.508 -12.617 1 76.12 120 GLY B CA 1
ATOM 2967 C C . GLY B 1 120 ? -13.688 -14.312 -12.664 1 76.12 120 GLY B C 1
ATOM 2968 O O . GLY B 1 120 ? -13.664 -13.539 -13.625 1 76.12 120 GLY B O 1
ATOM 2969 N N . ASP B 1 121 ? -14.492 -14.125 -11.641 1 79.81 121 ASP B N 1
ATOM 2970 C CA . ASP B 1 121 ? -15.57 -13.156 -11.828 1 79.81 121 ASP B CA 1
ATOM 2971 C C . ASP B 1 121 ? -15.172 -11.789 -11.281 1 79.81 121 ASP B C 1
ATOM 2973 O O . ASP B 1 121 ? -15.922 -10.82 -11.414 1 79.81 121 ASP B O 1
ATOM 2977 N N . GLY B 1 122 ? -14.125 -11.688 -10.773 1 90.88 122 GLY B N 1
ATOM 2978 C CA . GLY B 1 122 ? -13.633 -10.383 -10.359 1 90.88 122 GLY B CA 1
ATOM 2979 C C . GLY B 1 122 ? -14.086 -9.992 -8.969 1 90.88 122 GLY B C 1
ATOM 2980 O O . GLY B 1 122 ? -13.68 -8.945 -8.453 1 90.88 122 GLY B O 1
ATOM 2981 N N . ALA B 1 123 ? -14.891 -10.82 -8.312 1 95 123 ALA B N 1
ATOM 2982 C CA . ALA B 1 123 ? -15.406 -10.508 -6.98 1 95 123 ALA B CA 1
ATOM 2983 C C . ALA B 1 123 ? -14.273 -10.359 -5.973 1 95 123 ALA B C 1
ATOM 2985 O O . ALA B 1 123 ? -14.305 -9.469 -5.121 1 95 123 ALA B O 1
ATOM 2986 N N . ALA B 1 124 ? -13.297 -11.211 -6.117 1 95.88 124 ALA B N 1
ATOM 2987 C CA . ALA B 1 124 ? -12.148 -11.125 -5.219 1 95.88 124 ALA B CA 1
ATOM 2988 C C . ALA B 1 124 ? -11.43 -9.789 -5.367 1 95.88 124 ALA B C 1
ATOM 2990 O O . ALA B 1 124 ? -11.039 -9.172 -4.375 1 95.88 124 ALA B O 1
ATOM 2991 N N . ALA B 1 125 ? -11.336 -9.344 -6.578 1 96.81 125 ALA B N 1
ATOM 2992 C CA . ALA B 1 125 ? -10.656 -8.078 -6.832 1 96.81 125 ALA B CA 1
ATOM 2993 C C . ALA B 1 125 ? -11.43 -6.914 -6.223 1 96.81 125 ALA B C 1
ATOM 2995 O O . ALA B 1 125 ? -10.844 -6.02 -5.609 1 96.81 125 ALA B O 1
ATOM 2996 N N . ILE B 1 126 ? -12.695 -6.879 -6.344 1 97.69 126 ILE B N 1
ATOM 2997 C CA . ILE B 1 126 ? -13.539 -5.828 -5.793 1 97.69 126 ILE B CA 1
ATOM 2998 C C . ILE B 1 126 ? -13.422 -5.809 -4.27 1 97.69 126 ILE B C 1
ATOM 3000 O O . ILE B 1 126 ? -13.273 -4.746 -3.668 1 97.69 126 ILE B O 1
ATOM 3004 N N . PHE B 1 127 ? -13.453 -6.98 -3.707 1 97.5 127 PHE B N 1
ATOM 3005 C CA . PHE B 1 127 ? -13.312 -7.117 -2.262 1 97.5 127 PHE B CA 1
ATOM 3006 C C . PHE B 1 127 ? -11.977 -6.551 -1.788 1 97.5 127 PHE B C 1
ATOM 3008 O O . PHE B 1 127 ? -11.93 -5.82 -0.797 1 97.5 127 PHE B O 1
ATOM 3015 N N . ILE B 1 128 ? -10.922 -6.867 -2.479 1 96.62 128 ILE B N 1
ATOM 3016 C CA . ILE B 1 128 ? -9.578 -6.453 -2.09 1 96.62 128 ILE B CA 1
ATOM 3017 C C . ILE B 1 128 ? -9.477 -4.93 -2.15 1 96.62 128 ILE B C 1
ATOM 3019 O O . ILE B 1 128 ? -8.953 -4.301 -1.227 1 96.62 128 ILE B O 1
ATOM 3023 N N . ILE B 1 129 ? -9.953 -4.32 -3.213 1 97.31 129 ILE B N 1
ATOM 3024 C CA . ILE B 1 129 ? -9.914 -2.867 -3.34 1 97.31 129 ILE B CA 1
ATOM 3025 C C . ILE B 1 129 ? -10.711 -2.23 -2.201 1 97.31 129 ILE B C 1
ATOM 3027 O O . ILE B 1 129 ? -10.242 -1.276 -1.57 1 97.31 129 ILE B O 1
ATOM 3031 N N . TRP B 1 130 ? -11.836 -2.838 -1.941 1 97.94 130 TRP B N 1
ATOM 3032 C CA . TRP B 1 130 ? -12.688 -2.332 -0.873 1 97.94 130 TRP B CA 1
ATOM 3033 C C . TRP B 1 130 ? -11.961 -2.361 0.467 1 97.94 130 TRP B C 1
ATOM 3035 O O . TRP B 1 130 ? -11.922 -1.359 1.184 1 97.94 130 TRP B O 1
ATOM 3045 N N . ILE B 1 131 ? -11.383 -3.467 0.768 1 96.75 131 ILE B N 1
ATOM 3046 C CA . ILE B 1 131 ? -10.812 -3.68 2.096 1 96.75 131 ILE B CA 1
ATOM 3047 C C . ILE B 1 131 ? -9.578 -2.805 2.275 1 96.75 131 ILE B C 1
ATOM 3049 O O . ILE B 1 131 ? -9.273 -2.369 3.389 1 96.75 131 ILE B O 1
ATOM 3053 N N . ILE B 1 132 ? -8.875 -2.514 1.212 1 94.69 132 ILE B N 1
ATOM 3054 C CA . ILE B 1 132 ? -7.645 -1.736 1.334 1 94.69 132 ILE B CA 1
ATOM 3055 C C . ILE B 1 132 ? -7.98 -0.248 1.4 1 94.69 132 ILE B C 1
ATOM 3057 O O . ILE B 1 132 ? -7.266 0.528 2.035 1 94.69 132 ILE B O 1
ATOM 3061 N N . VAL B 1 133 ? -9.031 0.176 0.828 1 97.06 133 VAL B N 1
ATOM 3062 C CA . VAL B 1 133 ? -9.359 1.592 0.688 1 97.06 133 VAL B CA 1
ATOM 3063 C C . VAL B 1 133 ? -10.203 2.049 1.877 1 97.06 133 VAL B C 1
ATOM 3065 O O . VAL B 1 133 ? -10.07 3.182 2.344 1 97.06 133 VAL B O 1
ATOM 3068 N N . ILE B 1 134 ? -11.031 1.217 2.414 1 98 134 ILE B N 1
ATOM 3069 C CA . ILE B 1 134 ? -12.086 1.592 3.348 1 98 134 ILE B CA 1
ATOM 3070 C C . ILE B 1 134 ? -11.469 2.232 4.59 1 98 134 ILE B C 1
ATOM 3072 O O . ILE B 1 134 ? -12.008 3.203 5.125 1 98 134 ILE B O 1
ATOM 3076 N N . PRO B 1 135 ? -10.375 1.733 5.156 1 96.69 135 PRO B N 1
ATOM 3077 C CA . PRO B 1 135 ? -9.859 2.363 6.375 1 96.69 135 PRO B CA 1
ATOM 3078 C C . PRO B 1 135 ? -9.453 3.818 6.16 1 96.69 135 PRO B C 1
ATOM 3080 O O . PRO B 1 135 ? -9.57 4.637 7.074 1 96.69 135 PRO B O 1
ATOM 3083 N N . PHE B 1 136 ? -9.062 4.148 4.984 1 95.62 136 PHE B N 1
ATOM 3084 C CA . PHE B 1 136 ? -8.625 5.512 4.711 1 95.62 136 PHE B CA 1
ATOM 3085 C C . PHE B 1 136 ? -9.812 6.453 4.609 1 95.62 136 PHE B C 1
ATOM 3087 O O . PHE B 1 136 ? -9.742 7.605 5.035 1 95.62 136 PHE B O 1
ATOM 3094 N N . ILE B 1 137 ? -10.852 5.93 4.062 1 97.38 137 ILE B N 1
ATOM 3095 C CA . ILE B 1 137 ? -12.078 6.715 4.043 1 97.38 137 ILE B CA 1
ATOM 3096 C C . ILE B 1 137 ? -12.57 6.934 5.473 1 97.38 137 ILE B C 1
ATOM 3098 O O . ILE B 1 137 ? -12.891 8.062 5.859 1 97.38 137 ILE B O 1
ATOM 3102 N N . ILE B 1 138 ? -12.586 5.891 6.273 1 97.81 138 ILE B N 1
ATOM 3103 C CA . ILE B 1 138 ? -13.078 5.938 7.645 1 97.81 138 ILE B CA 1
ATOM 3104 C C . ILE B 1 138 ? -12.258 6.934 8.461 1 97.81 138 ILE B C 1
ATOM 3106 O O . ILE B 1 138 ? -12.805 7.816 9.117 1 97.81 138 ILE B O 1
ATOM 3110 N N . VAL B 1 139 ? -10.992 6.828 8.383 1 96.44 139 VAL B N 1
ATOM 3111 C CA . VAL B 1 139 ? -10.102 7.629 9.219 1 96.44 139 VAL B CA 1
ATOM 3112 C C . VAL B 1 139 ? -10.242 9.109 8.852 1 96.44 139 VAL B C 1
ATOM 3114 O O . VAL B 1 139 ? -10.344 9.961 9.734 1 96.44 139 VAL B O 1
ATOM 3117 N N . ASN B 1 140 ? -10.258 9.406 7.539 1 95.88 140 ASN B N 1
ATOM 3118 C CA . ASN B 1 140 ? -10.328 10.797 7.117 1 95.88 140 ASN B CA 1
ATOM 3119 C C . ASN B 1 140 ? -11.68 11.422 7.473 1 95.88 140 ASN B C 1
ATOM 3121 O O . ASN B 1 140 ? -11.734 12.547 7.973 1 95.88 140 ASN B O 1
ATOM 3125 N N . VAL B 1 141 ? -12.695 10.695 7.254 1 95.75 141 VAL B N 1
ATOM 3126 C CA . VAL B 1 141 ? -14.023 11.195 7.59 1 95.75 141 VAL B CA 1
ATOM 3127 C C . VAL B 1 141 ? -14.156 11.336 9.102 1 95.75 141 VAL B C 1
ATOM 3129 O O . VAL B 1 141 ? -14.719 12.32 9.594 1 95.75 141 VAL B O 1
ATOM 3132 N N . MET B 1 142 ? -13.703 10.359 9.844 1 95.88 142 MET B N 1
ATOM 3133 C CA . MET B 1 142 ? -13.734 10.406 11.305 1 95.88 142 MET B CA 1
ATOM 3134 C C . MET B 1 142 ? -12.992 11.633 11.828 1 95.88 142 MET B C 1
ATOM 3136 O O . MET B 1 142 ? -13.508 12.352 12.68 1 95.88 142 MET B O 1
ATOM 3140 N N . GLU B 1 143 ? -11.797 11.875 11.266 1 93.38 143 GLU B N 1
ATOM 3141 C CA . GLU B 1 143 ? -11.008 13.031 11.672 1 93.38 143 GLU B CA 1
ATOM 3142 C C . GLU B 1 143 ? -11.727 14.336 11.344 1 93.38 143 GLU B C 1
ATOM 3144 O O . GLU B 1 143 ? -11.719 15.273 12.141 1 93.38 143 GLU B O 1
ATOM 3149 N N . GLY B 1 144 ? -12.211 14.398 10.172 1 91.31 144 GLY B N 1
ATOM 3150 C CA . GLY B 1 144 ? -12.984 15.578 9.805 1 91.31 144 GLY B CA 1
ATOM 3151 C C . GLY B 1 144 ? -14.164 15.82 10.719 1 91.31 144 GLY B C 1
ATOM 3152 O O . GLY B 1 144 ? -14.438 16.969 11.094 1 91.31 144 GLY B O 1
ATOM 3153 N N . THR B 1 145 ? -14.852 14.82 11.086 1 90.75 145 THR B N 1
ATOM 3154 C CA . THR B 1 145 ? -16.016 14.914 11.969 1 90.75 145 THR B CA 1
ATOM 3155 C C . THR B 1 145 ? -15.594 15.375 13.367 1 90.75 145 THR B C 1
ATOM 3157 O O . THR B 1 145 ? -16.266 16.219 13.977 1 90.75 145 THR B O 1
ATOM 3160 N N . LYS B 1 146 ? -14.539 14.812 13.836 1 90.38 146 LYS B N 1
ATOM 3161 C CA . LYS B 1 146 ? -14.039 15.188 15.156 1 90.38 146 LYS B CA 1
ATOM 3162 C C . LYS B 1 146 ? -13.633 16.656 15.188 1 90.38 146 LYS B C 1
ATOM 3164 O O . LYS B 1 146 ? -13.844 17.344 16.203 1 90.38 146 LYS B O 1
ATOM 3169 N N . GLN B 1 147 ? -13.07 17.062 14.156 1 85.75 147 GLN B N 1
ATOM 3170 C CA . GLN B 1 147 ? -12.664 18.453 14.078 1 85.75 147 GLN B CA 1
ATOM 3171 C C . GLN B 1 147 ? -13.875 19.391 14.102 1 85.75 147 GLN B C 1
ATOM 3173 O O . GLN B 1 147 ? -13.828 20.469 14.688 1 85.75 147 GLN B O 1
ATOM 3178 N N . LEU B 1 148 ? -14.844 19 13.516 1 77.56 148 LEU B N 1
ATOM 3179 C CA . LEU B 1 148 ? -16.062 19.781 13.453 1 77.56 148 LEU B CA 1
ATOM 3180 C C . LEU B 1 148 ? -16.781 19.797 14.805 1 77.56 148 LEU B C 1
ATOM 3182 O O . LEU B 1 148 ? -17.328 20.828 15.211 1 77.56 148 LEU B O 1
ATOM 3186 N N . ASP B 1 149 ? -16.906 18.703 15.398 1 72.38 149 ASP B N 1
ATOM 3187 C CA . ASP B 1 149 ? -17.562 18.609 16.703 1 72.38 149 ASP B CA 1
ATOM 3188 C C . ASP B 1 149 ? -16.891 19.547 17.703 1 72.38 149 ASP B C 1
ATOM 3190 O O . ASP B 1 149 ? -17.578 20.219 18.484 1 72.38 149 ASP B O 1
ATOM 3194 N N . LYS B 1 150 ? -15.742 19.578 17.594 1 72.44 150 LYS B N 1
ATOM 3195 C CA . LYS B 1 150 ? -15.016 20.469 18.484 1 72.44 150 LYS B CA 1
ATOM 3196 C C . LYS B 1 150 ? -15.352 21.938 18.188 1 72.44 150 LYS B C 1
ATOM 3198 O O . LYS B 1 150 ? -15.562 22.719 19.109 1 72.44 150 LYS B O 1
ATOM 3203 N N . GLN B 1 151 ? -15.469 22.203 16.953 1 69.19 151 GLN B N 1
ATOM 3204 C CA . GLN B 1 151 ? -15.781 23.562 16.562 1 69.19 151 GLN B CA 1
ATOM 3205 C C . GLN B 1 151 ? -17.219 23.938 16.922 1 69.19 151 GLN B C 1
ATOM 3207 O O . GLN B 1 151 ? -17.484 25.047 17.375 1 69.19 151 GLN B O 1
ATOM 3212 N N . LEU B 1 152 ? -18.078 22.984 16.625 1 65.75 152 LEU B N 1
ATOM 3213 C CA . LEU B 1 152 ? -19.484 23.234 16.875 1 65.75 152 LEU B CA 1
ATOM 3214 C C . LEU B 1 152 ? -19.766 23.281 18.375 1 65.75 152 LEU B C 1
ATOM 3216 O O . LEU B 1 152 ? -20.609 24.047 18.844 1 65.75 152 LEU B O 1
ATOM 3220 N N . MET B 1 153 ? -19.219 22.328 19.016 1 63.16 153 MET B N 1
ATOM 3221 C CA . MET B 1 153 ? -19.359 22.359 20.469 1 63.16 153 MET B CA 1
ATOM 3222 C C . MET B 1 153 ? -18.922 23.719 21.016 1 63.16 153 MET B C 1
ATOM 3224 O O . MET B 1 153 ? -19.531 24.234 21.953 1 63.16 153 MET B O 1
ATOM 3228 N N . GLU B 1 154 ? -17.969 24.188 20.328 1 61.75 154 GLU B N 1
ATOM 3229 C CA . GLU B 1 154 ? -17.5 25.5 20.75 1 61.75 154 GLU B CA 1
ATOM 3230 C C . GLU B 1 154 ? -18.516 26.578 20.391 1 61.75 154 GLU B C 1
ATOM 3232 O O . GLU B 1 154 ? -18.719 27.531 21.156 1 61.75 154 GLU B O 1
ATOM 3237 N N . MET B 1 155 ? -19.141 26.344 19.25 1 59.59 155 MET B N 1
ATOM 3238 C CA . MET B 1 155 ? -20.141 27.312 18.812 1 59.59 155 MET B CA 1
ATOM 3239 C C . MET B 1 155 ? -21.469 27.094 19.531 1 59.59 155 MET B C 1
ATOM 3241 O O . MET B 1 155 ? -22.203 28.062 19.781 1 59.59 155 MET B O 1
ATOM 3245 N N . ALA B 1 156 ? -21.891 25.844 19.594 1 58.38 156 ALA B N 1
ATOM 3246 C CA . ALA B 1 156 ? -23.172 25.5 20.219 1 58.38 156 ALA B CA 1
ATOM 3247 C C . ALA B 1 156 ? -23.25 26.062 21.641 1 58.38 156 ALA B C 1
ATOM 3249 O O . ALA B 1 156 ? -24.344 26.344 22.141 1 58.38 156 ALA B O 1
ATOM 3250 N N . LYS B 1 157 ? -22.141 26.047 22.25 1 54.62 157 LYS B N 1
ATOM 3251 C CA . LYS B 1 157 ? -22.156 26.734 23.547 1 54.62 157 LYS B CA 1
ATOM 3252 C C . LYS B 1 157 ? -22.734 28.141 23.391 1 54.62 157 LYS B C 1
ATOM 3254 O O . LYS B 1 157 ? -23.266 28.703 24.359 1 54.62 157 LYS B O 1
ATOM 3259 N N . VAL B 1 158 ? -22.734 28.594 22.109 1 55.44 158 VAL B N 1
ATOM 3260 C CA . VAL B 1 158 ? -23.188 29.953 21.906 1 55.44 158 VAL B CA 1
ATOM 3261 C C . VAL B 1 158 ? -24.562 29.953 21.234 1 55.44 158 VAL B C 1
ATOM 3263 O O . VAL B 1 158 ? -25.422 30.781 21.547 1 55.44 158 VAL B O 1
ATOM 3266 N N . TYR B 1 159 ? -24.703 29.031 20.25 1 57.81 159 TYR B N 1
ATOM 3267 C CA . TYR B 1 159 ? -25.922 29.125 19.469 1 57.81 159 TYR B CA 1
ATOM 3268 C C . TYR B 1 159 ? -26.75 27.859 19.594 1 57.81 159 TYR B C 1
ATOM 3270 O O . TYR B 1 159 ? -26.203 26.766 19.719 1 57.81 159 TYR B O 1
ATOM 3278 N N . LYS B 1 160 ? -27.953 27.844 20.047 1 59.31 160 LYS B N 1
ATOM 3279 C CA . LYS B 1 160 ? -28.906 26.75 20.172 1 59.31 160 LYS B CA 1
ATOM 3280 C C . LYS B 1 160 ? -29.234 26.156 18.812 1 59.31 160 LYS B C 1
ATOM 3282 O O . LYS B 1 160 ? -30.25 26.5 18.203 1 59.31 160 LYS B O 1
ATOM 3287 N N . ILE B 1 161 ? -28.406 25.766 17.953 1 58.44 161 ILE B N 1
ATOM 3288 C CA . ILE B 1 161 ? -28.734 25.25 16.625 1 58.44 161 ILE B CA 1
ATOM 3289 C C . ILE B 1 161 ? -29.016 23.75 16.703 1 58.44 161 ILE B C 1
ATOM 3291 O O . ILE B 1 161 ? -28.344 23.031 17.453 1 58.44 161 ILE B O 1
ATOM 3295 N N . SER B 1 162 ? -30.188 23.297 16.141 1 61.59 162 SER B N 1
ATOM 3296 C CA . SER B 1 162 ? -30.641 21.906 16.125 1 61.59 162 SER B CA 1
ATOM 3297 C C . SER B 1 162 ? -29.594 21 15.477 1 61.59 162 SER B C 1
ATOM 3299 O O . SER B 1 162 ? -28.797 21.453 14.641 1 61.59 162 SER B O 1
ATOM 3301 N N . PHE B 1 163 ? -29.516 19.734 15.891 1 60.84 163 PHE B N 1
ATOM 3302 C CA . PHE B 1 163 ? -28.5 18.75 15.508 1 60.84 163 PHE B CA 1
ATOM 3303 C C . PHE B 1 163 ? -28.531 18.5 14.008 1 60.84 163 PHE B C 1
ATOM 3305 O O . PHE B 1 163 ? -27.469 18.422 13.367 1 60.84 163 PHE B O 1
ATOM 3312 N N . LYS B 1 164 ? -29.688 18.297 13.477 1 60.59 164 LYS B N 1
ATOM 3313 C CA . LYS B 1 164 ? -29.828 17.984 12.062 1 60.59 164 LYS B CA 1
ATOM 3314 C C . LYS B 1 164 ? -29.375 19.156 11.195 1 60.59 164 LYS B C 1
ATOM 3316 O O . LYS B 1 164 ? -28.703 18.953 10.172 1 60.59 164 LYS B O 1
ATOM 3321 N N . LYS B 1 165 ? -29.828 20.359 11.516 1 59.44 165 LYS B N 1
ATOM 3322 C CA . LYS B 1 165 ? -29.422 21.547 10.766 1 59.44 165 LYS B CA 1
ATOM 3323 C C . LYS B 1 165 ? -27.922 21.781 10.867 1 59.44 165 LYS B C 1
ATOM 3325 O O . LYS B 1 165 ? -27.281 22.219 9.906 1 59.44 165 LYS B O 1
ATOM 3330 N N . ARG B 1 166 ? -27.438 21.344 11.945 1 60.03 166 ARG B N 1
ATOM 3331 C CA . ARG B 1 166 ? -26.016 21.453 12.195 1 60.03 166 ARG B CA 1
ATOM 3332 C C . ARG B 1 166 ? -25.234 20.5 11.297 1 60.03 166 ARG B C 1
ATOM 3334 O O . ARG B 1 166 ? -24.188 20.875 10.734 1 60.03 166 ARG B O 1
ATOM 3341 N N . ILE B 1 167 ? -25.781 19.344 11.125 1 60.69 167 ILE B N 1
ATOM 3342 C CA . ILE B 1 167 ? -25.062 18.312 10.383 1 60.69 167 ILE B CA 1
ATOM 3343 C C . ILE B 1 167 ? -24.984 18.688 8.906 1 60.69 167 ILE B C 1
ATOM 3345 O O . ILE B 1 167 ? -23.922 18.625 8.305 1 60.69 167 ILE B O 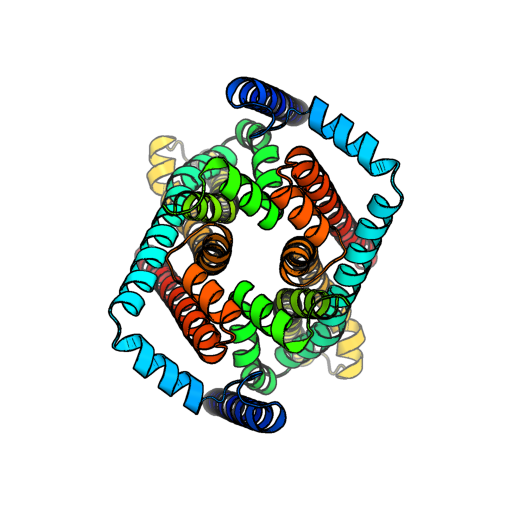1
ATOM 3349 N N . LEU B 1 168 ? -26.109 18.969 8.359 1 60.59 168 LEU B N 1
ATOM 3350 C CA . LEU B 1 168 ? -26.188 19.188 6.918 1 60.59 168 LEU B CA 1
ATOM 3351 C C . LEU B 1 168 ? -25.547 20.516 6.535 1 60.59 168 LEU B C 1
ATOM 3353 O O . LEU B 1 168 ? -24.922 20.641 5.48 1 60.59 168 LEU B O 1
ATOM 3357 N N . HIS B 1 169 ? -25.703 21.484 7.438 1 60.44 169 HIS B N 1
ATOM 3358 C CA . HIS B 1 169 ? -25.25 22.828 7.055 1 60.44 169 HIS B CA 1
ATOM 3359 C C . HIS B 1 169 ? -23.828 23.078 7.52 1 60.44 169 HIS B C 1
ATOM 3361 O O . HIS B 1 169 ? -23.109 23.875 6.902 1 60.44 169 HIS B O 1
ATOM 3367 N N . PHE B 1 170 ? -23.5 22.344 8.445 1 60.72 170 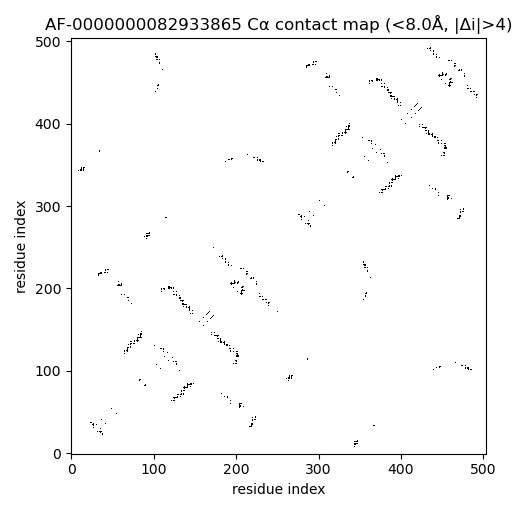PHE B N 1
ATOM 3368 C CA . PHE B 1 170 ? -22.188 22.672 8.977 1 60.72 170 PHE B CA 1
ATOM 3369 C C . PHE B 1 170 ? -21.234 21.5 8.836 1 60.72 170 PHE B C 1
ATOM 3371 O O . PHE B 1 170 ? -20.094 21.672 8.398 1 60.72 170 PHE B O 1
ATOM 3378 N N . TYR B 1 171 ? -21.75 20.344 9.016 1 63.5 171 TYR B N 1
ATOM 3379 C CA . TYR B 1 171 ? -20.844 19.188 9.086 1 63.5 171 TYR B CA 1
ATOM 3380 C C . TYR B 1 171 ? -20.375 18.781 7.691 1 63.5 171 TYR B C 1
ATOM 3382 O O . TYR B 1 171 ? -19.172 18.609 7.469 1 63.5 171 TYR B O 1
ATOM 3390 N N . PHE B 1 172 ? -21.344 18.781 6.77 1 71.19 172 PHE B N 1
ATOM 3391 C CA . PHE B 1 172 ? -21 18.188 5.48 1 71.19 172 PHE B CA 1
ATOM 3392 C C . PHE B 1 172 ? -19.984 19.047 4.754 1 71.19 172 PHE B C 1
ATOM 3394 O O . PHE B 1 172 ? -18.953 18.547 4.293 1 71.19 172 PHE B O 1
ATOM 3401 N N . PRO B 1 173 ? -20.234 20.359 4.754 1 73.62 173 PRO B N 1
ATOM 3402 C CA . PRO B 1 173 ? -19.234 21.172 4.066 1 73.62 173 PRO B CA 1
ATOM 3403 C C . PRO B 1 173 ? -17.875 21.125 4.738 1 73.62 173 PRO B C 1
ATOM 3405 O O . PRO B 1 173 ? -16.844 21.172 4.059 1 73.62 173 PRO B O 1
ATOM 3408 N N . GLN B 1 174 ? -17.891 20.938 6.008 1 78.75 174 GLN B N 1
ATOM 3409 C CA . GLN B 1 174 ? -16.625 20.969 6.734 1 78.75 174 GLN B CA 1
ATOM 3410 C C . GLN B 1 174 ? -15.914 19.625 6.676 1 78.75 174 GLN B C 1
ATOM 3412 O O . GLN B 1 174 ? -14.688 19.547 6.77 1 78.75 174 GLN B O 1
ATOM 3417 N N . ILE B 1 175 ? -16.672 18.594 6.453 1 88.06 175 ILE B N 1
ATOM 3418 C CA . ILE B 1 175 ? -16.109 17.25 6.402 1 88.06 175 ILE B CA 1
ATOM 3419 C C . ILE B 1 175 ? -15.633 16.938 4.984 1 88.06 175 ILE B C 1
ATOM 3421 O O . ILE B 1 175 ? -14.812 16.047 4.781 1 88.06 175 ILE B O 1
ATOM 3425 N N . PHE B 1 176 ? -16.062 17.75 4.066 1 88.94 176 PHE B N 1
ATOM 3426 C CA . PHE B 1 176 ? -15.883 17.469 2.65 1 88.94 176 PHE B CA 1
ATOM 3427 C C . PHE B 1 176 ? -14.398 17.438 2.289 1 88.94 176 PHE B C 1
ATOM 3429 O O . PHE B 1 176 ? -13.938 16.516 1.604 1 88.94 176 PHE B O 1
ATOM 3436 N N . PRO B 1 177 ? -13.602 18.406 2.77 1 87.06 177 PRO B N 1
ATOM 3437 C CA . PRO B 1 177 ? -12.172 18.359 2.455 1 87.06 177 PRO B CA 1
ATOM 3438 C C . PRO B 1 177 ? -11.5 17.094 2.996 1 87.06 177 PRO B C 1
ATOM 3440 O O . PRO B 1 177 ? -10.602 16.547 2.352 1 87.06 177 PRO B O 1
ATOM 3443 N N . TYR B 1 178 ? -11.953 16.641 4.125 1 90.69 178 TYR B N 1
ATOM 3444 C CA . TYR B 1 178 ? -11.43 15.414 4.715 1 90.69 178 TYR B CA 1
ATOM 3445 C C . TYR B 1 178 ? -11.859 14.195 3.91 1 90.69 178 TYR B C 1
ATOM 3447 O O . TYR B 1 178 ? -11.055 13.289 3.664 1 90.69 178 TYR B O 1
ATOM 3455 N N . TRP B 1 179 ? -13.086 14.242 3.553 1 93.88 179 TRP B N 1
ATOM 3456 C CA . TRP B 1 179 ? -13.617 13.172 2.723 1 93.88 179 TRP B CA 1
ATOM 3457 C C . TRP B 1 179 ? -12.875 13.086 1.396 1 93.88 179 TRP B C 1
ATOM 3459 O O . TRP B 1 179 ? -12.492 12 0.96 1 93.88 179 TRP B O 1
ATOM 3469 N N . LEU B 1 180 ? -12.602 14.219 0.78 1 93.06 180 LEU B N 1
ATOM 3470 C CA . LEU B 1 180 ? -11.875 14.258 -0.487 1 93.06 180 LEU B CA 1
ATOM 3471 C C . LEU B 1 180 ? -10.445 13.758 -0.311 1 93.06 180 LEU B C 1
ATOM 3473 O O . LEU B 1 180 ? -9.891 13.109 -1.202 1 93.06 180 LEU B O 1
ATOM 3477 N N . ALA B 1 181 ? -9.852 14.133 0.797 1 91 181 ALA B N 1
ATOM 3478 C CA . ALA B 1 181 ? -8.508 13.641 1.089 1 91 181 ALA B CA 1
ATOM 3479 C C . ALA B 1 181 ? -8.492 12.117 1.183 1 91 181 ALA B C 1
ATOM 3481 O O . ALA B 1 181 ? -7.582 11.469 0.653 1 91 181 ALA B O 1
ATOM 3482 N N . GLY B 1 182 ? -9.5 11.57 1.863 1 94.12 182 GLY B N 1
ATOM 3483 C CA . GLY B 1 182 ? -9.633 10.125 1.925 1 94.12 182 GLY B CA 1
ATOM 3484 C C . GLY B 1 182 ? -9.836 9.484 0.564 1 94.12 182 GLY B C 1
ATOM 3485 O O . GLY B 1 182 ? -9.242 8.445 0.264 1 94.12 182 GLY B O 1
ATOM 3486 N N . CYS B 1 183 ? -10.609 10.164 -0.245 1 95.12 183 CYS B N 1
ATOM 3487 C CA . CYS B 1 183 ? -10.852 9.672 -1.598 1 95.12 183 CYS B CA 1
ATOM 3488 C C . CYS B 1 183 ? -9.586 9.742 -2.441 1 95.12 183 CYS B C 1
ATOM 3490 O O . CYS B 1 183 ? -9.328 8.859 -3.258 1 95.12 183 CYS B O 1
ATOM 3492 N N . SER B 1 184 ? -8.812 10.766 -2.246 1 92.62 184 SER B N 1
ATOM 3493 C CA . SER B 1 184 ? -7.566 10.93 -2.988 1 92.62 184 SER B CA 1
ATOM 3494 C C . SER B 1 184 ? -6.578 9.812 -2.658 1 92.62 184 SER B C 1
ATOM 3496 O O . SER B 1 184 ? -6.023 9.18 -3.561 1 92.62 184 SER B O 1
ATOM 3498 N N . ILE B 1 185 ? -6.43 9.523 -1.429 1 90.31 185 ILE B N 1
ATOM 3499 C CA . ILE B 1 185 ? -5.547 8.445 -0.998 1 90.31 185 ILE B CA 1
ATOM 3500 C C . ILE B 1 185 ? -6.074 7.109 -1.515 1 90.31 185 ILE B C 1
ATOM 3502 O O . ILE B 1 185 ? -5.32 6.312 -2.08 1 90.31 185 ILE B O 1
ATOM 3506 N N . GLY B 1 186 ? -7.336 6.922 -1.325 1 94.31 186 GLY B N 1
ATOM 3507 C CA . GLY B 1 186 ? -7.965 5.684 -1.755 1 94.31 186 GLY B CA 1
ATOM 3508 C C . GLY B 1 186 ? -7.859 5.449 -3.248 1 94.31 186 GLY B C 1
ATOM 3509 O O . GLY B 1 186 ? -7.676 4.312 -3.689 1 94.31 186 GLY B O 1
ATOM 3510 N N . SER B 1 187 ? -8.016 6.52 -3.992 1 92.56 187 SER B N 1
ATOM 3511 C CA . SER B 1 187 ? -7.934 6.391 -5.445 1 92.56 187 SER B CA 1
ATOM 3512 C C . SER B 1 187 ? -6.555 5.906 -5.879 1 92.56 187 SER B C 1
ATOM 3514 O O . SER B 1 187 ? -6.441 5.082 -6.789 1 92.56 187 SER B O 1
ATOM 3516 N N . GLY B 1 188 ? -5.523 6.457 -5.285 1 87.06 188 GLY B N 1
ATOM 3517 C CA . GLY B 1 188 ? -4.18 5.984 -5.578 1 87.06 188 GLY B CA 1
ATOM 3518 C C . GLY B 1 188 ? -3.979 4.516 -5.246 1 87.06 188 GLY B C 1
ATOM 3519 O O . GLY B 1 188 ? -3.359 3.781 -6.02 1 87.06 188 GLY B O 1
ATOM 3520 N N . LEU B 1 189 ? -4.523 4.07 -4.207 1 91.25 189 LEU B N 1
ATOM 3521 C CA . LEU B 1 189 ? -4.391 2.691 -3.748 1 91.25 189 LEU B CA 1
ATOM 3522 C C . LEU B 1 189 ? -5.211 1.746 -4.621 1 91.25 189 LEU B C 1
ATOM 3524 O O . LEU B 1 189 ? -4.859 0.573 -4.773 1 91.25 189 LEU B O 1
ATOM 3528 N N . THR B 1 190 ? -6.254 2.285 -5.168 1 96.19 190 THR B N 1
ATOM 3529 C CA . THR B 1 190 ? -7.188 1.475 -5.941 1 96.19 190 THR B CA 1
ATOM 3530 C C . THR B 1 190 ? -6.488 0.821 -7.129 1 96.19 190 THR B C 1
ATOM 3532 O O . THR B 1 190 ? -6.566 -0.396 -7.309 1 96.19 190 THR B O 1
ATOM 3535 N N . TRP B 1 191 ? -5.746 1.527 -7.836 1 94.38 191 TRP B N 1
ATOM 3536 C CA . TRP B 1 191 ? -5.148 1.011 -9.062 1 94.38 191 TRP B CA 1
ATOM 3537 C C . TRP B 1 191 ? -3.971 0.096 -8.75 1 94.38 191 TRP B C 1
ATOM 3539 O O . TRP B 1 191 ? -3.721 -0.874 -9.469 1 94.38 191 TRP B O 1
ATOM 3549 N N . LYS B 1 192 ? -3.27 0.384 -7.684 1 91.69 192 LYS B N 1
ATOM 3550 C CA . LYS B 1 192 ? -2.23 -0.53 -7.219 1 91.69 192 LYS B CA 1
ATOM 3551 C C . LYS B 1 192 ? -2.832 -1.845 -6.734 1 91.69 192 LYS B C 1
ATOM 3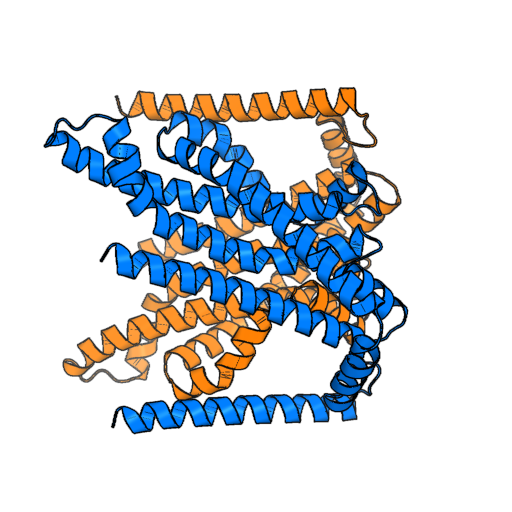553 O O . LYS B 1 192 ? -2.309 -2.922 -7.031 1 91.69 192 LYS B O 1
ATOM 3558 N N . GLY B 1 193 ? -3.959 -1.727 -6.086 1 93.94 193 GLY B N 1
ATOM 3559 C CA . GLY B 1 193 ? -4.645 -2.896 -5.559 1 93.94 193 GLY B CA 1
ATOM 3560 C C . GLY B 1 193 ? -5.289 -3.748 -6.637 1 93.94 193 GLY B C 1
ATOM 3561 O O . GLY B 1 193 ? -5.285 -4.977 -6.551 1 93.94 193 GLY B O 1
ATOM 3562 N N . VAL B 1 194 ? -5.82 -3.088 -7.645 1 95.38 194 VAL B N 1
ATOM 3563 C CA . VAL B 1 194 ? -6.5 -3.811 -8.711 1 95.38 194 VAL B CA 1
ATOM 3564 C C . VAL B 1 194 ? -5.508 -4.715 -9.445 1 95.38 194 VAL B C 1
ATOM 3566 O O . VAL B 1 194 ? -5.809 -5.879 -9.711 1 95.38 194 VAL B O 1
ATOM 3569 N N . ALA B 1 195 ? -4.367 -4.156 -9.734 1 95.5 195 ALA B N 1
ATOM 3570 C CA . ALA B 1 195 ? -3.352 -4.926 -10.453 1 95.5 195 ALA B CA 1
ATOM 3571 C C . ALA B 1 195 ? -2.945 -6.164 -9.664 1 95.5 195 ALA B C 1
ATOM 3573 O O . ALA B 1 195 ? -2.875 -7.266 -10.219 1 95.5 195 ALA B O 1
ATOM 3574 N N . MET B 1 196 ? -2.768 -6 -8.453 1 93.44 196 MET B N 1
ATOM 3575 C CA . MET B 1 196 ? -2.342 -7.102 -7.598 1 93.44 196 MET B CA 1
ATOM 3576 C C . MET B 1 196 ? -3.451 -8.141 -7.453 1 93.44 196 MET B C 1
ATOM 3578 O O . MET B 1 196 ? -3.197 -9.336 -7.539 1 93.44 196 MET B O 1
ATOM 3582 N N . ALA B 1 197 ? -4.609 -7.664 -7.207 1 95.62 197 ALA B N 1
ATOM 3583 C CA . ALA B 1 197 ? -5.754 -8.555 -7.027 1 95.62 197 ALA B CA 1
ATOM 3584 C C . ALA B 1 197 ? -6.008 -9.383 -8.281 1 95.62 197 ALA B C 1
ATOM 3586 O O . ALA B 1 197 ? -6.234 -10.594 -8.195 1 95.62 197 ALA B O 1
ATOM 3587 N N . GLU B 1 198 ? -5.938 -8.75 -9.383 1 96.31 198 GLU B N 1
ATOM 3588 C CA . GLU B 1 198 ? -6.234 -9.438 -10.633 1 96.31 198 GLU B CA 1
ATOM 3589 C C . GLU B 1 198 ? -5.121 -10.414 -11 1 96.31 198 GLU B C 1
ATOM 3591 O O . GLU B 1 198 ? -5.379 -11.461 -11.609 1 96.31 198 GLU B O 1
ATOM 3596 N N . LEU B 1 199 ? -3.924 -10.062 -10.664 1 94.25 199 LEU B N 1
ATOM 3597 C CA . LEU B 1 199 ? -2.787 -10.93 -10.938 1 94.25 199 LEU B CA 1
ATOM 3598 C C . LEU B 1 199 ? -2.967 -12.289 -10.258 1 94.25 199 LEU B C 1
ATOM 3600 O O . LEU B 1 199 ? -2.623 -13.32 -10.836 1 94.25 199 LEU B O 1
ATOM 3604 N N . LEU B 1 200 ? -3.57 -12.266 -9.109 1 91.88 200 LEU B N 1
ATOM 3605 C CA . LEU B 1 200 ? -3.564 -13.484 -8.312 1 91.88 200 LEU B CA 1
ATOM 3606 C C . LEU B 1 200 ? -4.934 -14.148 -8.328 1 91.88 200 LEU B C 1
ATOM 3608 O O . LEU B 1 200 ? -5.055 -15.336 -8.016 1 91.88 200 LEU B O 1
ATOM 3612 N N . THR B 1 201 ? -5.961 -13.375 -8.656 1 92.12 201 THR B N 1
ATOM 3613 C CA . THR B 1 201 ? -7.281 -13.938 -8.391 1 92.12 201 THR B CA 1
ATOM 3614 C C . THR B 1 201 ? -8.164 -13.844 -9.625 1 92.12 201 THR B C 1
ATOM 3616 O O . THR B 1 201 ? -9.328 -14.242 -9.594 1 92.12 201 THR B O 1
ATOM 3619 N N . ALA B 1 202 ? -7.68 -13.328 -10.711 1 94.19 202 ALA B N 1
ATOM 3620 C CA . ALA B 1 202 ? -8.57 -13.125 -11.852 1 94.19 202 ALA B CA 1
ATOM 3621 C C . ALA B 1 202 ? -7.953 -13.68 -13.133 1 94.19 202 ALA B C 1
ATOM 3623 O O . ALA B 1 202 ? -6.746 -13.945 -13.188 1 94.19 202 ALA B O 1
ATOM 3624 N N . ARG B 1 203 ? -8.852 -13.836 -14.117 1 94.38 203 ARG B N 1
ATOM 3625 C CA . ARG B 1 203 ? -8.406 -14.312 -15.43 1 94.38 203 ARG B CA 1
ATOM 3626 C C . ARG B 1 203 ? -8.438 -13.195 -16.453 1 94.38 203 ARG B C 1
ATOM 3628 O O . ARG B 1 203 ? -7.91 -13.344 -17.562 1 94.38 203 ARG B O 1
ATOM 3635 N N . THR B 1 204 ? -9.102 -12.141 -16.047 1 96.06 204 THR B N 1
ATOM 3636 C CA . THR B 1 204 ? -9.203 -10.984 -16.922 1 96.06 204 THR B CA 1
ATOM 3637 C C . THR B 1 204 ? -8.781 -9.711 -16.188 1 96.06 204 THR B C 1
ATOM 3639 O O . THR B 1 204 ? -8.633 -9.711 -14.969 1 96.06 204 THR B O 1
ATOM 3642 N N . GLY B 1 205 ? -8.562 -8.656 -17 1 97.56 205 GLY B N 1
ATOM 3643 C CA . GLY B 1 205 ? -8.133 -7.398 -16.422 1 97.56 205 GLY B CA 1
ATOM 3644 C C . GLY B 1 205 ? -6.66 -7.113 -16.641 1 97.56 205 GLY B C 1
ATOM 3645 O O . GLY B 1 205 ? -5.91 -7.992 -17.078 1 97.56 205 GLY B O 1
ATOM 3646 N N . ILE B 1 206 ? -6.285 -5.996 -16.344 1 98 206 ILE B N 1
ATOM 3647 C CA . ILE B 1 206 ? -4.922 -5.523 -16.547 1 98 206 ILE B CA 1
ATOM 3648 C C . ILE B 1 206 ? -3.947 -6.402 -15.766 1 98 206 ILE B C 1
ATOM 3650 O O . ILE B 1 206 ? -2.943 -6.863 -16.312 1 98 206 ILE B O 1
ATOM 3654 N N . GLY B 1 207 ? -4.285 -6.648 -14.516 1 97.12 207 GLY B N 1
ATOM 3655 C CA . GLY B 1 207 ? -3.42 -7.473 -13.688 1 97.12 207 GLY B CA 1
ATOM 3656 C C . GLY B 1 207 ? -3.275 -8.891 -14.203 1 97.12 207 GLY B C 1
ATOM 3657 O O . GLY B 1 207 ? -2.184 -9.461 -14.164 1 97.12 207 GLY B O 1
ATOM 3658 N N . ALA B 1 208 ? -4.32 -9.461 -14.641 1 96.81 208 ALA B N 1
ATOM 3659 C CA . ALA B 1 208 ? -4.277 -10.797 -15.227 1 96.81 208 ALA B CA 1
ATOM 3660 C C . ALA B 1 208 ? -3.418 -10.82 -16.484 1 96.81 208 ALA B C 1
ATOM 3662 O O . ALA B 1 208 ? -2.639 -11.758 -16.688 1 96.81 208 ALA B O 1
ATOM 3663 N N . ALA B 1 209 ? -3.604 -9.789 -17.25 1 97.62 209 ALA B N 1
ATOM 3664 C CA . ALA B 1 209 ? -2.805 -9.695 -18.469 1 97.62 209 ALA B CA 1
ATOM 3665 C C . ALA B 1 209 ? -1.319 -9.57 -18.141 1 97.62 209 ALA B C 1
ATOM 3667 O O . ALA B 1 209 ? -0.474 -10.125 -18.844 1 97.62 209 ALA B O 1
ATOM 3668 N N . MET B 1 210 ? -1.018 -8.875 -17.125 1 97.25 210 MET B N 1
ATOM 3669 C CA . MET B 1 210 ? 0.366 -8.766 -16.672 1 97.25 210 MET B CA 1
ATOM 3670 C C . MET B 1 210 ? 0.908 -10.133 -16.266 1 97.25 210 MET B C 1
ATOM 3672 O O . MET B 1 210 ? 2.076 -10.445 -16.516 1 97.25 210 MET B O 1
ATOM 3676 N N . GLY B 1 211 ? 0.06 -10.883 -15.617 1 95.12 211 GLY B N 1
ATOM 3677 C CA . GLY B 1 211 ? 0.457 -12.227 -15.234 1 95.12 211 GLY B CA 1
ATOM 3678 C C . GLY B 1 211 ? 0.809 -13.109 -16.422 1 95.12 211 GLY B C 1
ATOM 3679 O O . GLY B 1 211 ? 1.811 -13.828 -16.391 1 95.12 211 GLY B O 1
ATOM 3680 N N . VAL B 1 212 ? 0.006 -13.055 -17.406 1 96.12 212 VAL B N 1
ATOM 3681 C CA . VAL B 1 212 ? 0.25 -13.828 -18.625 1 96.12 212 VAL B CA 1
ATOM 3682 C C . VAL B 1 212 ? 1.526 -13.336 -19.297 1 96.12 212 VAL B C 1
ATOM 3684 O O . VAL B 1 212 ? 2.355 -14.133 -19.734 1 96.12 212 VAL B O 1
ATOM 3687 N N . ALA B 1 213 ? 1.637 -12.031 -19.344 1 96.56 213 ALA B N 1
ATOM 3688 C CA . ALA B 1 213 ? 2.83 -11.445 -19.953 1 96.56 213 ALA B CA 1
ATOM 3689 C C . ALA B 1 213 ? 4.09 -11.883 -19.203 1 96.56 213 ALA B C 1
ATOM 3691 O O . ALA B 1 213 ? 5.129 -12.133 -19.828 1 96.56 213 ALA B O 1
ATOM 3692 N N . ARG B 1 214 ? 3.996 -11.922 -17.922 1 92.88 214 ARG B N 1
ATOM 3693 C CA . ARG B 1 214 ? 5.113 -12.352 -17.094 1 92.88 214 ARG B CA 1
ATOM 3694 C C . ARG B 1 214 ? 5.504 -13.797 -17.406 1 92.88 214 ARG B C 1
ATOM 3696 O O . ARG B 1 214 ? 6.684 -14.094 -17.609 1 92.88 214 ARG B O 1
ATOM 3703 N N . ILE B 1 215 ? 4.504 -14.641 -17.484 1 92.38 215 ILE B N 1
ATOM 3704 C CA . ILE B 1 215 ? 4.723 -16.062 -17.75 1 92.38 215 ILE B CA 1
ATOM 3705 C C . ILE B 1 215 ? 5.348 -16.219 -19.141 1 92.38 215 ILE B C 1
ATOM 3707 O O . ILE B 1 215 ? 6.227 -17.062 -19.328 1 92.38 215 ILE B O 1
ATOM 3711 N N . ASN B 1 216 ? 4.922 -15.43 -20.047 1 94.62 216 ASN B N 1
ATOM 3712 C CA . ASN B 1 216 ? 5.422 -15.492 -21.422 1 94.62 216 ASN B CA 1
ATOM 3713 C C . ASN B 1 216 ? 6.707 -14.688 -21.578 1 94.62 216 ASN B C 1
ATOM 3715 O O . ASN B 1 216 ? 7.246 -14.586 -22.688 1 94.62 216 ASN B O 1
ATOM 3719 N N . LEU B 1 217 ? 7.148 -14.031 -20.5 1 93.5 217 LEU B N 1
ATOM 3720 C CA . LEU B 1 217 ? 8.359 -13.211 -20.469 1 93.5 217 LEU B CA 1
ATOM 3721 C C . LEU B 1 217 ? 8.258 -12.055 -21.453 1 93.5 217 LEU B C 1
ATOM 3723 O O . LEU B 1 217 ? 9.234 -11.719 -22.141 1 93.5 217 LEU B O 1
ATOM 3727 N N . GLU B 1 218 ? 7.082 -11.602 -21.641 1 95.62 218 GLU B N 1
ATOM 3728 C CA . GLU B 1 218 ? 6.836 -10.406 -22.438 1 95.62 218 GLU B CA 1
ATOM 3729 C C . GLU B 1 218 ? 6.895 -9.141 -21.594 1 95.62 218 GLU B C 1
ATOM 3731 O O . GLU B 1 218 ? 5.863 -8.523 -21.312 1 95.62 218 GLU B O 1
ATOM 3736 N N . ILE B 1 219 ? 8.039 -8.688 -21.391 1 95.06 219 ILE B N 1
ATOM 3737 C CA . ILE B 1 219 ? 8.289 -7.633 -20.422 1 95.06 219 ILE B CA 1
ATOM 3738 C C . ILE B 1 219 ? 7.801 -6.297 -20.969 1 95.06 219 ILE B C 1
ATOM 3740 O O . ILE B 1 219 ? 7.316 -5.449 -20.203 1 95.06 219 ILE B O 1
ATOM 3744 N N . ALA B 1 220 ? 7.914 -6.141 -22.234 1 96.69 220 ALA B N 1
ATOM 3745 C CA . ALA B 1 220 ? 7.398 -4.918 -22.844 1 96.69 220 ALA B CA 1
ATOM 3746 C C . ALA B 1 220 ? 5.91 -4.75 -22.547 1 96.69 220 ALA B C 1
ATOM 3748 O O . ALA B 1 220 ? 5.445 -3.641 -22.266 1 96.69 220 ALA B O 1
ATOM 3749 N N . GLU B 1 221 ? 5.234 -5.832 -22.609 1 97.31 221 GLU B N 1
ATOM 3750 C CA . GLU B 1 221 ? 3.803 -5.801 -22.328 1 97.31 221 GLU B CA 1
ATOM 3751 C C . GLU B 1 221 ? 3.537 -5.453 -20.875 1 97.31 221 GLU B C 1
ATOM 3753 O O . GLU B 1 221 ? 2.59 -4.73 -20.562 1 97.31 221 GLU B O 1
ATOM 3758 N N . VAL B 1 222 ? 4.328 -5.988 -20 1 96.94 222 VAL B N 1
ATOM 3759 C CA . VAL B 1 222 ? 4.211 -5.664 -18.578 1 96.94 222 VAL B CA 1
ATOM 3760 C C . VAL B 1 222 ? 4.375 -4.16 -18.375 1 96.94 222 VAL B C 1
ATOM 3762 O O . VAL B 1 222 ? 3.609 -3.543 -17.625 1 96.94 222 VAL B O 1
ATOM 3765 N N . ILE B 1 223 ? 5.34 -3.572 -19.031 1 96.5 223 ILE B N 1
ATOM 3766 C CA . ILE B 1 223 ? 5.609 -2.145 -18.906 1 96.5 223 ILE B CA 1
ATOM 3767 C C . ILE B 1 223 ? 4.445 -1.346 -19.484 1 96.5 223 ILE B C 1
ATOM 3769 O O . ILE B 1 223 ? 4.051 -0.318 -18.922 1 96.5 223 ILE B O 1
ATOM 3773 N N . VAL B 1 224 ? 3.91 -1.801 -20.547 1 97.69 224 VAL B N 1
ATOM 3774 C CA . VAL B 1 224 ? 2.76 -1.141 -21.156 1 97.69 224 VAL B CA 1
ATOM 3775 C C . VAL B 1 224 ? 1.595 -1.117 -20.172 1 97.69 224 VAL B C 1
ATOM 3777 O O . VAL B 1 224 ? 1.005 -0.063 -19.922 1 97.69 224 VAL B O 1
ATOM 3780 N N . TRP B 1 225 ? 1.246 -2.283 -19.594 1 98.06 225 TRP B N 1
ATOM 3781 C CA . TRP B 1 225 ? 0.154 -2.373 -18.641 1 98.06 225 TRP B CA 1
ATOM 3782 C C . TRP B 1 225 ? 0.428 -1.498 -17.422 1 98.06 225 TRP B C 1
ATOM 3784 O O . TRP B 1 225 ? -0.487 -0.875 -16.875 1 98.06 225 TRP B O 1
ATOM 3794 N N . SER B 1 226 ? 1.679 -1.459 -17.016 1 96.88 226 SER B N 1
ATOM 3795 C CA . SER B 1 226 ? 2.07 -0.584 -15.914 1 96.88 226 SER B CA 1
ATOM 3796 C C . SER B 1 226 ? 1.789 0.878 -16.25 1 96.88 226 SER B C 1
ATOM 3798 O O . SER B 1 226 ? 1.302 1.628 -15.398 1 96.88 226 SER B O 1
ATOM 3800 N N . GLY B 1 227 ? 2.143 1.245 -17.438 1 96.38 227 GLY B N 1
ATOM 3801 C CA . GLY B 1 227 ? 1.86 2.6 -17.891 1 96.38 227 GLY B CA 1
ATOM 3802 C C . GLY B 1 227 ? 0.384 2.945 -17.844 1 96.38 227 GLY B C 1
ATOM 3803 O O . GLY B 1 227 ? 0.012 4.055 -17.453 1 96.38 227 GLY B O 1
ATOM 3804 N N . ILE B 1 228 ? -0.445 2.035 -18.234 1 97.31 228 ILE B N 1
ATOM 3805 C CA . ILE B 1 228 ? -1.89 2.238 -18.203 1 97.31 228 ILE B CA 1
ATOM 3806 C C . ILE B 1 228 ? -2.359 2.449 -16.766 1 97.31 228 ILE B C 1
ATOM 3808 O O . ILE B 1 228 ? -3.18 3.332 -16.5 1 97.31 228 ILE B O 1
ATOM 3812 N N . LEU B 1 229 ? -1.837 1.683 -15.891 1 96.38 229 LEU B N 1
ATOM 3813 C CA . LEU B 1 229 ? -2.213 1.812 -14.484 1 96.38 229 LEU B CA 1
ATOM 3814 C C . LEU B 1 229 ? -1.772 3.16 -13.93 1 96.38 229 LEU B C 1
ATOM 3816 O O . LEU B 1 229 ? -2.496 3.779 -13.141 1 96.38 229 LEU B O 1
ATOM 3820 N N . VAL B 1 230 ? -0.618 3.57 -14.305 1 94.06 230 VAL B N 1
ATOM 3821 C CA . VAL B 1 230 ? -0.118 4.875 -13.883 1 94.06 230 VAL B CA 1
ATOM 3822 C C . VAL B 1 230 ? -1.034 5.977 -14.414 1 94.06 230 VAL B C 1
ATOM 3824 O O . VAL B 1 230 ? -1.383 6.906 -13.688 1 94.06 230 VAL B O 1
ATOM 3827 N N . LEU B 1 231 ? -1.439 5.855 -15.617 1 94.75 231 LEU B N 1
ATOM 3828 C CA . LEU B 1 231 ? -2.34 6.828 -16.219 1 94.75 231 LEU B CA 1
ATOM 3829 C C . LEU B 1 231 ? -3.688 6.844 -15.508 1 94.75 231 LEU B C 1
ATOM 3831 O O . LEU B 1 231 ? -4.266 7.91 -15.289 1 94.75 231 LEU B O 1
ATOM 3835 N N . LEU B 1 232 ? -4.176 5.703 -15.211 1 94.69 232 LEU B N 1
ATOM 3836 C CA . LEU B 1 232 ? -5.426 5.621 -14.461 1 94.69 232 LEU B CA 1
ATOM 3837 C C . LEU B 1 232 ? -5.281 6.266 -13.086 1 94.69 232 LEU B C 1
ATOM 3839 O O . LEU B 1 232 ? -6.191 6.957 -12.625 1 94.69 232 LEU B O 1
ATOM 3843 N N . GLY B 1 233 ? -4.176 5.953 -12.484 1 91.5 233 GLY B N 1
ATOM 3844 C CA . GLY B 1 233 ? -3.906 6.57 -11.195 1 91.5 233 GLY B CA 1
ATOM 3845 C C . GLY B 1 233 ? -3.848 8.086 -11.266 1 91.5 233 GLY B C 1
ATOM 3846 O O . GLY B 1 233 ? -4.5 8.773 -10.477 1 91.5 233 GLY B O 1
ATOM 3847 N N . TYR B 1 234 ? -3.125 8.594 -12.164 1 88.69 234 TYR B N 1
ATOM 3848 C CA . TYR B 1 234 ? -3.012 10.039 -12.352 1 88.69 234 TYR B CA 1
ATOM 3849 C C . TYR B 1 234 ? -4.355 10.648 -12.742 1 88.69 234 TYR B C 1
ATOM 3851 O O . TYR B 1 234 ? -4.727 11.711 -12.242 1 88.69 234 TYR B O 1
ATOM 3859 N N . GLY B 1 235 ? -4.98 10.016 -13.672 1 92.25 235 GLY B N 1
ATOM 3860 C CA . GLY B 1 235 ? -6.281 10.5 -14.109 1 92.25 235 GLY B CA 1
ATOM 3861 C C . GLY B 1 235 ? -7.285 10.602 -12.977 1 92.25 235 GLY B C 1
ATOM 3862 O O . GLY B 1 235 ? -7.988 11.602 -12.852 1 92.25 235 GLY B O 1
ATOM 3863 N N . SER B 1 236 ? -7.363 9.578 -12.172 1 92.69 236 SER B N 1
ATOM 3864 C CA . SER B 1 236 ? -8.297 9.586 -11.055 1 92.69 236 SER B CA 1
ATOM 3865 C C . SER B 1 236 ? -7.926 10.648 -10.031 1 92.69 236 SER B C 1
ATOM 3867 O O . SER B 1 236 ? -8.797 11.32 -9.477 1 92.69 236 SER B O 1
ATOM 3869 N N . SER B 1 237 ? -6.66 10.758 -9.758 1 86.81 237 SER B N 1
ATOM 3870 C CA . SER B 1 237 ? -6.188 11.773 -8.82 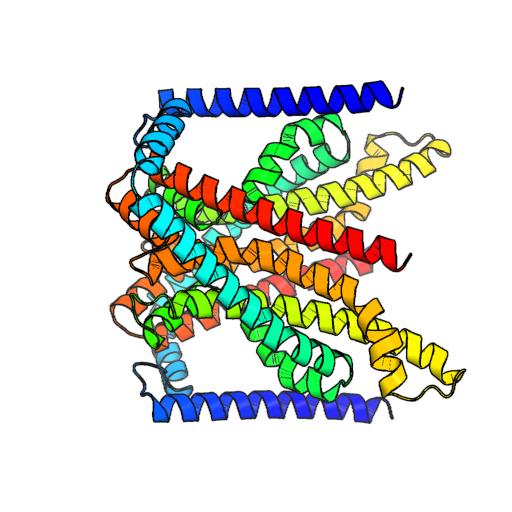1 86.81 237 SER B CA 1
ATOM 3871 C C . SER B 1 237 ? -6.508 13.172 -9.328 1 86.81 237 SER B C 1
ATOM 3873 O O . SER B 1 237 ? -6.91 14.047 -8.547 1 86.81 237 SER B O 1
ATOM 3875 N N . ALA B 1 238 ? -6.273 13.438 -10.586 1 89.06 238 ALA B N 1
ATOM 3876 C CA . ALA B 1 238 ? -6.566 14.727 -11.195 1 89.06 238 ALA B CA 1
ATOM 3877 C C . ALA B 1 238 ? -8.055 15.047 -11.109 1 89.06 238 ALA B C 1
ATOM 3879 O O . ALA B 1 238 ? -8.438 16.188 -10.867 1 89.06 238 ALA B O 1
ATOM 3880 N N . LEU B 1 239 ? -8.812 14.039 -11.305 1 91.62 239 LEU B N 1
ATOM 3881 C CA . LEU B 1 239 ? -10.258 14.211 -11.234 1 91.62 239 LEU B CA 1
ATOM 3882 C C . LEU B 1 239 ? -10.688 14.602 -9.82 1 91.62 239 LEU B C 1
ATOM 3884 O O . LEU B 1 239 ? -11.508 15.5 -9.641 1 91.62 239 LEU B O 1
ATOM 3888 N N . ILE B 1 240 ? -10.164 14 -8.836 1 90.5 240 ILE B N 1
ATOM 3889 C CA . ILE B 1 240 ? -10.5 14.273 -7.449 1 90.5 240 ILE B CA 1
ATOM 3890 C C . ILE B 1 240 ? -10.023 15.68 -7.07 1 90.5 240 ILE B C 1
ATOM 3892 O O . ILE B 1 240 ? -10.734 16.422 -6.387 1 90.5 240 ILE B O 1
ATOM 3896 N N . LYS B 1 241 ? -8.883 16.031 -7.508 1 86.06 241 LYS B N 1
ATOM 3897 C CA . LYS B 1 241 ? -8.359 17.375 -7.242 1 86.06 241 LYS B CA 1
ATOM 3898 C C . LYS B 1 241 ? -9.242 18.438 -7.879 1 86.06 241 LYS B C 1
ATOM 3900 O O . LYS B 1 241 ? -9.445 19.5 -7.301 1 86.06 241 LYS B O 1
ATOM 3905 N N . ARG B 1 242 ? -9.656 18.188 -9.031 1 89.38 242 ARG B N 1
ATOM 3906 C CA . ARG B 1 242 ? -10.555 19.125 -9.711 1 89.38 242 ARG B CA 1
ATOM 3907 C C . ARG B 1 242 ? -11.859 19.281 -8.945 1 89.38 242 ARG B C 1
ATOM 3909 O O . ARG B 1 242 ? -12.414 20.391 -8.875 1 89.38 242 ARG B O 1
ATOM 3916 N N . LEU B 1 243 ? -12.32 18.172 -8.438 1 86.5 243 LEU B N 1
ATOM 3917 C CA . LEU B 1 243 ? -13.531 18.219 -7.629 1 86.5 243 LEU B CA 1
ATOM 39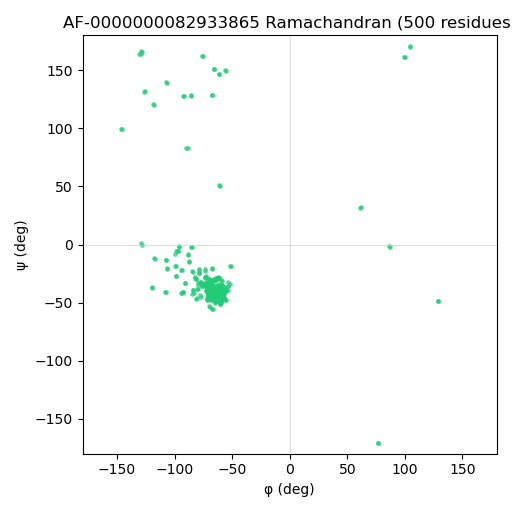18 C C . LEU B 1 243 ? -13.312 19.016 -6.352 1 86.5 243 LEU B C 1
ATOM 3920 O O . LEU B 1 243 ? -14.188 19.766 -5.918 1 86.5 243 LEU B O 1
ATOM 3924 N N . GLU B 1 244 ? -12.188 18.828 -5.781 1 83.75 244 GLU B N 1
ATOM 3925 C CA . GLU B 1 244 ? -11.82 19.578 -4.586 1 83.75 244 GLU B CA 1
ATOM 3926 C C . GLU B 1 244 ? -11.758 21.078 -4.883 1 83.75 244 GLU B C 1
ATOM 3928 O O . GLU B 1 244 ? -12.258 21.891 -4.105 1 83.75 244 GLU B O 1
ATOM 3933 N N . ALA B 1 245 ? -11.211 21.422 -5.973 1 84.69 245 ALA B N 1
ATOM 3934 C CA . ALA B 1 245 ? -11.07 22.828 -6.371 1 84.69 245 ALA B CA 1
ATOM 3935 C C . ALA B 1 245 ? -12.438 23.453 -6.656 1 84.69 245 ALA B C 1
ATOM 3937 O O . ALA B 1 245 ? -12.688 24.594 -6.289 1 84.69 245 ALA B O 1
ATOM 3938 N N . ALA B 1 246 ? -13.219 22.734 -7.27 1 83.94 246 ALA B N 1
ATOM 3939 C CA . ALA B 1 246 ? -14.555 23.234 -7.609 1 83.94 246 ALA B CA 1
ATOM 3940 C C . ALA B 1 246 ? -15.383 23.469 -6.352 1 83.94 246 ALA B C 1
ATOM 3942 O O . ALA B 1 246 ? -16.141 24.438 -6.281 1 83.94 246 ALA B O 1
ATOM 3943 N N . TYR B 1 247 ? -15.203 22.578 -5.426 1 80.12 247 TYR B N 1
ATOM 3944 C CA . TYR B 1 247 ? -15.945 22.703 -4.176 1 80.12 247 TYR B CA 1
ATOM 3945 C C . TYR B 1 247 ? -15.422 23.875 -3.346 1 80.12 247 TYR B C 1
ATOM 3947 O O . TYR B 1 247 ? -16.203 24.625 -2.764 1 80.12 247 TYR B O 1
ATOM 3955 N N . THR B 1 248 ? -14.125 23.922 -3.223 1 74.12 248 THR B N 1
ATOM 3956 C CA . THR B 1 248 ? -13.523 25 -2.445 1 74.12 248 THR B CA 1
ATOM 3957 C C . THR B 1 248 ? -13.875 26.359 -3.051 1 74.12 248 THR B C 1
ATOM 3959 O O . THR B 1 248 ? -14.055 27.328 -2.326 1 74.12 248 THR B O 1
ATOM 3962 N N . LYS B 1 249 ? -13.93 26.438 -4.289 1 73 249 LYS B N 1
ATOM 3963 C CA . LYS B 1 249 ? -14.297 27.688 -4.953 1 73 249 LYS B CA 1
ATOM 3964 C C . LYS B 1 249 ? -15.742 28.078 -4.637 1 73 249 LYS B C 1
ATOM 3966 O O . LYS B 1 249 ? -16.062 29.25 -4.5 1 73 249 LYS B O 1
ATOM 3971 N N . LYS B 1 250 ? -16.516 27.094 -4.426 1 64.5 250 LYS B N 1
ATOM 3972 C CA . LYS B 1 250 ? -17.938 27.375 -4.172 1 64.5 250 LYS B CA 1
ATOM 3973 C C . LYS B 1 250 ? -18.156 27.812 -2.727 1 64.5 250 LYS B C 1
ATOM 3975 O O . LYS B 1 250 ? -19.062 28.594 -2.445 1 64.5 250 LYS B O 1
ATOM 3980 N N . TRP B 1 251 ? -17.312 27.219 -1.874 1 57.41 251 TRP B N 1
ATOM 3981 C CA . TRP B 1 251 ? -17.547 27.547 -0.47 1 57.41 251 TRP B CA 1
ATOM 3982 C C . TRP B 1 251 ? -16.578 28.625 0.006 1 57.41 251 TRP B C 1
ATOM 3984 O O . TRP B 1 251 ? -16.688 29.109 1.131 1 57.41 251 TRP B O 1
ATOM 3994 N N . ARG B 1 252 ? -15.617 29 -0.73 1 50.53 252 ARG B N 1
ATOM 3995 C CA . ARG B 1 252 ? -14.906 30.234 -0.415 1 50.53 252 ARG B CA 1
ATOM 3996 C C . ARG B 1 252 ? -15.641 31.453 -0.96 1 50.53 252 ARG B C 1
ATOM 3998 O O . ARG B 1 252 ? -16.297 31.375 -2.006 1 50.53 252 ARG B O 1
#

Radius of gyration: 24.41 Å; Cα contacts (8 Å, |Δi|>4): 678; chains: 2; bounding box: 58×65×67 Å